Protein AF-A0A3N5NR44-F1 (afdb_monomer_lite)

Foldseek 3Di:
DPQDLVRVVVVVVCVVVVVVVVHDPVNVVVVVVPDPDDPDDDDDPVVVVVVVVVPVPPPDDPVLVVLLVVLLVLVLLCQQPLLRLQLNLQQLLLQLCLLCQLFPVVLVVLLVVLLVLLVCVLVVNDDQDDLSVLLVVLPLLCQFPLCLQNNHDSPCPNVVVVVPPDDDDDPVCPVVVVVVVSSVVSSSVSSSSRNSSLSSQLVQLLVQLVPDPLSQHPFQRLDDRVVLSPDDDSSNSSNVSSSLSSFRLVPQDPVLVVCCRAWFVVSSLQVRVLSRLVSSLVGDDDDQDQQLVQQCVQCPPVCPDSVNSSSRSSSVCSSCVSLVVQVVQCCVPPVVLLLLFFLVQVQARKHWDQADPVGWTWISTNGHSVLVNCLLQLCRRVVSVVVCVVLVNDDPVVSVVSRVQRNVQSSLVRTDCVPNLVVCLVVQWACPPHVVDTDGNQDSVLSVCVSSVNNLVCCVVVVFADLDPVVSVVSSNTDTGDSLVSLLVNLLVSVQVVCVVVVNDDDDDDHDQLVSLLVRLLSNVVSVPVVSVVVSVVSNVVSPHDPVNSVVVNVCQQSCHPDDPVRVVVSCVPDDPSNNVSNVSNRD

Secondary structure (DSSP, 8-state):
----HHHHHHHHHHHHHHHHTT--HHHHHHHHT--PPP------HHHHHHHHHHS------HHHHHHHHHHHHHHHHHHHSTTTHHHHHHHHHHHHHHHHHHH-GGGGGGHHHHHHHHHHHHTTSS---HHHHHHHHTTTTTTSHHHHHH-PPPGGGTTTTTS-------GGGHHHHHHHHHHHHHHHHHHHHHHHHHHHHHHHHHHHHHHSTT---S--TTS-HHHHHH-SSHHHHHHHHHHHHT--GGG--HHHHHHHHHT-TTHHHHHHHHHHHHHHHHH----HHHHHHHHHHHHGGG--SHHHHHHHHHHHHHHHHHHHHHHHHHHHH-HHHHHHS-HHHHTS-EEEEEE-TTSPEEEEES-SSHHHHHGGGT-TTHHHHHHHHHTTSS-HHHHHHHHHHHHHHHHHHHS-HHHHHHHHHHHTEE--S-TTSPEE-S-HHHHHHHHHT-HHHHHHHHT---S-HHHHHHTTTSEEE-HHHHHHHHHHHHHHHHHHHTT---------HHHHHHHHHHHHHHTT-HHHHHHHHHHHHHTT--HHHHHHHHHTTSTTTT--HHHHHHHHHH--HHHHHHHHHHH-

Radius of gyration: 28.37 Å; chains: 1; bounding box: 73×54×94 Å

Structure (mmCIF, N/CA/C/O backbone):
data_AF-A0A3N5NR44-F1
#
_entry.id   AF-A0A3N5NR44-F1
#
loop_
_atom_site.group_PDB
_atom_site.id
_atom_site.type_symbol
_atom_site.label_atom_id
_atom_site.label_alt_id
_atom_site.label_comp_id
_atom_site.label_asym_id
_atom_site.label_entity_id
_atom_site.label_seq_id
_atom_site.pdbx_PDB_ins_code
_atom_site.Cartn_x
_atom_site.Cartn_y
_atom_site.Cartn_z
_atom_site.occupancy
_atom_site.B_iso_or_equiv
_atom_site.auth_seq_id
_atom_site.auth_comp_id
_atom_site.auth_asym_id
_atom_site.auth_atom_id
_atom_site.pdbx_PDB_model_num
ATOM 1 N N . MET A 1 1 ? 1.006 -24.516 -30.683 1.00 27.02 1 MET A N 1
ATOM 2 C CA . MET A 1 1 ? 1.539 -23.292 -31.313 1.00 27.02 1 MET A CA 1
ATOM 3 C C . MET A 1 1 ? 0.964 -22.102 -30.569 1.00 27.02 1 MET A C 1
ATOM 5 O O . MET A 1 1 ? -0.250 -21.982 -30.489 1.00 27.02 1 MET A O 1
ATOM 9 N N . VAL A 1 2 ? 1.810 -21.309 -29.910 1.00 25.80 2 VAL A N 1
ATOM 10 C CA . VAL A 1 2 ? 1.395 -20.017 -29.349 1.00 25.80 2 VAL A CA 1
ATOM 11 C C . VAL A 1 2 ? 1.748 -18.990 -30.407 1.00 25.80 2 VAL A C 1
ATOM 13 O O . VAL A 1 2 ? 2.900 -18.580 -30.508 1.00 25.80 2 VAL A O 1
ATOM 16 N N . ASP A 1 3 ? 0.779 -18.637 -31.243 1.00 30.91 3 ASP A N 1
ATOM 17 C CA . ASP A 1 3 ? 1.017 -17.668 -32.305 1.00 30.91 3 ASP A CA 1
ATOM 18 C C . ASP A 1 3 ? 1.339 -16.313 -31.679 1.00 30.91 3 ASP A C 1
ATOM 20 O O . ASP A 1 3 ? 0.555 -15.754 -30.898 1.00 30.91 3 ASP A O 1
ATOM 24 N N . SER A 1 4 ? 2.536 -15.812 -31.988 1.00 35.84 4 SER A N 1
ATOM 25 C CA . SER A 1 4 ? 2.975 -14.474 -31.613 1.00 35.84 4 SER A CA 1
ATOM 26 C C . SER A 1 4 ? 1.976 -13.436 -32.140 1.00 35.84 4 SER A C 1
ATOM 28 O O . SER A 1 4 ? 1.235 -13.676 -33.091 1.00 35.84 4 SER A O 1
ATOM 30 N N . ILE A 1 5 ? 1.918 -12.254 -31.527 1.00 34.31 5 ILE A N 1
ATOM 31 C CA . ILE A 1 5 ? 1.014 -11.180 -31.976 1.00 34.31 5 ILE A CA 1
ATOM 32 C C . ILE A 1 5 ? 1.217 -10.838 -33.470 1.00 34.31 5 ILE A C 1
ATOM 34 O O . ILE A 1 5 ? 0.209 -10.672 -34.158 1.00 34.31 5 ILE A O 1
ATOM 38 N N . PRO A 1 6 ? 2.456 -10.813 -34.011 1.00 31.95 6 PRO A N 1
ATOM 39 C CA . PRO A 1 6 ? 2.686 -10.742 -35.454 1.00 31.95 6 PRO A CA 1
ATOM 40 C C . PRO A 1 6 ? 2.100 -11.925 -36.230 1.00 31.95 6 PRO A C 1
ATOM 42 O O . PRO A 1 6 ? 1.523 -11.706 -37.286 1.00 31.95 6 PRO A O 1
ATOM 45 N N . ALA A 1 7 ? 2.183 -13.151 -35.706 1.00 35.69 7 ALA A N 1
ATOM 46 C CA . ALA A 1 7 ? 1.619 -14.337 -36.349 1.00 35.69 7 ALA A CA 1
ATOM 47 C C . ALA A 1 7 ? 0.082 -14.308 -36.380 1.00 35.69 7 ALA A C 1
ATOM 49 O O . ALA A 1 7 ? -0.491 -14.534 -37.434 1.00 35.69 7 ALA A O 1
ATOM 50 N N . LYS A 1 8 ? -0.596 -13.905 -35.296 1.00 38.81 8 LYS A N 1
ATOM 51 C CA . LYS A 1 8 ? -2.065 -13.727 -35.286 1.00 38.81 8 LYS A CA 1
ATOM 52 C C . LYS A 1 8 ? -2.536 -12.571 -36.168 1.00 38.81 8 LYS A C 1
ATOM 54 O O . LYS A 1 8 ? -3.659 -12.587 -36.669 1.00 38.81 8 LYS A O 1
ATOM 59 N N . LEU A 1 9 ? -1.707 -11.536 -36.324 1.00 35.47 9 LEU A N 1
ATOM 60 C CA . LEU A 1 9 ? -1.974 -10.402 -37.208 1.00 35.47 9 LEU A CA 1
ATOM 61 C C . LEU A 1 9 ? -1.790 -10.802 -38.674 1.00 35.47 9 LEU A C 1
ATOM 63 O O . LEU A 1 9 ? -2.653 -10.500 -39.492 1.00 35.47 9 LEU A O 1
ATOM 67 N N . ALA A 1 10 ? -0.706 -11.519 -38.975 1.00 42.47 10 ALA A N 1
ATOM 68 C CA . ALA A 1 10 ? -0.467 -12.121 -40.275 1.00 42.47 10 ALA A CA 1
ATOM 69 C C . ALA A 1 10 ? -1.597 -13.088 -40.620 1.00 42.47 10 ALA A C 1
ATOM 71 O O . ALA A 1 10 ? -2.140 -12.979 -41.702 1.00 42.47 10 ALA A O 1
ATOM 72 N N . GLU A 1 11 ? -2.031 -13.931 -39.684 1.00 45.09 11 GLU A N 1
ATOM 73 C CA . GLU A 1 11 ? -3.131 -14.880 -39.853 1.00 45.09 11 GLU A CA 1
ATOM 74 C C . GLU A 1 11 ? -4.480 -14.179 -40.055 1.00 45.09 11 GLU A C 1
ATOM 76 O O . GLU A 1 11 ? -5.239 -14.574 -40.931 1.00 45.09 11 GLU A O 1
ATOM 81 N N . LYS A 1 12 ? -4.772 -13.083 -39.337 1.00 47.25 12 LYS A N 1
ATOM 82 C CA . LYS A 1 12 ? -5.982 -12.279 -39.582 1.00 47.25 12 LYS A CA 1
ATOM 83 C C . LYS A 1 12 ? -5.958 -11.569 -40.934 1.00 47.25 12 LYS A C 1
ATOM 85 O O . LYS A 1 12 ? -6.971 -11.595 -41.628 1.00 47.25 12 LYS A O 1
ATOM 90 N N . LEU A 1 13 ? -4.828 -10.974 -41.318 1.00 44.75 13 LEU A N 1
ATOM 91 C CA . LEU A 1 13 ? -4.649 -10.333 -42.626 1.00 44.75 13 LEU A CA 1
ATOM 92 C C . LEU A 1 13 ? -4.704 -11.361 -43.763 1.00 44.75 13 LEU A C 1
ATOM 94 O O . LEU A 1 13 ? -5.387 -11.126 -44.755 1.00 44.75 13 LEU A O 1
ATOM 98 N N . HIS A 1 14 ? -4.079 -12.528 -43.583 1.00 48.56 14 HIS A N 1
ATOM 99 C CA . HIS A 1 14 ? -4.194 -13.660 -44.500 1.00 48.56 14 HIS A CA 1
ATOM 100 C C . HIS A 1 14 ? -5.636 -14.144 -44.576 1.00 48.56 14 HIS A C 1
ATOM 102 O O . HIS A 1 14 ? -6.159 -14.277 -45.664 1.00 48.56 14 HIS A O 1
ATOM 108 N N . SER A 1 15 ? -6.321 -14.355 -43.452 1.00 53.16 15 SER A N 1
ATOM 109 C CA . SER A 1 15 ? -7.704 -14.847 -43.445 1.00 53.16 15 SER A CA 1
ATOM 110 C C . SER A 1 15 ? -8.693 -13.869 -44.091 1.00 53.16 15 SER A C 1
ATOM 112 O O . SER A 1 15 ? -9.669 -14.306 -44.696 1.00 53.16 15 SER A O 1
ATOM 114 N N . GLY A 1 16 ? -8.433 -12.558 -43.999 1.00 53.94 16 GLY A N 1
ATOM 115 C CA . GLY A 1 16 ? -9.192 -11.520 -44.697 1.00 53.94 16 GLY A CA 1
ATOM 116 C C . GLY A 1 16 ? -8.956 -11.558 -46.207 1.00 53.94 16 GLY A C 1
ATOM 117 O O . GLY A 1 16 ? -9.916 -11.664 -46.962 1.00 53.94 16 GLY A O 1
ATOM 118 N N . ALA A 1 17 ? -7.690 -11.585 -46.633 1.00 51.81 17 ALA A N 1
ATOM 119 C CA . ALA A 1 17 ? -7.312 -11.675 -48.046 1.00 51.81 17 ALA A CA 1
ATOM 120 C C . ALA A 1 17 ? -7.724 -13.013 -48.698 1.00 51.81 17 ALA A C 1
ATOM 122 O O . ALA A 1 17 ? -8.119 -13.063 -49.857 1.00 51.81 17 ALA A O 1
ATOM 123 N N . LEU A 1 18 ? -7.685 -14.116 -47.947 1.00 47.12 18 LEU A N 1
ATOM 124 C CA . LEU A 1 18 ? -8.066 -15.453 -48.412 1.00 47.12 18 LEU A CA 1
ATOM 125 C C . LEU A 1 18 ? -9.587 -15.619 -48.525 1.00 47.12 18 LEU A C 1
ATOM 127 O O . LEU A 1 18 ? -10.050 -16.360 -49.392 1.00 47.12 18 LEU A O 1
ATOM 131 N N . LYS A 1 19 ? -10.369 -14.900 -47.705 1.00 54.03 19 LYS A N 1
ATOM 132 C CA . LYS A 1 19 ? -11.831 -14.821 -47.853 1.00 54.03 19 LYS A CA 1
ATOM 133 C C . LYS A 1 19 ? -12.242 -14.108 -49.138 1.00 54.03 19 LYS A C 1
ATOM 135 O O . LYS A 1 19 ? -13.193 -14.547 -49.774 1.00 54.03 19 LYS A O 1
ATOM 140 N N . GLU A 1 20 ? -11.526 -13.054 -49.528 1.00 53.94 20 GLU A N 1
ATOM 141 C CA . GLU A 1 20 ? -11.742 -12.367 -50.812 1.00 53.94 20 GLU A CA 1
ATOM 142 C C . GLU A 1 20 ? -11.382 -13.257 -52.013 1.00 53.94 20 GLU A C 1
ATOM 144 O O . GLU A 1 20 ? -11.990 -13.141 -53.072 1.00 53.94 20 GLU A O 1
ATOM 149 N N . LEU A 1 21 ? -10.459 -14.206 -51.824 1.00 52.78 21 LEU A N 1
ATOM 150 C CA . LEU A 1 21 ? -10.055 -15.205 -52.820 1.00 52.78 21 LEU A CA 1
ATOM 151 C C . LEU A 1 21 ? -10.891 -16.503 -52.792 1.00 52.78 21 LEU A C 1
ATOM 153 O O . LEU A 1 21 ? -10.586 -17.439 -53.528 1.00 52.78 21 LEU A O 1
ATOM 157 N N . GLY A 1 22 ? -11.936 -16.587 -51.960 1.00 48.06 22 GLY A N 1
ATOM 158 C CA . GLY A 1 22 ? -12.850 -17.737 -51.912 1.00 48.06 22 GLY A CA 1
ATOM 159 C C . GLY A 1 22 ? -12.289 -19.007 -51.256 1.00 48.06 22 GLY A C 1
ATOM 160 O O . GLY A 1 22 ? -12.874 -20.078 -51.407 1.00 48.06 22 GLY A O 1
ATOM 161 N N . ILE A 1 23 ? -11.180 -18.914 -50.517 1.00 53.62 23 ILE A N 1
ATOM 162 C CA . ILE A 1 23 ? -10.528 -20.059 -49.863 1.00 53.62 23 ILE A CA 1
ATOM 163 C C . ILE A 1 23 ? -11.131 -20.264 -48.466 1.00 53.62 23 ILE A C 1
ATOM 165 O O . ILE A 1 23 ? -11.199 -19.333 -47.659 1.00 53.62 23 ILE A O 1
ATOM 169 N N . THR A 1 24 ? -11.578 -21.486 -48.154 1.00 57.25 24 THR A N 1
ATOM 170 C CA . THR A 1 24 ? -12.267 -21.781 -46.886 1.00 57.25 24 THR A CA 1
ATOM 171 C C . THR A 1 24 ? -11.306 -22.219 -45.773 1.00 57.25 24 THR A C 1
ATOM 173 O O . THR A 1 24 ? -10.198 -22.695 -46.016 1.00 57.25 24 THR A O 1
ATOM 176 N N . GLU A 1 25 ? -11.737 -22.121 -44.508 1.00 48.22 25 GLU A N 1
ATOM 177 C CA . GLU A 1 25 ? -10.958 -22.559 -43.328 1.00 48.22 25 GLU A CA 1
ATOM 178 C C . GLU A 1 25 ? -10.540 -24.045 -43.409 1.00 48.22 25 GLU A C 1
ATOM 180 O O . GLU A 1 25 ? -9.509 -24.458 -42.872 1.00 48.22 25 GLU A O 1
ATOM 185 N N . LYS A 1 26 ? -11.325 -24.854 -44.132 1.00 53.34 26 LYS A N 1
ATOM 186 C CA . LYS A 1 26 ? -11.057 -26.274 -44.379 1.00 53.34 26 LYS A CA 1
ATOM 187 C C . LYS A 1 26 ? -9.853 -26.485 -45.304 1.00 53.34 26 LYS A C 1
ATOM 189 O O . LYS A 1 26 ? -9.084 -27.420 -45.083 1.00 53.34 26 LYS A O 1
ATOM 194 N N . ASP A 1 27 ? -9.663 -25.600 -46.279 1.00 52.25 27 ASP A N 1
ATOM 195 C CA . ASP A 1 27 ? -8.564 -25.652 -47.252 1.00 52.25 27 ASP A CA 1
ATOM 196 C C . ASP A 1 27 ? -7.233 -25.237 -46.604 1.00 52.25 27 ASP A C 1
ATOM 198 O O . ASP A 1 27 ? -6.195 -25.867 -46.819 1.00 52.25 27 ASP A O 1
ATOM 202 N N . LEU A 1 28 ? -7.284 -24.258 -45.693 1.00 46.62 28 LEU A N 1
ATOM 203 C CA . LEU A 1 28 ? -6.156 -23.831 -44.858 1.00 46.62 28 LEU A CA 1
ATOM 204 C C . LEU A 1 28 ? -5.625 -24.963 -43.970 1.00 46.62 28 LEU A C 1
ATOM 206 O O . LEU A 1 28 ? -4.421 -25.229 -43.976 1.00 46.62 28 LEU A O 1
ATOM 210 N N . ARG A 1 29 ? -6.512 -25.681 -43.264 1.00 44.75 29 ARG A N 1
ATOM 211 C CA . ARG A 1 29 ? -6.126 -26.838 -42.429 1.00 44.75 29 ARG A CA 1
ATOM 212 C C . ARG A 1 29 ? -5.507 -27.970 -43.247 1.00 44.75 29 ARG A C 1
ATOM 214 O O . ARG A 1 29 ? -4.611 -28.648 -42.754 1.00 44.75 29 ARG A O 1
ATOM 221 N N . LYS A 1 30 ? -5.952 -28.154 -44.494 1.00 47.16 30 LYS A N 1
ATOM 222 C CA . LYS A 1 30 ? -5.394 -29.151 -45.417 1.00 47.16 30 LYS A CA 1
ATOM 223 C C . LYS A 1 30 ? -3.995 -28.765 -45.907 1.00 47.16 30 LYS A C 1
ATOM 225 O O . LYS A 1 30 ? -3.149 -29.643 -46.017 1.00 47.16 30 LYS A O 1
ATOM 230 N N . SER A 1 31 ? -3.733 -27.475 -46.143 1.00 41.16 31 SER A N 1
ATOM 231 C CA . SER A 1 31 ? -2.408 -26.997 -46.578 1.00 41.16 31 SER A CA 1
ATOM 232 C C . SER A 1 31 ? -1.370 -26.951 -45.444 1.00 41.16 31 SER A C 1
ATOM 234 O O . SER A 1 31 ? -0.224 -27.338 -45.651 1.00 41.16 31 SER A O 1
ATOM 236 N N . LEU A 1 32 ? -1.772 -26.580 -44.220 1.00 44.38 32 LEU A N 1
ATOM 237 C CA . LEU A 1 32 ? -0.889 -26.546 -43.042 1.00 44.38 32 LEU A CA 1
ATOM 238 C C . LEU A 1 32 ? -0.467 -27.945 -42.563 1.00 44.38 32 LEU A C 1
ATOM 240 O O . LEU A 1 32 ? 0.566 -28.084 -41.909 1.00 44.38 32 LEU A O 1
ATOM 244 N N . ALA A 1 33 ? -1.246 -28.979 -42.895 1.00 43.66 33 ALA A N 1
ATOM 245 C CA . ALA A 1 33 ? -0.934 -30.373 -42.584 1.00 43.66 33 ALA A CA 1
ATOM 246 C C . ALA A 1 33 ? 0.155 -30.980 -43.494 1.00 43.66 33 ALA A C 1
ATOM 248 O O . ALA A 1 33 ? 0.699 -32.029 -43.163 1.00 43.66 33 ALA A O 1
ATOM 249 N N . ILE A 1 34 ? 0.513 -30.323 -44.606 1.00 44.72 34 ILE A N 1
ATOM 250 C CA . ILE A 1 34 ? 1.559 -30.762 -45.548 1.00 44.72 34 ILE A CA 1
ATOM 251 C C . ILE A 1 34 ? 2.831 -29.929 -45.310 1.00 44.72 34 ILE A C 1
ATOM 253 O O . ILE A 1 34 ? 3.409 -29.325 -46.210 1.00 44.72 34 ILE A O 1
ATOM 257 N N . GLY A 1 35 ? 3.263 -29.842 -44.052 1.00 36.53 35 GLY A N 1
ATOM 258 C CA . GLY A 1 35 ? 4.586 -29.324 -43.719 1.00 36.53 35 GLY A CA 1
ATOM 259 C C . GLY A 1 35 ? 5.618 -30.423 -43.948 1.00 36.53 35 GLY A C 1
ATOM 260 O O . GLY A 1 35 ? 5.645 -31.385 -43.186 1.00 36.53 35 GLY A O 1
ATOM 261 N N . GLY A 1 36 ? 6.450 -30.301 -44.986 1.00 45.84 36 GLY A N 1
ATOM 262 C CA . GLY A 1 36 ? 7.578 -31.213 -45.213 1.00 45.84 36 GLY A CA 1
ATOM 263 C C . GLY A 1 36 ? 8.519 -31.306 -43.996 1.00 45.84 36 GLY A C 1
ATOM 264 O O . GLY A 1 36 ? 8.467 -30.436 -43.117 1.00 45.84 36 GLY A O 1
ATOM 265 N N . PRO A 1 37 ? 9.374 -32.346 -43.924 1.00 45.50 37 PRO A N 1
ATOM 266 C CA . PRO A 1 37 ? 10.243 -32.589 -42.774 1.00 45.50 37 PRO A CA 1
ATOM 267 C C . PRO A 1 37 ? 11.074 -31.340 -42.466 1.00 45.50 37 PRO A C 1
ATOM 269 O O . PRO A 1 37 ? 11.829 -30.841 -43.304 1.00 45.50 37 PRO A O 1
ATOM 272 N N . ARG A 1 38 ? 10.878 -30.783 -41.267 1.00 51.72 38 ARG A N 1
ATOM 273 C CA . ARG A 1 38 ? 11.629 -29.614 -40.802 1.00 51.72 38 ARG A CA 1
ATOM 274 C C . ARG A 1 38 ? 13.057 -30.050 -40.503 1.00 51.72 38 ARG A C 1
ATOM 276 O O . ARG A 1 38 ? 13.281 -31.168 -40.062 1.00 51.72 38 ARG A O 1
ATOM 283 N N . LYS A 1 39 ? 14.019 -29.155 -40.727 1.00 55.47 39 LYS A N 1
ATOM 284 C CA . LYS A 1 39 ? 15.424 -29.397 -40.391 1.00 55.47 39 LYS A CA 1
ATOM 285 C C . LYS A 1 39 ? 15.541 -29.735 -38.902 1.00 55.47 39 LYS A C 1
ATOM 287 O O . LYS A 1 39 ? 15.331 -28.865 -38.059 1.00 55.47 39 LYS A O 1
ATOM 292 N N . GLU A 1 40 ? 15.859 -30.988 -38.603 1.00 63.19 40 GLU A N 1
ATOM 293 C CA . GLU A 1 40 ? 16.081 -31.459 -37.242 1.00 63.19 40 GLU A CA 1
ATOM 294 C C . GLU A 1 40 ? 17.446 -30.956 -36.763 1.00 63.19 40 GLU A C 1
ATOM 296 O O . GLU A 1 40 ? 18.466 -31.114 -37.438 1.00 63.19 40 GLU A O 1
ATOM 301 N N . LEU A 1 41 ? 17.454 -30.276 -35.619 1.00 70.25 41 LEU A N 1
ATOM 302 C CA . LEU A 1 41 ? 18.669 -29.810 -34.964 1.00 70.25 41 LEU A CA 1
ATOM 303 C C . LEU A 1 41 ? 18.874 -30.667 -33.720 1.00 70.25 41 LEU A C 1
ATOM 305 O O . LEU A 1 41 ? 18.007 -30.707 -32.851 1.00 70.25 41 LEU A O 1
ATOM 309 N N . ILE A 1 42 ? 20.022 -31.337 -33.629 1.00 77.50 42 ILE A N 1
ATOM 310 C CA . ILE A 1 42 ? 20.411 -32.062 -32.419 1.00 77.50 42 ILE A CA 1
ATOM 311 C C . ILE A 1 42 ? 20.882 -31.021 -31.406 1.00 77.50 42 ILE A C 1
ATOM 313 O O . ILE A 1 42 ? 21.911 -30.369 -31.596 1.00 77.50 42 ILE A O 1
ATOM 317 N N . LEU A 1 43 ? 20.102 -30.841 -30.347 1.00 72.19 43 LEU A N 1
ATOM 318 C CA . LEU A 1 43 ? 20.405 -29.931 -29.251 1.00 72.19 43 LEU A CA 1
ATOM 319 C C . LEU A 1 43 ? 20.749 -30.739 -28.003 1.00 72.19 43 LEU A C 1
ATOM 321 O O . LEU A 1 43 ? 20.249 -31.845 -27.810 1.00 72.19 43 LEU A O 1
ATOM 325 N N . LYS A 1 44 ? 21.602 -30.175 -27.142 1.00 76.31 44 LYS A N 1
ATOM 326 C CA . LYS A 1 44 ? 21.802 -30.724 -25.798 1.00 76.31 44 LYS A CA 1
ATOM 327 C C . LYS A 1 44 ? 20.474 -30.700 -25.050 1.00 76.31 44 LYS A C 1
ATOM 329 O O . LYS A 1 44 ? 19.728 -29.730 -25.177 1.00 76.31 44 LYS A O 1
ATOM 334 N N . GLU A 1 45 ? 20.226 -31.727 -24.251 1.00 69.44 45 GLU A N 1
ATOM 335 C CA . GLU A 1 45 ? 18.965 -31.917 -23.528 1.00 69.44 45 GLU A CA 1
ATOM 336 C C . GLU A 1 45 ? 18.583 -30.697 -22.675 1.00 69.44 45 GLU A C 1
ATOM 338 O O . GLU A 1 45 ? 17.426 -30.301 -22.664 1.00 69.44 45 GLU A O 1
ATOM 343 N N . GLU A 1 46 ? 19.560 -30.014 -22.072 1.00 64.00 46 GLU A N 1
ATOM 344 C CA . GLU A 1 46 ? 19.355 -28.786 -21.284 1.00 64.00 46 GLU A CA 1
ATOM 345 C C . GLU A 1 46 ? 18.851 -27.604 -22.132 1.00 64.00 46 GLU A C 1
ATOM 347 O O . GLU A 1 46 ? 18.052 -26.782 -21.685 1.00 64.00 46 GLU A O 1
ATOM 352 N N . ILE A 1 47 ? 19.329 -27.494 -23.374 1.00 64.19 47 ILE A N 1
ATOM 353 C CA . ILE A 1 47 ? 18.933 -26.432 -24.306 1.00 64.19 47 ILE A CA 1
ATOM 354 C C . ILE A 1 47 ? 17.575 -26.775 -24.918 1.00 64.19 47 ILE A C 1
ATOM 356 O O . ILE A 1 47 ? 16.738 -25.891 -25.071 1.00 64.19 47 ILE A O 1
ATOM 360 N N . ALA A 1 48 ? 17.350 -28.052 -25.238 1.00 67.69 48 ALA A N 1
ATOM 361 C CA . ALA A 1 48 ? 16.073 -28.549 -25.734 1.00 67.69 48 ALA A CA 1
ATOM 362 C C . ALA A 1 48 ? 14.960 -28.354 -24.694 1.00 67.69 48 ALA A C 1
ATOM 364 O O . ALA A 1 48 ? 13.943 -27.754 -25.022 1.00 67.69 48 ALA A O 1
ATOM 365 N N . SER A 1 49 ? 15.192 -28.727 -23.431 1.00 65.62 49 SER A N 1
ATOM 366 C CA . SER A 1 49 ? 14.237 -28.504 -22.341 1.00 65.62 49 SER A CA 1
ATOM 367 C C . SER A 1 49 ? 13.966 -27.016 -22.113 1.00 65.62 49 SER A C 1
ATOM 369 O O . SER A 1 49 ? 12.813 -26.613 -21.991 1.00 65.62 49 SER A O 1
ATOM 371 N N . THR A 1 50 ? 14.997 -26.167 -22.174 1.00 60.12 50 THR A N 1
ATOM 372 C CA . THR A 1 50 ? 14.829 -24.705 -22.101 1.00 60.12 50 THR A CA 1
ATOM 373 C C . THR A 1 50 ? 14.001 -24.158 -23.276 1.00 60.12 50 THR A C 1
ATOM 375 O O . THR A 1 50 ? 13.194 -23.247 -23.097 1.00 60.12 50 THR A O 1
ATOM 378 N N . LEU A 1 51 ? 14.176 -24.689 -24.491 1.00 59.31 51 LEU A N 1
ATOM 379 C CA . LEU A 1 51 ? 13.407 -24.295 -25.681 1.00 59.31 51 LEU A CA 1
ATOM 380 C C . LEU A 1 51 ? 11.962 -24.807 -25.651 1.00 59.31 51 LEU A C 1
ATOM 382 O O . LEU A 1 51 ? 11.051 -24.082 -26.056 1.00 59.31 51 LEU A O 1
ATOM 386 N N . ASP A 1 52 ? 11.744 -26.005 -25.121 1.00 57.69 52 ASP A N 1
ATOM 387 C CA . ASP A 1 52 ? 10.413 -26.558 -24.881 1.00 57.69 52 ASP A CA 1
ATOM 388 C C . ASP A 1 52 ? 9.672 -25.765 -23.795 1.00 57.69 52 ASP A C 1
ATOM 390 O O . ASP A 1 52 ? 8.470 -25.537 -23.912 1.00 57.69 52 ASP A O 1
ATOM 394 N N . GLU A 1 53 ? 10.386 -25.243 -22.793 1.00 58.22 53 GLU A N 1
ATOM 395 C CA . GLU A 1 53 ? 9.847 -24.307 -21.798 1.00 58.22 53 GLU A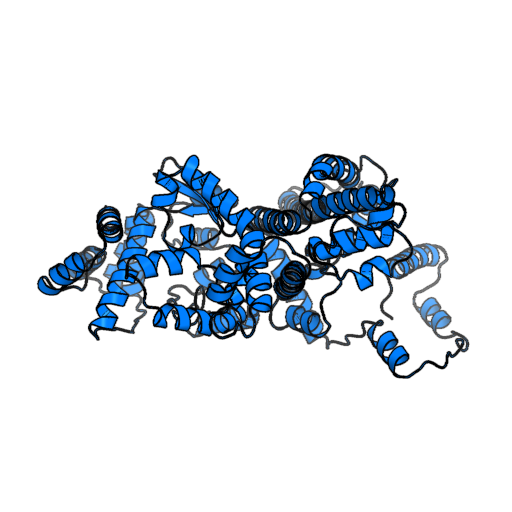 CA 1
ATOM 396 C C . GLU A 1 53 ? 9.646 -22.877 -22.342 1.00 58.22 53 GLU A C 1
ATOM 398 O O . GLU A 1 53 ? 8.771 -22.144 -21.863 1.00 58.22 53 GLU A O 1
ATOM 403 N N . LEU A 1 54 ? 10.409 -22.462 -23.364 1.00 47.91 54 LEU A N 1
ATOM 404 C CA . LEU A 1 54 ? 10.202 -21.190 -24.074 1.00 47.91 54 LEU A CA 1
ATOM 405 C C . LEU A 1 54 ? 8.870 -21.189 -24.836 1.00 47.91 54 LEU A C 1
ATOM 407 O O . LEU A 1 54 ? 8.198 -20.150 -24.927 1.00 47.91 54 LEU A O 1
ATOM 411 N N . VAL A 1 55 ? 8.438 -22.350 -25.336 1.00 41.91 55 VAL A N 1
ATOM 412 C CA . VAL A 1 55 ? 7.066 -22.549 -25.802 1.00 41.91 55 VAL A CA 1
ATOM 413 C C . VAL A 1 55 ? 6.180 -22.689 -24.568 1.00 41.91 55 VAL A C 1
ATOM 415 O O . VAL A 1 55 ? 6.115 -23.729 -23.931 1.00 41.91 55 VAL A O 1
ATOM 418 N N . LYS A 1 56 ? 5.459 -21.617 -24.218 1.00 50.47 56 LYS A N 1
ATOM 419 C CA . LYS A 1 56 ? 4.497 -21.570 -23.099 1.00 50.47 56 LYS A CA 1
ATOM 420 C C . LYS A 1 56 ? 3.300 -22.518 -23.308 1.00 50.47 56 LYS A C 1
ATOM 422 O O . LYS A 1 56 ? 2.154 -22.072 -23.383 1.00 50.47 56 LYS A O 1
ATOM 427 N N . THR A 1 57 ? 3.506 -23.824 -23.401 1.00 41.88 57 THR A N 1
ATOM 428 C CA . THR A 1 57 ? 2.446 -24.833 -23.412 1.00 41.88 57 THR A CA 1
ATOM 429 C C . THR A 1 57 ? 1.968 -25.065 -21.987 1.00 41.88 57 THR A C 1
ATOM 431 O O . THR A 1 57 ? 2.309 -26.040 -21.334 1.00 41.88 57 THR A O 1
ATOM 434 N N . LYS A 1 58 ? 1.132 -24.154 -21.480 1.00 48.31 58 LYS A N 1
ATOM 435 C CA . LYS A 1 58 ? 0.281 -24.458 -20.324 1.00 48.31 58 LYS A CA 1
ATOM 436 C C . LYS A 1 58 ? -1.052 -24.979 -20.844 1.00 48.31 58 LYS A C 1
ATOM 438 O O . LYS A 1 58 ? -1.994 -24.200 -21.002 1.00 48.31 58 LYS A O 1
ATOM 443 N N . SER A 1 59 ? -1.132 -26.282 -21.117 1.00 41.84 59 SER A N 1
ATOM 444 C CA . SER A 1 59 ? -2.411 -26.974 -21.299 1.00 41.84 59 SER A CA 1
ATOM 445 C C . SER A 1 59 ? -3.159 -26.987 -19.962 1.00 41.84 59 SER A C 1
ATOM 447 O O . SER A 1 59 ? -3.136 -27.971 -19.228 1.00 41.84 59 SER A O 1
ATOM 449 N N . ALA A 1 60 ? -3.783 -25.872 -19.586 1.00 49.41 60 ALA A N 1
ATOM 450 C CA . ALA A 1 60 ? -4.759 -25.930 -18.510 1.00 49.41 60 ALA A CA 1
ATOM 451 C C . ALA A 1 60 ? -6.039 -26.555 -19.060 1.00 49.41 60 ALA A C 1
ATOM 453 O O . ALA A 1 60 ? -6.455 -26.262 -20.187 1.00 49.41 60 ALA A O 1
ATOM 454 N N . SER A 1 61 ? -6.666 -27.393 -18.240 1.00 56.31 61 SER A N 1
ATOM 455 C CA . SER A 1 61 ? -8.037 -27.841 -18.453 1.00 56.31 61 SER A CA 1
ATOM 456 C C . SER A 1 61 ? -8.964 -26.636 -18.679 1.00 56.31 61 SER A C 1
ATOM 458 O O . SER A 1 61 ? -8.667 -25.515 -18.261 1.00 56.31 61 SER A O 1
ATOM 460 N N . VAL A 1 62 ? -10.112 -26.846 -19.329 1.00 49.66 62 VAL A N 1
ATOM 461 C CA . VAL A 1 62 ? -11.121 -25.789 -19.557 1.00 49.66 62 VAL A CA 1
ATOM 462 C C . VAL A 1 62 ? -11.474 -25.056 -18.251 1.00 49.66 62 VAL A C 1
ATOM 464 O O . VAL A 1 62 ? -11.590 -23.832 -18.243 1.00 49.66 62 VAL A O 1
ATOM 467 N N . VAL A 1 63 ? -11.523 -25.787 -17.132 1.00 51.69 63 VAL A N 1
ATOM 468 C CA . VAL A 1 63 ? -11.736 -25.245 -15.779 1.00 51.69 63 VAL A CA 1
ATOM 469 C C . VAL A 1 63 ? -10.581 -24.336 -15.336 1.00 51.69 63 VAL A C 1
ATOM 471 O O . VAL A 1 63 ? -10.821 -23.217 -14.888 1.00 51.69 63 VAL A O 1
ATOM 474 N N . GLY A 1 64 ? -9.325 -24.749 -15.541 1.00 60.25 64 GLY A N 1
ATOM 475 C CA . GLY A 1 64 ? -8.152 -23.918 -15.244 1.00 60.25 64 GLY A CA 1
ATOM 476 C C . GLY A 1 64 ? -7.987 -22.704 -16.172 1.00 60.25 64 GLY A C 1
ATOM 477 O O . GLY A 1 64 ? -7.269 -21.763 -15.841 1.00 60.25 64 GLY A O 1
ATOM 478 N N . ASN A 1 65 ? -8.639 -22.682 -17.338 1.00 63.72 65 ASN A N 1
ATOM 479 C CA . ASN A 1 65 ? -8.714 -21.488 -18.188 1.00 63.72 65 ASN A CA 1
ATOM 480 C C . ASN A 1 65 ? -9.761 -20.488 -17.680 1.00 63.72 65 ASN A C 1
ATOM 482 O O . ASN A 1 65 ? -9.484 -19.291 -17.657 1.00 63.72 65 ASN A O 1
ATOM 486 N N . ALA 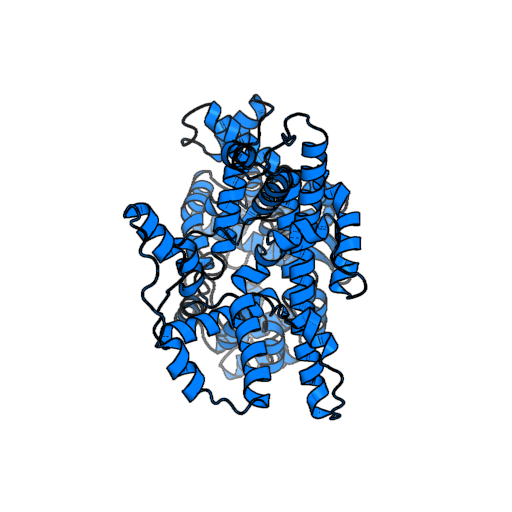A 1 66 ? -10.927 -20.969 -17.240 1.00 66.25 66 ALA A N 1
ATOM 487 C CA . ALA A 1 66 ? -11.991 -20.122 -16.703 1.00 66.25 66 ALA A CA 1
ATOM 488 C C . ALA A 1 66 ? -11.577 -19.421 -15.397 1.00 66.25 66 ALA A C 1
ATOM 490 O O . ALA A 1 66 ? -11.769 -18.213 -15.274 1.00 66.25 66 ALA A O 1
ATOM 491 N N . ASP A 1 67 ? -10.941 -20.142 -14.469 1.00 72.88 67 ASP A N 1
ATOM 492 C CA . ASP A 1 67 ? -10.434 -19.570 -13.211 1.00 72.88 67 ASP A CA 1
ATOM 493 C C . ASP A 1 67 ? -9.414 -18.442 -13.459 1.00 72.88 67 ASP A C 1
ATOM 495 O O . ASP A 1 67 ? -9.511 -17.350 -12.899 1.00 72.88 67 ASP A O 1
ATOM 499 N N . ARG A 1 68 ? -8.495 -18.643 -14.413 1.00 72.88 68 ARG A N 1
ATOM 500 C CA . ARG A 1 68 ? -7.502 -17.625 -14.792 1.00 72.88 68 ARG A CA 1
ATOM 501 C C . ARG A 1 68 ? -8.130 -16.374 -15.402 1.00 72.88 68 ARG A C 1
ATOM 503 O O . ARG A 1 68 ? -7.673 -15.265 -15.125 1.00 72.88 68 ARG A O 1
ATOM 510 N N . GLU A 1 69 ? -9.163 -16.533 -16.223 1.00 72.94 69 GLU A N 1
ATOM 511 C CA . GLU A 1 69 ? -9.898 -15.411 -16.816 1.00 72.94 69 GLU A CA 1
ATOM 512 C C . GLU A 1 69 ? -10.708 -14.633 -15.771 1.00 72.94 69 GLU A C 1
ATOM 514 O O . GLU A 1 69 ? -10.670 -13.399 -15.757 1.00 72.94 69 GLU A O 1
ATOM 519 N N . LEU A 1 70 ? -11.361 -15.337 -14.840 1.00 77.00 70 LEU A N 1
ATOM 520 C CA . LEU A 1 70 ? -12.051 -14.726 -13.703 1.00 77.00 70 LEU A CA 1
ATOM 521 C C . LEU A 1 70 ? -11.078 -13.959 -12.808 1.00 77.00 70 LEU A C 1
ATOM 523 O O . LEU A 1 70 ? -11.326 -12.794 -12.486 1.00 77.00 70 LEU A O 1
ATOM 527 N N . LEU A 1 71 ? -9.938 -14.563 -12.463 1.00 82.25 71 LEU A N 1
ATOM 528 C CA . LEU A 1 71 ? -8.914 -13.904 -11.664 1.00 82.25 71 LEU A CA 1
ATOM 529 C C . LEU A 1 71 ? -8.346 -12.674 -12.378 1.00 82.25 71 LEU A C 1
ATOM 531 O O . LEU A 1 71 ? -8.156 -11.634 -11.749 1.00 82.25 71 LEU A O 1
ATOM 535 N N . ARG A 1 72 ? -8.111 -12.751 -13.693 1.00 80.19 72 ARG A N 1
ATOM 536 C CA . ARG A 1 72 ? -7.665 -11.601 -14.491 1.00 80.19 72 ARG A CA 1
ATOM 537 C C . ARG A 1 72 ? -8.694 -10.472 -14.470 1.00 80.19 72 ARG A C 1
ATOM 539 O O . ARG A 1 72 ? -8.318 -9.323 -14.244 1.00 80.19 72 ARG A O 1
ATOM 546 N N . GLY A 1 73 ? -9.975 -10.785 -14.669 1.00 79.19 73 GLY A N 1
ATOM 547 C CA . GLY A 1 73 ? -11.065 -9.811 -14.568 1.00 79.19 73 GLY A CA 1
ATOM 548 C C . GLY A 1 73 ? -11.137 -9.164 -13.183 1.00 79.19 73 GLY A C 1
ATOM 549 O O . GLY A 1 73 ? -11.245 -7.943 -13.072 1.00 79.19 73 GLY A O 1
ATOM 550 N N . TRP A 1 74 ? -10.978 -9.963 -12.127 1.00 85.25 74 TRP A N 1
ATOM 551 C CA . TRP A 1 74 ? -10.915 -9.467 -10.754 1.00 85.25 74 TRP A CA 1
ATOM 552 C C . TRP A 1 74 ? -9.703 -8.558 -10.509 1.00 85.25 74 TRP A C 1
ATOM 554 O O . TRP A 1 74 ? -9.860 -7.495 -9.910 1.00 85.25 74 TRP A O 1
ATOM 564 N N . LYS A 1 75 ? -8.510 -8.905 -11.014 1.00 86.31 75 LYS A N 1
ATOM 565 C CA . LYS A 1 75 ? -7.323 -8.034 -10.936 1.00 86.31 75 LYS A CA 1
ATOM 566 C C . LYS A 1 75 ? -7.588 -6.697 -11.620 1.00 86.31 75 LYS A C 1
ATOM 568 O O . LYS A 1 75 ? -7.377 -5.657 -11.010 1.00 86.31 75 LYS A O 1
ATOM 573 N N . VAL A 1 76 ? -8.115 -6.711 -12.848 1.00 83.94 76 VAL A N 1
ATOM 574 C CA . VAL A 1 76 ? -8.487 -5.488 -13.585 1.00 83.94 76 VAL A CA 1
ATOM 575 C C . VAL A 1 76 ? -9.413 -4.609 -12.740 1.00 83.94 76 VAL A C 1
ATOM 577 O O . VAL A 1 76 ? -9.176 -3.409 -12.605 1.00 83.94 76 VAL A O 1
ATOM 580 N N . TRP A 1 77 ? -10.430 -5.212 -12.124 1.00 83.94 77 TRP A N 1
ATOM 581 C CA . TRP A 1 77 ? -11.346 -4.512 -11.231 1.00 83.94 77 TRP A CA 1
ATOM 582 C C . TRP A 1 77 ? -10.637 -3.921 -10.005 1.00 83.94 77 TRP A C 1
ATOM 584 O O . TRP A 1 77 ? -10.833 -2.750 -9.683 1.00 83.94 77 TRP A O 1
ATOM 594 N N . GLN A 1 78 ? -9.777 -4.689 -9.337 1.00 87.62 78 GLN A N 1
ATOM 595 C CA . GLN A 1 78 ? -9.041 -4.212 -8.164 1.00 87.62 78 GLN A CA 1
ATOM 596 C C . GLN A 1 78 ? -8.087 -3.061 -8.473 1.00 87.62 78 GLN A C 1
ATOM 598 O O . GLN A 1 78 ? -7.921 -2.171 -7.645 1.00 87.62 78 GLN A O 1
ATOM 603 N N . LEU A 1 79 ? -7.462 -3.060 -9.647 1.00 86.44 79 LEU A N 1
ATOM 604 C CA . LEU A 1 79 ? -6.449 -2.063 -9.976 1.00 86.44 79 LEU A CA 1
ATOM 605 C C . LEU A 1 79 ? -7.054 -0.774 -10.537 1.00 86.44 79 LEU A C 1
ATOM 607 O O . LEU A 1 79 ? -6.645 0.322 -10.159 1.00 86.44 79 LEU A O 1
ATOM 611 N N . ILE A 1 80 ? -8.034 -0.884 -11.438 1.00 85.69 80 ILE A N 1
ATOM 612 C CA . ILE A 1 80 ? -8.499 0.263 -12.231 1.00 85.69 80 ILE A CA 1
ATOM 613 C C . ILE A 1 80 ? -10.020 0.457 -12.227 1.00 85.69 80 ILE A C 1
ATOM 615 O O . ILE A 1 80 ? -10.549 1.072 -13.146 1.00 85.69 80 ILE A O 1
ATOM 619 N N . SER A 1 81 ? -10.737 -0.034 -11.213 1.00 86.50 81 SER A N 1
ATOM 620 C CA . SER A 1 81 ? -12.126 0.397 -10.971 1.00 86.50 81 SER A CA 1
ATOM 621 C C . SER A 1 81 ? -12.188 1.870 -10.534 1.00 86.50 81 SER A C 1
ATOM 623 O O . SER A 1 81 ? -11.215 2.378 -9.967 1.00 86.50 81 SER A O 1
ATOM 625 N N . PRO A 1 82 ? -13.327 2.569 -10.726 1.00 85.00 82 PRO A N 1
ATOM 626 C CA . PRO A 1 82 ? -13.451 4.008 -10.456 1.00 85.00 82 PRO A CA 1
ATOM 627 C C . PRO A 1 82 ? -12.931 4.464 -9.092 1.00 85.00 82 PRO A C 1
ATOM 629 O O . PRO A 1 82 ? -12.165 5.422 -9.027 1.00 85.00 82 PRO A O 1
ATOM 632 N N . ARG A 1 83 ? -13.276 3.743 -8.018 1.00 87.31 83 ARG A N 1
ATOM 633 C CA . ARG A 1 83 ? -12.854 4.071 -6.646 1.00 87.31 83 ARG A CA 1
ATOM 634 C C . ARG A 1 83 ? -11.389 3.758 -6.340 1.00 87.31 83 ARG A C 1
ATOM 636 O O . ARG A 1 83 ? -10.865 4.240 -5.342 1.00 87.31 83 ARG A O 1
ATOM 643 N N . ARG A 1 84 ? -10.728 2.936 -7.160 1.00 88.75 84 ARG A N 1
ATOM 644 C CA . ARG A 1 84 ? -9.362 2.441 -6.910 1.00 88.75 84 ARG A CA 1
ATOM 645 C C . ARG A 1 84 ? -8.329 3.035 -7.855 1.00 88.75 84 ARG A C 1
ATOM 647 O O . ARG A 1 84 ? -7.177 3.185 -7.463 1.00 88.75 84 ARG A O 1
ATOM 654 N N . PHE A 1 85 ? -8.742 3.419 -9.061 1.00 88.69 85 PHE A N 1
ATOM 655 C CA . PHE A 1 85 ? -7.864 3.841 -10.148 1.00 88.69 85 PHE A CA 1
ATOM 656 C C . PHE A 1 85 ? -6.849 4.913 -9.738 1.00 88.69 85 PHE A C 1
ATOM 658 O O . PHE A 1 85 ? -5.658 4.747 -9.999 1.00 88.69 85 PHE A O 1
ATOM 665 N N . PHE A 1 86 ? -7.291 5.998 -9.094 1.00 89.25 86 PHE A N 1
ATOM 666 C CA . PHE A 1 86 ? -6.382 7.083 -8.724 1.00 89.25 86 PHE A CA 1
ATOM 667 C C . PHE A 1 86 ? -5.372 6.631 -7.668 1.00 89.25 86 PHE A C 1
ATOM 669 O O . PHE A 1 86 ? -4.168 6.725 -7.890 1.00 89.25 86 PHE A O 1
ATOM 676 N N . LYS A 1 87 ? -5.860 6.063 -6.560 1.00 89.56 87 LYS A N 1
ATOM 677 C CA . LYS A 1 87 ? -5.023 5.585 -5.452 1.00 89.56 87 LYS A CA 1
ATOM 678 C C . LYS A 1 87 ? -4.029 4.518 -5.907 1.00 89.56 87 LYS A C 1
ATOM 680 O O . LYS A 1 87 ? -2.858 4.572 -5.548 1.00 89.56 87 LYS A O 1
ATOM 685 N N . TYR A 1 88 ? -4.466 3.593 -6.758 1.00 89.44 88 TYR A N 1
ATOM 686 C CA . TYR A 1 88 ? -3.591 2.602 -7.373 1.00 89.44 88 TYR A CA 1
ATOM 687 C C . TYR A 1 88 ? -2.491 3.262 -8.214 1.00 89.44 88 TYR A C 1
ATOM 689 O O . TYR A 1 88 ? -1.313 2.971 -8.012 1.00 89.44 88 TYR A O 1
ATOM 697 N N . ASN A 1 89 ? -2.837 4.173 -9.129 1.00 89.81 89 ASN A N 1
ATOM 698 C CA . ASN A 1 89 ? -1.836 4.814 -9.986 1.00 89.81 89 ASN A CA 1
ATOM 699 C C . ASN A 1 89 ? -0.873 5.703 -9.198 1.00 89.81 89 ASN A C 1
ATOM 701 O O . ASN A 1 89 ? 0.314 5.703 -9.507 1.00 89.81 89 ASN A O 1
ATOM 705 N N . PHE A 1 90 ? -1.351 6.410 -8.174 1.00 89.19 90 PHE A N 1
ATOM 706 C CA . PHE A 1 90 ? -0.506 7.237 -7.317 1.00 89.19 90 PHE A CA 1
ATOM 707 C C . PHE A 1 90 ? 0.454 6.386 -6.470 1.00 89.19 90 PHE A C 1
ATOM 709 O O . PHE A 1 90 ? 1.656 6.650 -6.442 1.00 89.19 90 PHE A O 1
ATOM 716 N N . ARG A 1 91 ? -0.028 5.292 -5.861 1.00 87.56 91 ARG A N 1
ATOM 717 C CA . ARG A 1 91 ? 0.834 4.341 -5.138 1.00 87.56 91 ARG A CA 1
ATOM 718 C C . ARG A 1 91 ? 1.900 3.726 -6.047 1.00 87.56 91 ARG A C 1
ATOM 720 O O . ARG A 1 91 ? 3.061 3.662 -5.668 1.00 87.56 91 ARG A O 1
ATOM 727 N N . ASN A 1 92 ? 1.542 3.298 -7.256 1.00 88.00 92 ASN A N 1
ATOM 728 C CA . ASN A 1 92 ? 2.532 2.708 -8.160 1.00 88.00 92 ASN A CA 1
ATOM 729 C C . ASN A 1 92 ? 3.506 3.750 -8.718 1.00 88.00 92 ASN A C 1
ATOM 731 O O . ASN A 1 92 ? 4.690 3.461 -8.818 1.00 88.00 92 ASN A O 1
ATOM 735 N N . LEU A 1 93 ? 3.045 4.971 -9.015 1.00 89.12 93 LEU A N 1
ATOM 736 C CA . LEU A 1 93 ? 3.928 6.075 -9.396 1.00 89.12 93 LEU A CA 1
ATOM 737 C C . LEU A 1 93 ? 4.978 6.337 -8.315 1.00 89.12 93 LEU A C 1
ATOM 739 O O . LEU A 1 93 ? 6.155 6.485 -8.625 1.00 89.12 93 LEU A O 1
ATOM 743 N N . THR A 1 94 ? 4.555 6.376 -7.053 1.00 87.94 94 THR A N 1
ATOM 744 C CA . THR A 1 94 ? 5.474 6.589 -5.933 1.00 87.94 94 THR A CA 1
ATOM 745 C C . THR A 1 94 ? 6.367 5.376 -5.671 1.00 87.94 94 THR A C 1
ATOM 747 O O . THR A 1 94 ? 7.518 5.562 -5.302 1.00 87.94 94 THR A O 1
ATOM 750 N N . GLY A 1 95 ? 5.906 4.147 -5.929 1.00 85.44 95 GLY A N 1
ATOM 751 C CA . GLY A 1 95 ? 6.736 2.934 -5.900 1.00 85.44 95 GLY A CA 1
ATOM 752 C C . GLY A 1 95 ? 7.797 2.870 -7.004 1.00 85.44 95 GLY A C 1
ATOM 753 O O . GLY A 1 95 ? 8.909 2.391 -6.764 1.00 85.44 95 GLY A O 1
ATOM 754 N N . ASP A 1 96 ? 7.477 3.372 -8.197 1.00 88.19 96 ASP A N 1
ATOM 755 C CA . ASP A 1 96 ? 8.433 3.554 -9.292 1.00 88.19 96 ASP A CA 1
ATOM 756 C C . ASP A 1 96 ? 9.426 4.681 -8.953 1.00 88.19 96 ASP A C 1
ATOM 758 O O . ASP A 1 96 ? 10.631 4.539 -9.165 1.00 88.19 96 ASP A O 1
ATOM 762 N N . ALA A 1 97 ? 8.937 5.785 -8.378 1.00 88.50 97 ALA A N 1
ATOM 763 C CA . ALA A 1 97 ? 9.764 6.912 -7.959 1.00 88.50 97 ALA A CA 1
ATOM 764 C C . ALA A 1 97 ? 10.740 6.532 -6.835 1.00 88.50 97 ALA A C 1
ATOM 766 O O . ALA A 1 97 ? 11.911 6.879 -6.922 1.00 88.50 97 ALA A O 1
ATOM 767 N N . ASP A 1 98 ? 10.291 5.775 -5.835 1.00 84.50 98 ASP A N 1
ATOM 768 C CA . ASP A 1 98 ? 11.123 5.215 -4.763 1.00 84.50 98 ASP A CA 1
ATOM 769 C C . ASP A 1 98 ? 12.292 4.399 -5.350 1.00 84.50 98 ASP A C 1
ATOM 771 O O . ASP A 1 98 ? 13.463 4.713 -5.131 1.00 84.50 98 ASP A O 1
ATOM 775 N N . GLY A 1 99 ? 11.994 3.436 -6.234 1.00 86.12 99 GLY A N 1
ATOM 776 C CA . GLY A 1 99 ? 13.027 2.652 -6.920 1.00 86.12 99 GLY A CA 1
ATOM 777 C C . GLY A 1 99 ? 14.001 3.508 -7.743 1.00 86.12 99 GLY A C 1
ATOM 778 O O . GLY A 1 99 ? 15.216 3.317 -7.656 1.00 86.12 99 GLY A O 1
ATOM 779 N N . ALA A 1 100 ? 13.492 4.476 -8.512 1.00 89.25 100 ALA A N 1
ATOM 780 C CA . ALA A 1 100 ? 14.326 5.394 -9.289 1.00 89.25 100 ALA A CA 1
ATOM 781 C C . ALA A 1 100 ? 15.198 6.292 -8.401 1.00 89.25 100 ALA A C 1
ATOM 783 O O . ALA A 1 100 ? 16.355 6.526 -8.736 1.00 89.25 100 ALA A O 1
ATOM 784 N N . PHE A 1 101 ? 14.679 6.768 -7.270 1.00 86.25 101 PHE A N 1
ATOM 785 C CA . PHE A 1 101 ? 15.409 7.630 -6.345 1.00 86.25 101 PHE A CA 1
ATOM 786 C C . PHE A 1 101 ? 16.596 6.902 -5.716 1.00 86.25 101 PHE A C 1
ATOM 788 O O . PHE A 1 101 ? 17.694 7.452 -5.659 1.00 86.25 101 PHE A O 1
ATOM 795 N N . VAL A 1 102 ? 16.397 5.642 -5.322 1.00 82.44 102 VAL A N 1
ATOM 796 C CA . VAL A 1 102 ? 17.449 4.801 -4.737 1.00 82.44 102 VAL A CA 1
ATOM 797 C C . VAL A 1 102 ? 18.490 4.390 -5.780 1.00 82.44 102 VAL A C 1
ATOM 799 O O . VAL A 1 102 ? 19.689 4.423 -5.508 1.00 82.44 102 VAL A O 1
ATOM 802 N N . GLY A 1 103 ? 18.050 3.970 -6.969 1.00 83.81 103 GLY A N 1
ATOM 803 C CA . GLY A 1 103 ? 18.938 3.354 -7.955 1.00 83.81 103 GLY A CA 1
ATOM 804 C C . GLY A 1 103 ? 19.546 4.304 -8.985 1.00 83.81 103 GLY A C 1
ATOM 805 O O . GLY A 1 103 ? 20.686 4.092 -9.385 1.00 83.81 103 GLY A O 1
ATOM 806 N N . ASN A 1 104 ? 18.812 5.327 -9.435 1.00 90.00 104 ASN A N 1
ATOM 807 C CA . ASN A 1 104 ? 19.275 6.291 -10.437 1.00 90.00 104 ASN A CA 1
ATOM 808 C C . ASN A 1 104 ? 18.502 7.629 -10.381 1.00 90.00 104 ASN A C 1
ATOM 810 O O . ASN A 1 104 ? 17.713 7.939 -11.281 1.00 90.00 104 ASN A O 1
ATOM 814 N N . PRO A 1 105 ? 18.745 8.478 -9.368 1.00 88.50 105 PRO A N 1
ATOM 815 C CA . PRO A 1 105 ? 17.971 9.707 -9.173 1.00 88.50 105 PRO A CA 1
ATOM 816 C C . PRO A 1 105 ? 18.113 10.704 -10.337 1.00 88.50 105 PRO A C 1
ATOM 818 O O . PRO A 1 105 ? 17.217 11.505 -10.593 1.00 88.50 105 PRO A O 1
ATOM 821 N N . ARG A 1 106 ? 19.203 10.637 -11.114 1.00 90.06 106 ARG A N 1
ATOM 822 C CA . ARG A 1 106 ? 19.388 11.469 -12.317 1.00 90.06 106 ARG A CA 1
ATOM 823 C C . ARG A 1 106 ? 18.338 11.206 -13.397 1.00 90.06 106 ARG A C 1
ATOM 825 O O . ARG A 1 106 ? 18.007 12.130 -14.139 1.00 90.06 106 ARG A O 1
ATOM 832 N N . GLY A 1 107 ? 17.754 10.005 -13.432 1.00 91.62 107 GLY A N 1
ATOM 833 C CA . GLY A 1 107 ? 16.670 9.659 -14.349 1.00 91.62 107 GLY A CA 1
ATOM 834 C C . GLY A 1 107 ? 15.472 10.606 -14.247 1.00 91.62 107 GLY A C 1
ATOM 835 O O . GLY A 1 107 ? 14.832 10.890 -15.260 1.00 91.62 107 GLY A O 1
ATOM 836 N N . PHE A 1 108 ? 15.216 11.200 -13.072 1.00 93.50 108 PHE A N 1
ATOM 837 C CA . PHE A 1 108 ? 14.134 12.175 -12.907 1.00 93.50 108 PHE A CA 1
ATOM 838 C C . PHE A 1 108 ? 14.285 13.401 -13.814 1.00 93.50 108 PHE A C 1
ATOM 840 O O . PHE A 1 108 ? 13.273 13.905 -14.307 1.00 93.50 108 PHE A O 1
ATOM 847 N N . LEU A 1 109 ? 15.518 13.821 -14.126 1.00 94.56 109 LEU A N 1
ATOM 848 C CA . LEU A 1 109 ? 15.802 14.951 -15.021 1.00 94.56 109 LEU A CA 1
ATOM 849 C C . LEU A 1 109 ? 15.305 14.708 -16.455 1.00 94.56 109 LEU A C 1
ATOM 851 O O . LEU A 1 109 ? 15.045 15.659 -17.191 1.00 94.56 109 LEU A O 1
ATOM 855 N N . LYS A 1 110 ? 15.134 13.441 -16.855 1.00 96.62 110 LYS A N 1
ATOM 856 C CA . LYS A 1 110 ? 14.596 13.047 -18.165 1.00 96.62 110 LYS A CA 1
ATOM 857 C C . LYS A 1 110 ? 13.079 12.865 -18.172 1.00 96.62 110 LYS A C 1
ATOM 859 O O . LYS A 1 110 ? 12.496 12.732 -19.248 1.00 96.62 110 LYS A O 1
ATOM 864 N N . SER A 1 111 ? 12.411 12.928 -17.018 1.00 93.88 111 SER A N 1
ATOM 865 C CA . SER A 1 111 ? 10.951 12.762 -16.929 1.00 93.88 111 SER A CA 1
ATOM 866 C C . SER A 1 111 ? 10.174 13.767 -17.789 1.00 93.88 111 SER A C 1
ATOM 868 O O . SER A 1 111 ? 9.273 13.331 -18.504 1.00 93.88 111 SER A O 1
ATOM 870 N N . PRO A 1 112 ? 10.512 15.077 -17.830 1.00 94.50 112 PRO A N 1
ATOM 871 C CA . PRO A 1 112 ? 9.797 16.026 -18.688 1.00 94.50 112 PRO A CA 1
ATOM 872 C C . PRO A 1 112 ? 9.897 15.685 -20.182 1.00 94.50 112 PRO A C 1
ATOM 874 O O . PRO A 1 112 ? 8.926 15.848 -20.926 1.00 94.50 112 PRO A O 1
ATOM 877 N N . GLN A 1 113 ? 11.057 15.182 -20.621 1.00 93.88 113 GLN A N 1
ATOM 878 C CA . GLN A 1 113 ? 11.253 14.702 -21.988 1.00 93.88 113 GLN A CA 1
ATOM 879 C C . GLN A 1 113 ? 10.407 13.449 -22.245 1.00 93.88 113 GLN A C 1
ATOM 881 O O . GLN A 1 113 ? 9.638 13.421 -23.207 1.00 93.88 113 GLN A O 1
ATOM 886 N N . ALA A 1 114 ? 10.483 12.456 -21.354 1.00 93.50 114 ALA A N 1
ATOM 887 C CA . ALA A 1 114 ? 9.724 11.216 -21.466 1.00 93.50 114 ALA A CA 1
ATOM 888 C C . ALA A 1 114 ? 8.210 11.469 -21.521 1.00 93.50 114 ALA A C 1
ATOM 890 O O . ALA A 1 114 ? 7.533 10.949 -22.406 1.00 93.50 114 ALA A O 1
ATOM 891 N N . VAL A 1 115 ? 7.681 12.332 -20.645 1.00 92.00 115 VAL A N 1
ATOM 892 C CA . VAL A 1 115 ? 6.266 12.737 -20.643 1.00 92.00 115 VAL A CA 1
ATOM 893 C C . VAL A 1 115 ? 5.876 13.356 -21.982 1.00 92.00 115 VAL A C 1
ATOM 895 O O . VAL A 1 115 ? 4.858 12.974 -22.552 1.00 92.00 115 VAL A O 1
ATOM 898 N N . ARG A 1 116 ? 6.675 14.288 -22.516 1.00 91.12 116 ARG A N 1
ATOM 899 C CA . ARG A 1 116 ? 6.375 14.979 -23.781 1.00 91.12 116 ARG A CA 1
ATOM 900 C C . ARG A 1 116 ? 6.346 14.023 -24.974 1.00 91.12 116 ARG A C 1
ATOM 902 O O . ARG A 1 116 ? 5.468 14.138 -25.831 1.00 91.12 116 ARG A O 1
ATOM 909 N N . GLU A 1 117 ? 7.316 13.118 -25.058 1.00 90.00 117 GLU A N 1
ATOM 910 C CA . GLU A 1 117 ? 7.433 12.160 -26.159 1.00 90.00 117 GLU A CA 1
ATOM 911 C C . GLU A 1 117 ? 6.344 11.082 -26.086 1.00 90.00 117 GLU A C 1
ATOM 913 O O . GLU A 1 117 ? 5.630 10.867 -27.069 1.00 90.00 117 GLU A O 1
ATOM 918 N N . LEU A 1 118 ? 6.130 10.494 -24.903 1.00 87.38 118 LEU A N 1
ATOM 919 C CA . LEU A 1 118 ? 5.077 9.504 -24.677 1.00 87.38 118 LEU A CA 1
ATOM 920 C C . LEU A 1 118 ? 3.689 10.120 -24.870 1.00 87.38 118 LEU A C 1
ATOM 922 O O . LEU A 1 118 ? 2.892 9.566 -25.618 1.00 87.38 118 LEU A O 1
ATOM 926 N N . ALA A 1 119 ? 3.395 11.295 -24.304 1.00 84.62 119 ALA A N 1
ATOM 927 C CA . ALA A 1 119 ? 2.102 11.957 -24.510 1.00 84.62 119 ALA A CA 1
ATOM 928 C C . ALA A 1 119 ? 1.820 12.205 -26.000 1.00 84.62 119 ALA A C 1
ATOM 930 O O . ALA A 1 119 ? 0.691 12.025 -26.453 1.00 84.62 119 ALA A O 1
ATOM 931 N N . GLY A 1 120 ? 2.843 12.566 -26.783 1.00 78.75 120 GLY A N 1
ATOM 932 C CA . GLY A 1 120 ? 2.726 12.718 -28.233 1.00 78.75 120 GLY A CA 1
ATOM 933 C C . GLY A 1 120 ? 2.262 11.437 -28.934 1.00 78.75 120 GLY A C 1
ATOM 934 O O . GLY A 1 120 ? 1.356 11.497 -29.766 1.00 78.75 120 GLY A O 1
ATOM 935 N N . VAL A 1 121 ? 2.831 10.288 -28.564 1.00 79.31 121 VAL A N 1
ATOM 936 C CA . VAL A 1 121 ? 2.468 8.970 -29.114 1.00 79.31 121 VAL A CA 1
ATOM 937 C C . VAL A 1 121 ? 1.101 8.507 -28.606 1.00 79.31 121 VAL A C 1
ATOM 939 O O . VAL A 1 121 ? 0.234 8.140 -29.395 1.00 79.31 121 VAL A O 1
ATOM 942 N N . PHE A 1 122 ? 0.862 8.585 -27.297 1.00 73.56 122 PHE A N 1
ATOM 943 C CA . PHE A 1 122 ? -0.374 8.130 -26.655 1.00 73.56 122 PHE A CA 1
ATOM 944 C C . PHE A 1 122 ? -1.606 8.942 -27.079 1.00 73.56 122 PHE A C 1
ATOM 946 O O . PHE A 1 122 ? -2.701 8.392 -27.212 1.00 73.56 122 PHE A O 1
ATOM 953 N N . LEU A 1 123 ? -1.443 10.241 -27.349 1.00 73.06 123 LEU A N 1
ATOM 954 C CA . LEU A 1 123 ? -2.512 11.082 -27.894 1.00 73.06 123 LEU A CA 1
ATOM 955 C C . LEU A 1 123 ? -2.719 10.881 -29.405 1.00 73.06 123 LEU A C 1
ATOM 957 O O . LEU A 1 123 ? -3.730 11.352 -29.933 1.00 73.06 123 LEU A O 1
ATOM 961 N N . GLY A 1 124 ? -1.825 10.154 -30.086 1.00 68.19 124 GLY A N 1
ATOM 962 C CA . GLY A 1 124 ? -1.853 9.925 -31.534 1.00 68.19 124 GLY A CA 1
ATOM 963 C C . GLY A 1 124 ? -1.394 11.132 -32.354 1.00 68.19 124 GLY A C 1
ATOM 964 O O . GLY A 1 124 ? -1.791 11.274 -33.503 1.00 68.19 124 GLY A O 1
ATOM 965 N N . LYS A 1 125 ? -0.609 12.033 -31.754 1.00 69.06 125 LYS A N 1
ATOM 966 C CA . LYS A 1 125 ? -0.122 13.270 -32.386 1.00 69.06 125 LYS A CA 1
ATOM 967 C C . LYS A 1 125 ? 1.272 13.125 -32.998 1.00 69.06 125 LYS A C 1
ATOM 969 O O . LYS A 1 125 ? 1.700 14.011 -33.730 1.00 69.06 125 LYS A O 1
ATOM 974 N N . LYS A 1 126 ? 2.010 12.066 -32.654 1.00 73.56 126 LYS A N 1
ATOM 975 C CA . LYS A 1 126 ? 3.382 11.824 -33.116 1.00 73.56 126 LYS A CA 1
ATOM 976 C C . LYS A 1 126 ? 3.600 10.352 -33.440 1.00 73.56 126 LYS A C 1
ATOM 978 O O . LYS A 1 126 ? 3.147 9.479 -32.704 1.00 73.56 126 LYS A O 1
ATOM 983 N N . GLU A 1 127 ? 4.338 10.102 -34.515 1.00 75.44 127 GLU A N 1
ATOM 984 C CA . GLU A 1 127 ? 4.873 8.779 -34.832 1.00 75.44 127 GLU A CA 1
ATOM 985 C C . GLU A 1 127 ? 5.988 8.393 -33.853 1.00 75.44 127 GLU A C 1
ATOM 987 O O . GLU A 1 127 ? 6.715 9.250 -33.342 1.00 75.44 127 GLU A O 1
ATOM 992 N N . ILE A 1 128 ? 6.146 7.091 -33.619 1.00 78.81 128 ILE A N 1
ATOM 993 C CA . ILE A 1 128 ? 7.215 6.550 -32.780 1.00 78.81 128 ILE A CA 1
ATOM 994 C C . ILE A 1 128 ? 8.539 6.639 -33.556 1.00 78.81 128 ILE A C 1
ATOM 996 O O . ILE A 1 128 ? 8.712 5.959 -34.567 1.00 78.81 128 ILE A O 1
ATOM 1000 N N . LYS A 1 129 ? 9.473 7.483 -33.099 1.00 81.38 129 LYS A N 1
ATOM 1001 C CA . LYS A 1 129 ? 10.761 7.750 -33.769 1.00 81.38 129 LYS A CA 1
ATOM 1002 C C . LYS A 1 129 ? 11.914 7.856 -32.770 1.00 81.38 129 LYS A C 1
ATOM 1004 O O . LYS A 1 129 ? 11.693 8.080 -31.583 1.00 81.38 129 LYS A O 1
ATOM 1009 N N . GLY A 1 130 ? 13.143 7.732 -33.274 1.00 89.44 130 GLY A N 1
ATOM 1010 C CA . GLY A 1 130 ? 14.371 7.930 -32.498 1.00 89.44 130 GLY A CA 1
ATOM 1011 C C . GLY A 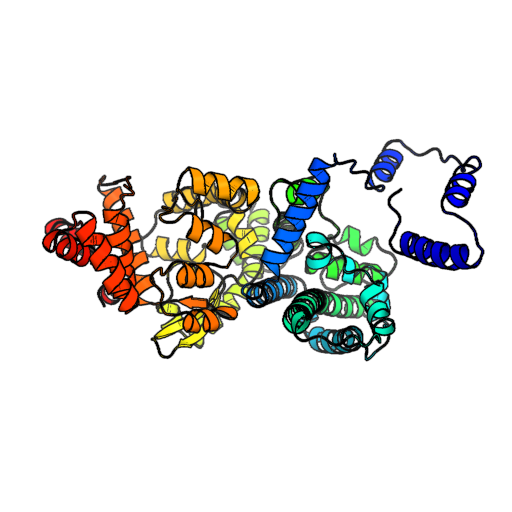1 130 ? 14.519 6.943 -31.340 1.00 89.44 130 GLY A C 1
ATOM 1012 O O . GLY A 1 130 ? 14.132 5.783 -31.447 1.00 89.44 130 GLY A O 1
ATOM 1013 N N . GLU A 1 131 ? 15.052 7.422 -30.218 1.00 91.06 131 GLU A N 1
ATOM 1014 C CA . GLU A 1 131 ? 15.315 6.594 -29.034 1.00 91.06 131 GLU A CA 1
ATOM 1015 C C . GLU A 1 131 ? 14.030 6.023 -28.403 1.00 91.06 131 GLU A C 1
ATOM 1017 O O . GLU A 1 131 ? 14.064 4.949 -27.807 1.00 91.06 131 GLU A O 1
ATOM 1022 N N . LEU A 1 132 ? 12.873 6.663 -28.615 1.00 87.31 132 LEU A N 1
ATOM 1023 C CA . LEU A 1 132 ? 11.583 6.116 -28.192 1.00 87.31 132 LEU A CA 1
ATOM 1024 C C . LEU A 1 132 ? 11.217 4.851 -28.980 1.00 87.31 132 LEU A C 1
ATOM 1026 O O . LEU A 1 132 ? 10.677 3.903 -28.412 1.00 87.31 132 LEU A O 1
ATOM 1030 N N . LYS A 1 133 ? 11.526 4.816 -30.283 1.00 86.00 133 LYS A N 1
ATOM 1031 C CA . LYS A 1 133 ? 11.331 3.621 -31.115 1.00 86.00 133 LYS A CA 1
ATOM 1032 C C . LYS A 1 133 ? 12.229 2.485 -30.643 1.00 86.00 133 LYS A C 1
ATOM 1034 O O . LYS A 1 133 ? 11.737 1.386 -30.423 1.00 86.00 133 LYS A O 1
ATOM 1039 N N . GLU A 1 134 ? 13.506 2.775 -30.417 1.00 89.19 134 GLU A N 1
ATOM 1040 C CA . GLU A 1 134 ? 14.478 1.795 -29.918 1.00 89.19 134 GLU A CA 1
ATOM 1041 C C . GLU A 1 134 ? 14.061 1.192 -28.568 1.00 89.19 134 GLU A C 1
ATOM 1043 O O . GLU A 1 134 ? 14.216 -0.012 -28.349 1.00 89.19 134 GLU A O 1
ATOM 1048 N N . PHE A 1 135 ? 13.483 2.011 -27.686 1.00 87.69 135 PHE A N 1
ATOM 1049 C CA . PHE A 1 135 ? 12.925 1.571 -26.411 1.00 87.69 135 PHE A CA 1
ATOM 1050 C C . PHE A 1 135 ? 11.688 0.668 -26.583 1.00 87.69 135 PHE A C 1
ATOM 1052 O O . PHE A 1 135 ? 11.580 -0.376 -25.934 1.00 87.69 135 PHE A O 1
ATOM 1059 N N . PHE A 1 136 ? 10.754 1.028 -27.471 1.00 83.94 136 PHE A N 1
ATOM 1060 C CA . PHE A 1 136 ? 9.565 0.207 -27.730 1.00 83.94 136 PHE A CA 1
ATOM 1061 C C . PHE A 1 136 ? 9.889 -1.115 -28.429 1.00 83.94 136 PHE A C 1
ATOM 1063 O O . PHE A 1 136 ? 9.311 -2.141 -28.064 1.00 83.94 136 PHE A O 1
ATOM 1070 N N . ASP A 1 137 ? 10.817 -1.111 -29.386 1.00 80.50 137 ASP A N 1
ATOM 1071 C CA . ASP A 1 137 ? 11.238 -2.311 -30.118 1.00 80.50 137 ASP A CA 1
ATOM 1072 C C . ASP A 1 137 ? 11.858 -3.358 -29.178 1.00 80.50 137 ASP A C 1
ATOM 1074 O O . ASP A 1 137 ? 11.691 -4.559 -29.390 1.00 80.50 137 ASP A O 1
ATOM 1078 N N . ARG A 1 138 ? 12.487 -2.910 -28.083 1.00 85.00 138 ARG A N 1
ATOM 1079 C CA . ARG A 1 138 ? 13.060 -3.766 -27.029 1.00 85.00 138 ARG A CA 1
ATOM 1080 C C . ARG A 1 138 ? 12.057 -4.247 -25.983 1.00 85.00 138 ARG A C 1
ATOM 1082 O O . ARG A 1 138 ? 12.413 -5.053 -25.130 1.00 85.00 138 ARG A O 1
ATOM 1089 N N . GLY A 1 139 ? 10.800 -3.816 -26.066 1.00 76.31 139 GLY A N 1
ATOM 1090 C CA . GLY A 1 139 ? 9.733 -4.314 -25.201 1.00 76.31 139 GLY A CA 1
ATOM 1091 C C . GLY A 1 139 ? 9.291 -3.365 -24.089 1.00 76.31 139 GLY A C 1
ATOM 1092 O O . GLY A 1 139 ? 8.600 -3.806 -23.171 1.00 76.31 139 GLY A O 1
ATOM 1093 N N . GLY A 1 140 ? 9.631 -2.073 -24.160 1.00 74.44 140 GLY A N 1
ATOM 1094 C CA . GLY A 1 140 ? 9.343 -1.103 -23.094 1.00 74.44 140 GLY A CA 1
ATOM 1095 C C . GLY A 1 140 ? 7.881 -0.981 -22.660 1.00 74.44 140 GLY A C 1
ATOM 1096 O O . GLY A 1 140 ? 7.618 -0.539 -21.546 1.00 74.44 140 GLY A O 1
ATOM 1097 N N . PHE A 1 141 ? 6.936 -1.426 -23.493 1.00 70.56 141 PHE A N 1
ATOM 1098 C CA . PHE A 1 141 ? 5.518 -1.517 -23.137 1.00 70.56 141 PHE A CA 1
ATOM 1099 C C . PHE A 1 141 ? 5.113 -2.898 -22.598 1.00 70.56 141 PHE A C 1
ATOM 1101 O O . PHE A 1 141 ? 4.201 -3.005 -21.789 1.00 70.56 141 PHE A O 1
ATOM 1108 N N . GLN A 1 142 ? 5.766 -3.970 -23.049 1.00 65.31 142 GLN A N 1
ATOM 1109 C CA . GLN A 1 142 ? 5.467 -5.339 -22.627 1.00 65.31 142 GLN A CA 1
ATOM 1110 C C . GLN A 1 142 ? 6.022 -5.656 -21.232 1.00 65.31 142 GLN A C 1
ATOM 1112 O O . GLN A 1 142 ? 5.521 -6.567 -20.578 1.00 65.31 142 GLN A O 1
ATOM 1117 N N . ALA A 1 143 ? 7.030 -4.920 -20.765 1.00 63.38 143 ALA A N 1
ATOM 1118 C CA . ALA A 1 143 ? 7.648 -5.136 -19.458 1.00 63.38 143 ALA A CA 1
ATOM 1119 C C . ALA A 1 143 ? 6.905 -4.477 -18.273 1.00 63.38 143 ALA A C 1
ATOM 1121 O O . ALA A 1 143 ? 7.330 -4.600 -17.123 1.00 63.38 143 ALA A O 1
ATOM 1122 N N . THR A 1 144 ? 5.799 -3.776 -18.537 1.00 66.75 144 THR A N 1
ATOM 1123 C CA . THR A 1 144 ? 4.997 -3.073 -17.525 1.00 66.75 144 THR A CA 1
ATOM 1124 C C . THR A 1 144 ? 4.198 -4.064 -16.654 1.00 66.75 144 THR A C 1
ATOM 1126 O O . THR A 1 144 ? 3.794 -5.137 -17.115 1.00 66.75 144 THR A O 1
ATOM 1129 N N . LEU A 1 145 ? 3.960 -3.721 -15.380 1.00 61.56 145 LEU A N 1
ATOM 1130 C CA . LEU A 1 145 ? 3.122 -4.495 -14.449 1.00 61.56 145 LEU A CA 1
ATOM 1131 C C . LEU A 1 145 ? 1.727 -4.677 -15.039 1.00 61.56 145 LEU A C 1
ATOM 1133 O O . LEU A 1 145 ? 1.191 -5.784 -15.059 1.00 61.56 145 LEU A O 1
ATOM 1137 N N . GLN A 1 146 ? 1.164 -3.590 -15.561 1.00 68.44 146 GLN A N 1
ATOM 1138 C CA . GLN A 1 146 ? -0.155 -3.570 -16.174 1.00 68.44 146 GLN A CA 1
ATOM 1139 C C . GLN A 1 146 ? -0.262 -4.588 -17.321 1.00 68.44 146 GLN A C 1
ATOM 1141 O O . GLN A 1 146 ? -1.204 -5.386 -17.348 1.00 68.44 146 GLN A O 1
ATOM 1146 N N . ALA A 1 147 ? 0.715 -4.621 -18.238 1.00 57.91 147 ALA A N 1
ATOM 1147 C CA . ALA A 1 147 ? 0.727 -5.572 -19.349 1.00 57.91 147 ALA A CA 1
ATOM 1148 C C . ALA A 1 147 ? 0.870 -7.025 -18.870 1.00 57.91 147 ALA A C 1
ATOM 1150 O O . ALA A 1 147 ? 0.250 -7.935 -19.428 1.00 57.91 147 ALA A O 1
ATOM 1151 N N . GLN A 1 148 ? 1.655 -7.255 -17.818 1.00 67.69 148 GLN A N 1
ATOM 1152 C CA . GLN A 1 148 ? 1.939 -8.597 -17.313 1.00 67.69 148 GLN A CA 1
ATOM 1153 C C . GLN A 1 148 ? 0.837 -9.161 -16.408 1.00 67.69 148 GLN A C 1
ATOM 1155 O O . GLN A 1 148 ? 0.638 -10.376 -16.401 1.00 67.69 148 GLN A O 1
ATOM 1160 N N . GLU A 1 149 ? 0.108 -8.317 -15.674 1.00 57.44 149 GLU A N 1
ATOM 1161 C CA . GLU A 1 149 ? -0.960 -8.736 -14.755 1.00 57.44 149 GLU A CA 1
ATOM 1162 C C . GLU A 1 149 ? -2.357 -8.708 -15.376 1.00 57.44 149 GLU A C 1
ATOM 1164 O O . GLU A 1 149 ? -3.184 -9.571 -15.074 1.00 57.44 149 GLU A O 1
ATOM 1169 N N . MET A 1 150 ? -2.629 -7.749 -16.262 1.00 62.25 150 MET A N 1
ATOM 1170 C CA . MET A 1 150 ? -3.946 -7.571 -16.889 1.00 62.25 150 MET A CA 1
ATOM 1171 C C . MET A 1 150 ? -3.984 -8.065 -18.345 1.00 62.25 150 MET A C 1
ATOM 1173 O O . MET A 1 150 ? -5.026 -8.003 -19.005 1.00 62.25 150 MET A O 1
ATOM 1177 N N . GLY A 1 151 ? -2.860 -8.594 -18.837 1.00 56.81 151 GLY A N 1
ATOM 1178 C CA . GLY A 1 151 ? -2.629 -8.938 -20.237 1.00 56.81 151 GLY A CA 1
ATOM 1179 C C . GLY A 1 151 ? -2.215 -7.721 -21.065 1.00 56.81 151 GLY A C 1
ATOM 1180 O O . GLY A 1 151 ? -2.407 -6.573 -20.662 1.00 56.81 151 GLY A O 1
ATOM 1181 N N . GLU A 1 152 ? -1.676 -7.951 -22.260 1.00 52.38 152 GLU A N 1
ATOM 1182 C CA . GLU A 1 152 ? -1.341 -6.863 -23.181 1.00 52.38 152 GLU A CA 1
ATOM 1183 C C . GLU A 1 152 ? -2.620 -6.204 -23.720 1.00 52.38 152 GLU A C 1
ATOM 1185 O O . GLU A 1 152 ? -3.633 -6.870 -23.978 1.00 52.38 152 GLU A O 1
ATOM 1190 N N . LEU A 1 153 ? -2.613 -4.875 -23.882 1.00 50.69 153 LEU A N 1
ATOM 1191 C CA . LEU A 1 153 ? -3.605 -4.234 -24.743 1.00 50.69 153 LEU A CA 1
ATOM 1192 C C . LEU A 1 153 ? -3.410 -4.816 -26.148 1.00 50.69 153 LEU A C 1
ATOM 1194 O O . LEU A 1 153 ? -2.270 -4.867 -26.613 1.00 50.69 153 LEU A O 1
ATOM 1198 N N . PRO A 1 154 ? -4.472 -5.219 -26.869 1.00 43.19 154 PRO A N 1
ATOM 1199 C CA . PRO A 1 154 ? -4.322 -5.525 -28.281 1.00 43.19 154 PRO A CA 1
ATOM 1200 C C . PRO A 1 154 ? -3.636 -4.326 -28.950 1.00 43.19 154 PRO A C 1
ATOM 1202 O O . PRO A 1 154 ? -4.196 -3.229 -28.930 1.00 43.19 154 PRO A O 1
ATOM 1205 N N . LYS A 1 155 ? -2.440 -4.510 -29.541 1.00 42.16 155 LYS A N 1
ATOM 1206 C CA . LYS A 1 155 ? -1.713 -3.466 -30.310 1.00 42.16 155 LYS A CA 1
ATOM 1207 C C . LYS A 1 155 ? -2.579 -2.825 -31.407 1.00 42.16 155 LYS A C 1
ATOM 1209 O O . LYS A 1 155 ? -2.266 -1.754 -31.913 1.00 42.16 155 LYS A O 1
ATOM 1214 N N . LEU A 1 156 ? -3.723 -3.442 -31.699 1.00 39.28 156 LEU A N 1
ATOM 1215 C CA . LEU A 1 156 ? -4.843 -2.852 -32.408 1.00 39.28 156 LEU A CA 1
ATOM 1216 C C . LEU A 1 156 ? -5.300 -1.502 -31.848 1.00 39.28 156 LEU A C 1
ATOM 1218 O O . LEU A 1 156 ? -5.925 -0.810 -32.607 1.00 39.28 156 LEU A O 1
ATOM 1222 N N . TRP A 1 157 ? -5.031 -1.041 -30.623 1.00 42.47 157 TRP A N 1
ATOM 1223 C CA . TRP A 1 157 ? -5.580 0.253 -30.161 1.00 42.47 157 TRP A CA 1
ATOM 1224 C C . TRP A 1 157 ? -5.123 1.483 -30.977 1.00 42.47 157 TRP A C 1
ATOM 1226 O O . TRP A 1 157 ? -5.891 2.445 -31.074 1.00 42.47 157 TRP A O 1
ATOM 1236 N N . VAL A 1 158 ? -3.926 1.435 -31.579 1.00 41.03 158 VAL A N 1
ATOM 1237 C CA . VAL A 1 158 ? -3.416 2.455 -32.520 1.00 41.03 158 VAL A CA 1
ATOM 1238 C C . VAL A 1 158 ? -4.153 2.368 -33.868 1.00 41.03 158 VAL A C 1
ATOM 1240 O O . VAL A 1 158 ? -4.443 3.392 -34.478 1.00 41.03 158 VAL A O 1
ATOM 1243 N N . PHE A 1 159 ? -4.560 1.162 -34.279 1.00 35.53 159 PHE A N 1
ATOM 1244 C CA . PHE A 1 159 ? -5.269 0.880 -35.539 1.00 35.53 159 PHE A CA 1
ATOM 1245 C C . PHE A 1 159 ? -6.814 0.868 -35.417 1.00 35.53 159 PHE A C 1
ATOM 1247 O O . PHE A 1 159 ? -7.521 1.161 -36.369 1.00 35.53 159 PHE A O 1
ATOM 1254 N N . ASP A 1 160 ? -7.368 0.623 -34.229 1.00 41.94 160 ASP A N 1
ATOM 1255 C CA . ASP A 1 160 ? -8.798 0.589 -33.866 1.00 41.94 160 ASP A CA 1
ATOM 1256 C C . ASP A 1 160 ? -9.357 2.017 -33.809 1.00 41.94 160 ASP A C 1
ATOM 1258 O O . ASP A 1 160 ? -10.565 2.229 -33.807 1.00 41.94 160 ASP A O 1
ATOM 1262 N N . ARG A 1 161 ? -8.465 3.018 -33.768 1.00 43.69 161 ARG A N 1
ATOM 1263 C CA . ARG A 1 161 ? -8.797 4.435 -33.933 1.00 43.69 161 ARG A CA 1
ATOM 1264 C C . ARG A 1 161 ? -8.957 4.823 -35.407 1.00 43.69 161 ARG A C 1
ATOM 1266 O O . ARG A 1 161 ? -9.769 5.693 -35.680 1.00 43.69 161 ARG A O 1
ATOM 1273 N N . LEU A 1 162 ? -8.256 4.144 -36.323 1.00 36.75 162 LEU A N 1
ATOM 1274 C CA . LEU A 1 162 ? -8.435 4.288 -37.776 1.00 36.75 162 LEU A CA 1
ATOM 1275 C C . LEU A 1 162 ? -9.680 3.540 -38.287 1.00 36.75 162 LEU A C 1
ATOM 1277 O O . LEU A 1 162 ? -10.182 3.861 -39.353 1.00 36.75 162 LEU A O 1
ATOM 1281 N N . TYR A 1 163 ? -10.203 2.577 -37.517 1.00 38.41 163 TYR A N 1
ATOM 1282 C CA . TYR A 1 163 ? -11.360 1.750 -37.896 1.00 38.41 163 TYR A CA 1
ATOM 1283 C C . TYR A 1 163 ? -12.686 2.127 -37.208 1.00 38.41 163 TYR A C 1
ATOM 1285 O O . TYR A 1 163 ? -13.703 1.472 -37.430 1.00 38.41 163 TYR A O 1
ATOM 1293 N N . ARG A 1 164 ? -12.710 3.163 -36.355 1.00 42.50 164 ARG A N 1
ATOM 1294 C CA . ARG A 1 164 ? -13.930 3.622 -35.659 1.00 42.50 164 ARG A CA 1
ATOM 1295 C C . ARG A 1 164 ? -14.415 4.978 -36.152 1.00 42.50 164 ARG A C 1
ATOM 1297 O O . ARG A 1 164 ? -14.577 5.908 -35.370 1.00 42.50 164 ARG A O 1
ATOM 1304 N N . GLU A 1 165 ? -14.750 5.022 -37.431 1.00 40.59 165 GLU A N 1
ATOM 1305 C CA . GLU A 1 165 ? -15.817 5.876 -37.949 1.00 40.59 165 GLU A CA 1
ATOM 1306 C C . GLU A 1 165 ? -16.981 4.974 -38.369 1.00 40.59 165 GLU A C 1
ATOM 1308 O O . GLU A 1 165 ? -17.191 4.685 -39.540 1.00 40.59 165 GLU A O 1
ATOM 1313 N N . GLN A 1 166 ? -17.736 4.465 -37.395 1.00 39.19 166 GLN A N 1
ATOM 1314 C CA . GLN A 1 166 ? -19.078 3.959 -37.672 1.00 39.19 166 GLN A CA 1
ATOM 1315 C C . GLN A 1 166 ? -20.055 4.645 -36.723 1.00 39.19 166 GLN A C 1
ATOM 1317 O O . GLN A 1 166 ? -20.060 4.419 -35.511 1.00 39.19 166 GLN A O 1
ATOM 1322 N N . ASN A 1 167 ? -20.832 5.552 -37.314 1.00 44.59 167 ASN A N 1
ATOM 1323 C CA . ASN A 1 167 ? -21.960 6.244 -36.712 1.00 44.59 167 ASN A CA 1
ATOM 1324 C C . ASN A 1 167 ? -23.052 5.234 -36.350 1.00 44.59 167 ASN A C 1
ATOM 1326 O O . ASN A 1 167 ? -23.686 4.679 -37.241 1.00 44.59 167 ASN A O 1
ATOM 1330 N N . ILE A 1 168 ? -23.306 5.031 -35.055 1.00 45.06 168 ILE A N 1
ATOM 1331 C CA . ILE A 1 168 ? -24.508 4.333 -34.576 1.00 45.06 168 ILE A CA 1
ATOM 1332 C C . ILE A 1 168 ? -25.075 5.112 -33.366 1.00 45.06 168 ILE A C 1
ATOM 1334 O O . ILE A 1 168 ? -24.378 5.252 -32.348 1.00 45.06 168 ILE A O 1
ATOM 1338 N N . PRO A 1 169 ? -26.293 5.691 -33.464 1.00 43.72 169 PRO A N 1
ATOM 1339 C CA . PRO A 1 169 ? -26.890 6.510 -32.411 1.00 43.72 169 PRO A CA 1
ATOM 1340 C C . PRO A 1 169 ? -27.909 5.729 -31.557 1.00 43.72 169 PRO A C 1
ATOM 1342 O O . PRO A 1 169 ? -28.808 5.080 -32.081 1.00 43.72 169 PRO A O 1
ATOM 1345 N N . GLY A 1 170 ? -27.811 5.852 -30.226 1.00 42.75 170 GLY A N 1
ATOM 1346 C CA . GLY A 1 170 ? -28.821 5.359 -29.280 1.00 42.75 170 GLY A CA 1
ATOM 1347 C C . GLY A 1 170 ? -28.546 5.765 -27.823 1.00 42.75 170 GLY A C 1
ATOM 1348 O O . GLY A 1 170 ? -27.459 5.534 -27.297 1.00 42.75 170 GLY A O 1
ATOM 1349 N N . ILE A 1 171 ? -29.543 6.354 -27.147 1.00 45.53 171 ILE A N 1
ATOM 1350 C CA . ILE A 1 171 ? -29.459 6.898 -25.770 1.00 45.53 171 ILE A CA 1
ATOM 1351 C C . ILE A 1 171 ? -29.227 5.803 -24.704 1.00 45.53 171 ILE A C 1
ATOM 1353 O O . ILE A 1 171 ? -28.581 6.060 -23.690 1.00 45.53 171 ILE A O 1
ATOM 1357 N N . LYS A 1 172 ? -29.645 4.551 -24.953 1.00 49.66 172 LYS A N 1
ATOM 1358 C CA . LYS A 1 172 ? -29.384 3.403 -24.055 1.00 49.66 172 LYS A CA 1
ATOM 1359 C C . LYS A 1 172 ? -27.922 2.921 -24.067 1.00 49.66 172 LYS A C 1
ATOM 1361 O O . LYS A 1 172 ? -27.511 2.222 -23.147 1.00 49.66 172 LYS A O 1
ATOM 1366 N N . GLU A 1 173 ? -27.113 3.327 -25.049 1.00 53.84 173 GLU A N 1
ATOM 1367 C CA . GLU A 1 173 ? -25.688 2.970 -25.126 1.00 53.84 173 GLU A CA 1
ATOM 1368 C C . GLU A 1 173 ? -24.749 4.020 -24.517 1.00 53.84 173 GLU A C 1
ATOM 1370 O O . GLU A 1 173 ? -23.542 3.790 -24.442 1.00 53.84 173 GLU A O 1
ATOM 1375 N N . VAL A 1 174 ? -25.259 5.169 -24.058 1.00 54.25 174 VAL A N 1
ATOM 1376 C CA . VAL A 1 174 ? -24.429 6.226 -23.452 1.00 54.25 174 VAL A CA 1
ATOM 1377 C C . VAL A 1 174 ? -23.710 5.725 -22.187 1.00 54.25 174 VAL A C 1
ATOM 1379 O O . VAL A 1 174 ? -22.485 5.881 -22.129 1.00 54.25 174 VAL A O 1
ATOM 1382 N N . PRO A 1 175 ? -24.373 5.027 -21.237 1.00 67.69 175 PRO A N 1
ATOM 1383 C CA . PRO A 1 175 ? -23.686 4.437 -20.087 1.00 67.69 175 PRO A CA 1
ATOM 1384 C C . PRO A 1 175 ? -22.646 3.391 -20.504 1.00 67.69 175 PRO A C 1
ATOM 1386 O O . PRO A 1 175 ? -21.521 3.409 -20.011 1.00 67.69 175 PRO A O 1
ATOM 1389 N N . TYR A 1 176 ? -22.969 2.534 -21.479 1.00 69.62 176 TYR A N 1
ATOM 1390 C CA . TYR A 1 176 ? -22.049 1.510 -21.982 1.00 69.62 176 TYR A CA 1
ATOM 1391 C C . TYR A 1 176 ? -20.820 2.112 -22.683 1.00 69.62 176 TYR A C 1
ATOM 1393 O O . TYR A 1 176 ? -19.693 1.659 -22.478 1.00 69.62 176 TYR A O 1
ATOM 1401 N N . ARG A 1 177 ? -20.999 3.173 -23.477 1.00 70.62 177 ARG A N 1
ATOM 1402 C CA . ARG A 1 177 ? -19.917 3.885 -24.169 1.00 70.62 177 ARG A CA 1
ATOM 1403 C C . ARG A 1 177 ? -19.008 4.611 -23.185 1.00 70.62 177 ARG A C 1
ATOM 1405 O O . ARG A 1 177 ? -17.790 4.532 -23.340 1.00 70.62 177 ARG A O 1
ATOM 1412 N N . ILE A 1 178 ? -19.576 5.287 -22.185 1.00 71.19 178 ILE A N 1
ATOM 1413 C CA . ILE A 1 178 ? -18.820 5.947 -21.110 1.00 71.19 178 ILE A CA 1
ATOM 1414 C C . ILE A 1 178 ? -18.041 4.904 -20.311 1.00 71.19 178 ILE A C 1
ATOM 1416 O O . ILE A 1 178 ? -16.841 5.070 -20.112 1.00 71.19 178 ILE A O 1
ATOM 1420 N N . TRP A 1 179 ? -18.683 3.794 -19.950 1.00 72.19 179 TRP A N 1
ATOM 1421 C CA . TRP A 1 179 ? -18.055 2.678 -19.251 1.00 72.19 179 TRP A CA 1
ATOM 1422 C C . TRP A 1 179 ? -16.891 2.086 -20.050 1.00 72.19 179 TRP A C 1
ATOM 1424 O O . TRP A 1 179 ? -15.761 2.025 -19.571 1.00 72.19 179 TRP A O 1
ATOM 1434 N N . LYS A 1 180 ? -17.109 1.736 -21.321 1.00 75.50 180 LYS A N 1
ATOM 1435 C CA . LYS A 1 180 ? -16.057 1.214 -22.206 1.00 75.50 180 LYS A CA 1
ATOM 1436 C C . LYS A 1 180 ? -14.919 2.220 -22.404 1.00 75.50 180 LYS A C 1
ATOM 1438 O O . LYS A 1 180 ? -13.752 1.827 -22.444 1.00 75.50 180 LYS A O 1
ATOM 1443 N N . LYS A 1 181 ? -15.243 3.511 -22.537 1.00 78.38 181 LYS A N 1
ATOM 1444 C CA . LYS A 1 181 ? -14.259 4.596 -22.651 1.00 78.38 181 LYS A CA 1
ATOM 1445 C C . LYS A 1 181 ? -13.436 4.720 -21.373 1.00 78.38 181 LYS A C 1
ATOM 1447 O O . LYS A 1 181 ? -12.221 4.811 -21.490 1.00 78.38 181 LYS A O 1
ATOM 1452 N N . TYR A 1 182 ? -14.065 4.649 -20.200 1.00 82.06 182 TYR A N 1
ATOM 1453 C CA . TYR A 1 182 ? -13.388 4.645 -18.906 1.00 82.06 182 TYR A CA 1
ATOM 1454 C C . TYR A 1 182 ? -12.334 3.537 -18.846 1.00 82.06 182 TYR A C 1
ATOM 1456 O O . TYR A 1 182 ? -11.153 3.848 -18.765 1.00 82.06 182 TYR A O 1
ATOM 1464 N N . TRP A 1 183 ? -12.712 2.265 -19.028 1.00 79.56 183 TRP A N 1
ATOM 1465 C CA . TRP A 1 183 ? -11.750 1.153 -18.944 1.00 79.56 183 TRP A CA 1
ATOM 1466 C C . TRP A 1 183 ? -10.618 1.261 -19.968 1.00 79.56 183 TRP A C 1
ATOM 1468 O O . TRP A 1 183 ? -9.468 0.949 -19.654 1.00 79.56 183 TRP A O 1
ATOM 1478 N N . LYS A 1 184 ? -10.916 1.736 -21.188 1.00 79.38 184 LYS A N 1
ATOM 1479 C CA . LYS A 1 184 ? -9.890 1.986 -22.210 1.00 79.38 184 LYS A CA 1
ATOM 1480 C C . LYS A 1 184 ? -8.922 3.087 -21.769 1.00 79.38 184 LYS A C 1
ATOM 1482 O O . LYS A 1 184 ? -7.713 2.894 -21.861 1.00 79.38 184 LYS A O 1
ATOM 1487 N N . THR A 1 185 ? -9.442 4.224 -21.312 1.00 80.31 185 THR A N 1
ATOM 1488 C CA . THR A 1 185 ? -8.638 5.374 -20.888 1.00 80.31 185 THR A CA 1
ATOM 1489 C C . THR A 1 185 ? -7.833 5.056 -19.636 1.00 80.31 185 THR A C 1
ATOM 1491 O O . THR A 1 185 ? -6.634 5.299 -19.646 1.00 80.31 185 THR A O 1
ATOM 1494 N N . SER A 1 186 ? -8.445 4.455 -18.616 1.00 82.50 186 SER A N 1
ATOM 1495 C CA . SER A 1 186 ? -7.780 4.063 -17.373 1.00 82.50 186 SER A CA 1
ATOM 1496 C C . SER A 1 186 ? -6.611 3.123 -17.638 1.00 82.50 186 SER A C 1
ATOM 1498 O O . SER A 1 186 ? -5.501 3.372 -17.171 1.00 82.50 186 SER A O 1
ATOM 1500 N N . ARG A 1 187 ? -6.810 2.091 -18.469 1.00 79.44 187 ARG A N 1
ATOM 1501 C CA . ARG A 1 187 ? -5.727 1.172 -18.836 1.00 79.44 187 ARG A CA 1
ATOM 1502 C C . ARG A 1 187 ? -4.590 1.890 -19.561 1.00 79.44 187 ARG A C 1
ATOM 1504 O O . ARG A 1 187 ? -3.444 1.756 -19.154 1.00 79.44 187 ARG A O 1
ATOM 1511 N N . LEU A 1 188 ? -4.927 2.717 -20.552 1.00 76.88 188 LEU A N 1
ATOM 1512 C CA . LEU A 1 188 ? -3.954 3.486 -21.325 1.00 76.88 188 LEU A CA 1
ATOM 1513 C C . LEU A 1 188 ? -3.146 4.461 -20.450 1.00 76.88 188 LEU A C 1
ATOM 1515 O O . LEU A 1 188 ? -1.932 4.562 -20.596 1.00 76.88 188 LEU A O 1
ATOM 1519 N N . SER A 1 189 ? -3.805 5.174 -19.535 1.00 82.94 189 SER A N 1
ATOM 1520 C CA . SER A 1 189 ? -3.130 6.095 -18.617 1.00 82.94 189 SER A CA 1
ATOM 1521 C C . SER A 1 189 ? -2.209 5.373 -17.639 1.00 82.94 189 SER A C 1
ATOM 1523 O O . SER A 1 189 ? -1.142 5.891 -17.322 1.00 82.94 189 SER A O 1
ATOM 1525 N N . THR A 1 190 ? -2.584 4.171 -17.194 1.00 84.31 190 THR A N 1
ATOM 1526 C CA . THR A 1 190 ? -1.736 3.354 -16.324 1.00 84.31 190 THR A CA 1
ATOM 1527 C C . THR A 1 190 ? -0.492 2.868 -17.058 1.00 84.31 190 THR A C 1
ATOM 1529 O O . THR A 1 190 ? 0.608 3.028 -16.535 1.00 84.31 190 THR A O 1
ATOM 1532 N N . ASP A 1 191 ? -0.641 2.381 -18.293 1.00 81.06 191 ASP A N 1
ATOM 1533 C CA . ASP A 1 191 ? 0.498 1.985 -19.127 1.00 81.06 191 ASP A CA 1
ATOM 1534 C C . ASP A 1 191 ? 1.444 3.169 -19.394 1.00 81.06 191 ASP A C 1
ATOM 1536 O O . ASP A 1 191 ? 2.666 3.045 -19.289 1.00 81.06 191 ASP A O 1
ATOM 1540 N N . MET A 1 192 ? 0.887 4.348 -19.697 1.00 84.31 192 MET A N 1
ATOM 1541 C CA . MET A 1 192 ? 1.672 5.569 -19.890 1.00 84.31 192 MET A CA 1
ATOM 1542 C C . MET A 1 192 ? 2.455 5.931 -18.623 1.00 84.31 192 MET A C 1
ATOM 1544 O O . MET A 1 192 ? 3.651 6.207 -18.708 1.00 84.31 192 MET A O 1
ATOM 1548 N N . ARG A 1 193 ? 1.805 5.891 -17.453 1.00 88.69 193 ARG A N 1
ATOM 1549 C CA . ARG A 1 193 ? 2.432 6.172 -16.155 1.00 88.69 193 ARG A CA 1
ATOM 1550 C C . ARG A 1 193 ? 3.600 5.226 -15.874 1.00 88.69 193 ARG A C 1
ATOM 1552 O O . ARG A 1 193 ? 4.670 5.713 -15.525 1.00 88.69 193 ARG A O 1
ATOM 1559 N N . GLU A 1 194 ? 3.427 3.920 -16.086 1.00 85.31 194 GLU A N 1
ATOM 1560 C CA . GLU A 1 194 ? 4.497 2.912 -15.920 1.00 85.31 194 GLU A CA 1
ATOM 1561 C C . GLU A 1 194 ? 5.669 3.138 -16.873 1.00 85.31 194 GLU A C 1
ATOM 1563 O O . GLU A 1 194 ? 6.822 2.865 -16.538 1.00 85.31 194 GLU A O 1
ATOM 1568 N N . THR A 1 195 ? 5.384 3.662 -18.063 1.00 88.81 195 THR A N 1
ATOM 1569 C CA . THR A 1 195 ? 6.394 3.869 -19.099 1.00 88.81 195 THR A CA 1
ATOM 1570 C C . THR A 1 195 ? 7.212 5.142 -18.871 1.00 88.81 195 THR A C 1
ATOM 1572 O O . THR A 1 195 ? 8.382 5.172 -19.245 1.00 88.81 195 THR A O 1
ATOM 1575 N N . ILE A 1 196 ? 6.649 6.185 -18.243 1.00 92.19 196 ILE A N 1
ATOM 1576 C CA . ILE A 1 196 ? 7.319 7.490 -18.079 1.00 92.19 196 ILE A CA 1
ATOM 1577 C C . ILE A 1 196 ? 8.674 7.348 -17.389 1.00 92.19 196 ILE A C 1
ATOM 1579 O O . ILE A 1 196 ? 9.690 7.744 -17.962 1.00 92.19 196 ILE A O 1
ATOM 1583 N N . LEU A 1 197 ? 8.710 6.771 -16.185 1.00 93.38 197 LEU A N 1
ATOM 1584 C CA . LEU A 1 197 ? 9.964 6.655 -15.441 1.00 93.38 197 LEU A CA 1
ATOM 1585 C C . LEU A 1 197 ? 10.904 5.616 -16.073 1.00 93.38 197 LEU A C 1
ATOM 1587 O O . LEU A 1 197 ? 12.121 5.796 -16.007 1.00 93.38 197 LEU A O 1
ATOM 1591 N N . ARG A 1 198 ? 10.375 4.573 -16.737 1.00 93.38 198 ARG A N 1
ATOM 1592 C CA . ARG A 1 198 ? 11.190 3.574 -17.462 1.00 93.38 198 ARG A CA 1
ATOM 1593 C C . ARG A 1 198 ? 11.930 4.223 -18.610 1.00 93.38 198 ARG A C 1
ATOM 1595 O O . ARG A 1 198 ? 13.149 4.122 -18.697 1.00 93.38 198 ARG A O 1
ATOM 1602 N N . TYR A 1 199 ? 11.206 4.963 -19.436 1.00 95.19 199 TYR A N 1
ATOM 1603 C CA . TYR A 1 199 ? 11.789 5.648 -20.574 1.00 95.19 199 TYR A CA 1
ATOM 1604 C C . TYR A 1 199 ? 12.732 6.780 -20.142 1.00 95.19 199 TYR A C 1
ATOM 1606 O O . TYR A 1 199 ? 13.808 6.932 -20.714 1.00 95.19 199 TYR A O 1
ATOM 1614 N N . ALA A 1 200 ? 12.397 7.522 -19.083 1.00 97.00 200 ALA A N 1
ATOM 1615 C CA . ALA A 1 200 ? 13.286 8.540 -18.524 1.00 97.00 200 ALA A CA 1
ATOM 1616 C C . ALA A 1 200 ? 14.635 7.946 -18.071 1.00 97.00 200 ALA A C 1
ATOM 1618 O O . ALA A 1 200 ? 15.693 8.475 -18.413 1.00 97.00 200 ALA A O 1
ATOM 1619 N N . ASN A 1 201 ? 14.611 6.810 -17.369 1.00 96.62 201 ASN A N 1
ATOM 1620 C CA . ASN A 1 201 ? 15.830 6.117 -16.952 1.00 96.62 201 ASN A CA 1
ATOM 1621 C C . ASN A 1 201 ? 16.580 5.471 -18.122 1.00 96.62 201 ASN A C 1
ATOM 1623 O O . ASN A 1 201 ? 17.805 5.501 -18.130 1.00 96.62 201 ASN A O 1
ATOM 1627 N N . TYR A 1 202 ? 15.877 4.945 -19.129 1.00 96.81 202 TYR A N 1
ATOM 1628 C CA . TYR A 1 202 ? 16.501 4.478 -20.371 1.00 96.81 202 TYR A CA 1
ATOM 1629 C C . TYR A 1 202 ? 17.316 5.595 -21.035 1.00 96.81 202 TYR A C 1
ATOM 1631 O O . TYR A 1 202 ? 18.484 5.394 -21.364 1.00 96.81 202 TYR A O 1
ATOM 1639 N N . LEU A 1 203 ? 16.724 6.785 -21.183 1.00 97.31 203 LEU A N 1
ATOM 1640 C CA . LEU A 1 203 ? 17.394 7.942 -21.777 1.00 97.31 203 LEU A CA 1
ATOM 1641 C C . LEU A 1 203 ? 18.630 8.366 -20.978 1.00 97.31 203 LEU A C 1
ATOM 1643 O O . LEU A 1 203 ? 19.676 8.625 -21.570 1.00 97.31 203 LEU A O 1
ATOM 1647 N N . ASP A 1 204 ? 18.521 8.425 -19.650 1.00 97.38 204 ASP A N 1
ATOM 1648 C CA . ASP A 1 204 ? 19.637 8.815 -18.785 1.00 97.38 204 ASP A CA 1
ATOM 1649 C C . ASP A 1 204 ? 20.771 7.778 -18.809 1.00 97.38 204 ASP A C 1
ATOM 1651 O O . ASP A 1 204 ? 21.920 8.144 -19.039 1.00 97.38 204 ASP A O 1
ATOM 1655 N N . TYR A 1 205 ? 20.479 6.480 -18.675 1.00 97.00 205 TYR A N 1
ATOM 1656 C CA . TYR A 1 205 ? 21.509 5.440 -18.776 1.00 97.00 205 TYR A CA 1
ATOM 1657 C C . TYR A 1 205 ? 22.180 5.411 -20.148 1.00 97.00 205 TYR A C 1
ATOM 1659 O O . TYR A 1 205 ? 23.396 5.230 -20.239 1.00 97.00 205 TYR A O 1
ATOM 1667 N N . LEU A 1 206 ? 21.410 5.619 -21.217 1.00 96.75 206 LEU A N 1
ATOM 1668 C CA . LEU A 1 206 ? 21.960 5.707 -22.560 1.00 96.75 206 LEU A CA 1
ATOM 1669 C C . LEU A 1 206 ? 22.903 6.907 -22.701 1.00 96.75 206 LEU A C 1
ATOM 1671 O O . LEU A 1 206 ? 23.963 6.772 -23.304 1.00 96.75 206 LEU A O 1
ATOM 1675 N N . GLU A 1 207 ? 22.553 8.064 -22.138 1.00 96.94 207 GLU A N 1
ATOM 1676 C CA . GLU A 1 207 ? 23.434 9.237 -22.106 1.00 96.94 207 GLU A CA 1
ATOM 1677 C C . GLU A 1 207 ? 24.715 8.964 -21.310 1.00 96.94 207 GLU A C 1
ATOM 1679 O O . GLU A 1 207 ? 25.805 9.256 -21.798 1.00 96.94 207 GLU A O 1
ATOM 1684 N N . GLN A 1 208 ? 24.601 8.345 -20.129 1.00 94.69 208 GLN A N 1
ATOM 1685 C CA . GLN A 1 208 ? 25.756 7.967 -19.311 1.00 94.69 208 GLN A CA 1
ATOM 1686 C C . GLN A 1 208 ? 26.723 7.061 -20.083 1.00 94.69 208 GLN A C 1
ATOM 1688 O O . GLN A 1 208 ? 27.924 7.313 -20.085 1.00 94.69 208 GLN A O 1
ATOM 1693 N N . MET A 1 209 ? 26.204 6.037 -20.766 1.00 95.69 209 MET A N 1
ATOM 1694 C CA . MET A 1 209 ? 27.029 5.088 -21.516 1.00 95.69 209 MET A CA 1
ATOM 1695 C C . MET A 1 209 ? 27.546 5.653 -22.840 1.00 95.69 209 MET A C 1
ATOM 1697 O O . MET A 1 209 ? 28.618 5.256 -23.273 1.00 95.69 209 MET A O 1
ATOM 1701 N N . LYS A 1 210 ? 26.839 6.589 -23.485 1.00 95.50 210 LYS A N 1
ATOM 1702 C CA . LYS A 1 210 ? 27.374 7.311 -24.655 1.00 95.50 210 LYS A CA 1
ATOM 1703 C C . LYS A 1 210 ? 28.551 8.217 -24.277 1.00 95.50 210 LYS A C 1
ATOM 1705 O O . LYS A 1 210 ? 29.417 8.451 -25.112 1.00 95.50 210 LYS A O 1
ATOM 1710 N N . ALA A 1 211 ? 28.563 8.737 -23.049 1.00 93.56 211 ALA A N 1
ATOM 1711 C CA . ALA A 1 211 ? 29.626 9.602 -22.541 1.00 93.56 211 ALA A CA 1
ATOM 1712 C C . ALA A 1 211 ? 30.859 8.833 -22.026 1.00 93.56 211 ALA A C 1
ATOM 1714 O O . ALA A 1 211 ? 31.919 9.433 -21.862 1.00 93.56 211 ALA A O 1
ATOM 1715 N N . ASP A 1 212 ? 30.733 7.531 -21.764 1.00 92.06 212 ASP A N 1
ATOM 1716 C CA . ASP A 1 212 ? 31.825 6.680 -21.293 1.00 92.06 212 ASP A CA 1
ATOM 1717 C C . ASP A 1 212 ? 32.474 5.922 -22.472 1.00 92.06 212 ASP A C 1
ATOM 1719 O O . ASP A 1 212 ? 31.767 5.215 -23.194 1.00 92.06 212 ASP A O 1
ATOM 1723 N N . PRO A 1 213 ? 33.805 5.995 -22.673 1.00 88.25 213 PRO A N 1
ATOM 1724 C CA . PRO A 1 213 ? 34.482 5.313 -23.783 1.00 88.25 213 PRO A CA 1
ATOM 1725 C C . PRO A 1 213 ? 34.287 3.789 -23.818 1.00 88.25 213 PRO A C 1
ATOM 1727 O O . PRO A 1 213 ? 34.377 3.183 -24.882 1.00 88.25 213 PRO A O 1
ATOM 1730 N N . ASN A 1 214 ? 34.004 3.166 -22.669 1.00 87.31 214 ASN A N 1
ATOM 1731 C CA . ASN A 1 214 ? 33.776 1.726 -22.538 1.00 87.31 214 ASN A CA 1
ATOM 1732 C C . ASN A 1 214 ? 32.277 1.370 -22.490 1.00 87.31 214 ASN A C 1
ATOM 1734 O O . ASN A 1 214 ? 31.908 0.204 -22.295 1.00 87.31 214 ASN A O 1
ATOM 1738 N N . GLY A 1 215 ? 31.391 2.359 -22.645 1.00 89.88 215 GLY A N 1
ATOM 1739 C CA . GLY A 1 215 ? 29.949 2.177 -22.559 1.00 89.88 215 GLY A CA 1
ATOM 1740 C C . GLY A 1 215 ? 29.480 1.722 -21.178 1.00 89.88 215 GLY A C 1
ATOM 1741 O O . GLY A 1 215 ? 28.528 0.940 -21.097 1.00 89.88 215 GLY A O 1
ATOM 1742 N N . ARG A 1 216 ? 30.170 2.126 -20.102 1.00 92.31 216 ARG A N 1
ATOM 1743 C CA . ARG A 1 216 ? 29.836 1.748 -18.722 1.00 92.31 216 ARG A CA 1
ATOM 1744 C C . ARG A 1 216 ? 28.914 2.794 -18.069 1.00 92.31 216 ARG A C 1
ATOM 1746 O O . ARG A 1 216 ? 29.216 3.983 -18.126 1.00 92.31 216 ARG A O 1
ATOM 1753 N N . PRO A 1 217 ? 27.799 2.393 -17.429 1.00 91.50 217 PRO A N 1
ATOM 1754 C CA . PRO A 1 217 ? 26.936 3.328 -16.708 1.00 91.50 217 PRO A CA 1
ATOM 1755 C C . PRO A 1 217 ? 27.580 3.756 -15.377 1.00 91.50 217 PRO A C 1
ATOM 1757 O O . PRO A 1 217 ? 28.424 3.047 -14.825 1.00 91.50 217 PRO A O 1
ATOM 1760 N N . LYS A 1 218 ? 27.147 4.890 -14.811 1.00 88.62 218 LYS A N 1
ATOM 1761 C CA . LYS A 1 218 ? 27.671 5.393 -13.524 1.00 88.62 218 LYS A CA 1
ATOM 1762 C C . LYS A 1 218 ? 27.245 4.534 -12.334 1.00 88.62 218 LYS A C 1
ATOM 1764 O O . LYS A 1 218 ? 27.932 4.491 -11.322 1.00 88.62 218 LYS A O 1
ATOM 1769 N N . ASN A 1 219 ? 26.103 3.866 -12.453 1.00 87.69 219 ASN A N 1
ATOM 1770 C CA . ASN A 1 219 ? 25.587 2.902 -11.492 1.00 87.69 219 ASN A CA 1
ATOM 1771 C C . ASN A 1 219 ? 24.871 1.771 -12.247 1.00 87.69 219 ASN A C 1
ATOM 1773 O O . ASN A 1 219 ? 24.486 1.936 -13.402 1.00 87.69 219 ASN A O 1
ATOM 1777 N N . PHE A 1 220 ? 24.670 0.635 -11.584 1.00 89.94 220 PHE A N 1
ATOM 1778 C CA . PHE A 1 220 ? 23.931 -0.501 -12.150 1.00 89.94 220 PHE A CA 1
ATOM 1779 C C . PHE A 1 220 ? 22.489 -0.593 -11.639 1.00 89.94 220 PHE A C 1
ATOM 1781 O O . PHE A 1 220 ? 21.815 -1.581 -11.917 1.00 89.94 220 PHE A O 1
ATOM 1788 N N . GLY A 1 221 ? 22.016 0.399 -10.874 1.00 88.19 221 GLY A N 1
ATOM 1789 C CA . GLY A 1 221 ? 20.682 0.397 -10.276 1.00 88.19 221 GLY A CA 1
ATOM 1790 C C . GLY A 1 221 ? 20.357 -0.937 -9.597 1.00 88.19 221 GLY A C 1
ATOM 1791 O O . GLY A 1 221 ? 21.091 -1.392 -8.718 1.00 88.19 221 GLY A O 1
ATOM 1792 N N . ALA A 1 222 ? 19.278 -1.580 -10.046 1.00 89.81 222 ALA A N 1
ATOM 1793 C CA . ALA A 1 222 ? 18.835 -2.893 -9.576 1.00 89.81 222 ALA A CA 1
ATOM 1794 C C . ALA A 1 222 ? 19.212 -4.061 -10.511 1.00 89.81 222 ALA A C 1
ATOM 1796 O O . ALA A 1 222 ? 18.615 -5.132 -10.417 1.00 89.81 222 ALA A O 1
ATOM 1797 N N . SER A 1 223 ? 20.191 -3.881 -11.400 1.00 90.75 223 SER A N 1
ATOM 1798 C CA . SER A 1 223 ? 20.690 -4.924 -12.307 1.00 90.75 223 SER A CA 1
ATOM 1799 C C . SER A 1 223 ? 21.974 -5.574 -11.799 1.00 90.75 223 SER A C 1
ATOM 1801 O O . SER A 1 223 ? 22.720 -4.997 -11.004 1.00 90.75 223 SER A O 1
ATOM 1803 N N . LYS A 1 224 ? 22.284 -6.775 -12.295 1.00 90.19 224 LYS A N 1
ATOM 1804 C CA . LYS A 1 224 ? 23.606 -7.385 -12.101 1.00 90.19 224 LYS A CA 1
ATOM 1805 C C . LYS A 1 224 ? 24.600 -6.787 -13.084 1.00 90.19 224 LYS A C 1
ATOM 1807 O O . LYS A 1 224 ? 24.324 -6.721 -14.281 1.00 90.19 224 LYS A O 1
ATOM 1812 N N . SER A 1 225 ? 25.761 -6.366 -12.595 1.00 88.75 225 SER A N 1
ATOM 1813 C CA . SER A 1 225 ? 26.720 -5.646 -13.437 1.00 88.75 225 SER A CA 1
ATOM 1814 C C . SER A 1 225 ? 27.286 -6.513 -14.564 1.00 88.75 225 SER A C 1
ATOM 1816 O O . SER A 1 225 ? 27.511 -6.027 -15.669 1.00 88.75 225 SER A O 1
ATOM 1818 N N . GLU A 1 226 ? 27.435 -7.809 -14.308 1.00 88.38 226 GLU A N 1
ATOM 1819 C CA . GLU A 1 226 ? 27.960 -8.809 -15.230 1.00 88.38 226 GLU A CA 1
ATOM 1820 C C . GLU A 1 226 ? 26.998 -9.047 -16.400 1.00 88.38 226 GLU A C 1
ATOM 1822 O O . GLU A 1 226 ? 27.426 -9.093 -17.551 1.00 88.38 226 GLU A O 1
ATOM 1827 N N . GLU A 1 227 ? 25.692 -9.132 -16.119 1.00 90.38 227 GLU A N 1
ATOM 1828 C CA . GLU A 1 227 ? 24.657 -9.305 -17.147 1.00 90.38 227 GLU A CA 1
ATOM 1829 C C . GLU A 1 227 ? 24.587 -8.078 -18.063 1.00 90.38 227 GLU A C 1
ATOM 1831 O O . GLU A 1 227 ? 24.550 -8.217 -19.283 1.00 90.38 227 GLU A O 1
ATOM 1836 N N . ILE A 1 228 ? 24.648 -6.873 -17.486 1.00 93.00 228 ILE A N 1
ATOM 1837 C CA . ILE A 1 228 ? 24.611 -5.622 -18.250 1.00 93.00 228 ILE A CA 1
ATOM 1838 C C . ILE A 1 228 ? 25.857 -5.469 -19.121 1.00 93.00 228 ILE A C 1
ATOM 1840 O O . ILE A 1 228 ? 25.746 -5.232 -20.322 1.00 93.00 228 ILE A O 1
ATOM 1844 N N . MET A 1 229 ? 27.052 -5.620 -18.550 1.00 92.81 229 MET A N 1
ATOM 1845 C CA . MET A 1 229 ? 28.290 -5.425 -19.311 1.00 92.81 229 MET A CA 1
ATOM 1846 C C . MET A 1 229 ? 28.518 -6.517 -20.367 1.00 92.81 229 MET A C 1
ATOM 1848 O O . MET A 1 229 ? 29.249 -6.277 -21.327 1.00 92.81 229 MET A O 1
ATOM 1852 N N . GLY A 1 230 ? 27.864 -7.678 -20.235 1.00 90.81 230 GLY A N 1
ATOM 1853 C CA . GLY A 1 230 ? 27.874 -8.742 -21.240 1.00 90.81 230 GLY A CA 1
ATOM 1854 C C . GLY A 1 230 ? 27.087 -8.422 -22.519 1.00 90.81 230 GLY A C 1
ATOM 1855 O O . GLY A 1 230 ? 27.339 -9.033 -23.559 1.00 90.81 230 GLY A O 1
ATOM 1856 N N . LEU A 1 231 ? 26.161 -7.457 -22.486 1.00 91.62 231 LEU A N 1
ATOM 1857 C CA . LEU A 1 231 ? 25.410 -7.031 -23.672 1.00 91.62 231 LEU A CA 1
ATOM 1858 C C . LEU A 1 231 ? 26.293 -6.184 -24.592 1.00 91.62 231 LEU A C 1
ATOM 1860 O O . LEU A 1 231 ? 27.051 -5.332 -24.126 1.00 91.62 231 LEU A O 1
ATOM 1864 N N . LYS A 1 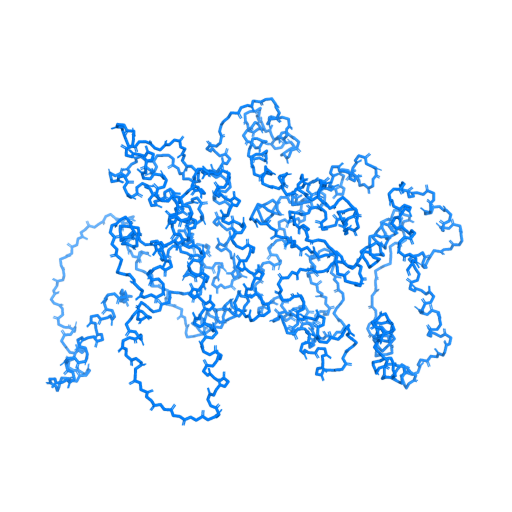232 ? 26.182 -6.387 -25.909 1.00 90.38 232 LYS A N 1
ATOM 1865 C CA . LYS A 1 232 ? 27.019 -5.687 -26.899 1.00 90.38 232 LYS A CA 1
ATOM 1866 C C . LYS A 1 232 ? 26.535 -4.266 -27.195 1.00 90.38 232 LYS A C 1
ATOM 1868 O O . LYS A 1 232 ? 27.356 -3.359 -27.274 1.00 90.38 232 LYS A O 1
ATOM 1873 N N . ASP A 1 233 ? 25.227 -4.073 -27.361 1.00 93.50 233 ASP A N 1
ATOM 1874 C CA . ASP A 1 233 ? 24.638 -2.768 -27.674 1.00 93.50 233 ASP A CA 1
ATOM 1875 C C . ASP A 1 233 ? 24.340 -1.979 -26.389 1.00 93.50 233 ASP A C 1
ATOM 1877 O O . ASP A 1 233 ? 23.675 -2.465 -25.472 1.00 93.50 233 ASP A O 1
ATOM 1881 N N . ILE A 1 234 ? 24.794 -0.725 -26.335 1.00 94.88 234 ILE A N 1
ATOM 1882 C CA . ILE A 1 234 ? 24.518 0.195 -25.225 1.00 94.88 234 ILE A CA 1
ATOM 1883 C C . ILE A 1 234 ? 23.020 0.481 -25.052 1.00 94.88 234 ILE A C 1
ATOM 1885 O O . ILE A 1 234 ? 22.583 0.787 -23.944 1.00 94.88 234 ILE A O 1
ATOM 1889 N N . ARG A 1 235 ? 22.213 0.357 -26.114 1.00 94.12 235 ARG A N 1
ATOM 1890 C CA . ARG A 1 235 ? 20.752 0.498 -26.020 1.00 94.12 235 ARG A CA 1
ATOM 1891 C C . ARG A 1 235 ? 20.113 -0.697 -25.328 1.00 94.12 235 ARG A C 1
ATOM 1893 O O . ARG A 1 235 ? 19.218 -0.499 -24.510 1.00 94.12 235 ARG A O 1
ATOM 1900 N N . ASP A 1 236 ? 20.610 -1.909 -25.577 1.00 93.56 236 ASP A N 1
ATOM 1901 C CA . ASP A 1 236 ? 20.176 -3.107 -24.848 1.00 93.56 236 ASP A CA 1
ATOM 1902 C C . ASP A 1 236 ? 20.526 -2.985 -23.362 1.00 93.56 236 ASP A C 1
ATOM 1904 O O . ASP A 1 236 ? 19.683 -3.254 -22.505 1.00 93.56 236 ASP A O 1
ATOM 1908 N N . ARG A 1 237 ? 21.737 -2.492 -23.054 1.00 94.81 237 ARG A N 1
ATOM 1909 C CA . ARG A 1 237 ? 22.164 -2.188 -21.678 1.00 94.81 237 ARG A CA 1
ATOM 1910 C C . ARG A 1 237 ? 21.229 -1.188 -21.008 1.00 94.81 237 ARG A C 1
ATOM 1912 O O . ARG A 1 237 ? 20.755 -1.442 -19.904 1.00 94.81 237 ARG A O 1
ATOM 1919 N N . ALA A 1 238 ? 20.949 -0.066 -21.674 1.00 95.50 238 ALA A N 1
ATOM 1920 C CA . ALA A 1 238 ? 20.133 1.011 -21.115 1.00 95.50 238 ALA A CA 1
ATOM 1921 C C . ALA A 1 238 ? 18.699 0.539 -20.871 1.00 95.50 238 ALA A C 1
ATOM 1923 O O . ALA A 1 238 ? 18.106 0.837 -19.833 1.00 95.50 238 ALA A O 1
ATOM 1924 N N . TYR A 1 239 ? 18.159 -0.239 -21.812 1.00 94.38 239 TYR A N 1
ATOM 1925 C CA . TYR A 1 239 ? 16.836 -0.830 -21.692 1.00 94.38 239 TYR A CA 1
ATOM 1926 C C . TYR A 1 239 ? 16.769 -1.773 -20.491 1.00 94.38 239 TYR A C 1
ATOM 1928 O O . TYR A 1 239 ? 15.912 -1.600 -19.625 1.00 94.38 239 TYR A O 1
ATOM 1936 N N . TRP A 1 240 ? 17.713 -2.710 -20.391 1.00 93.25 240 TRP A N 1
ATOM 1937 C CA . TRP A 1 240 ? 17.764 -3.685 -19.306 1.00 93.25 240 TRP A CA 1
ATOM 1938 C C . TRP A 1 240 ? 17.912 -3.009 -17.936 1.00 93.25 240 TRP A C 1
ATOM 1940 O O . TRP A 1 240 ? 17.138 -3.316 -17.030 1.00 93.25 240 TRP A O 1
ATOM 1950 N N . LEU A 1 241 ? 18.827 -2.041 -17.809 1.00 93.75 241 LEU A N 1
ATOM 1951 C CA . LEU A 1 241 ? 19.015 -1.247 -16.588 1.00 93.75 241 LEU A CA 1
ATOM 1952 C C . LEU A 1 241 ? 17.723 -0.542 -16.166 1.00 93.75 241 LEU A C 1
ATOM 1954 O O . LEU A 1 241 ? 17.309 -0.632 -15.012 1.00 93.75 241 LEU A O 1
ATOM 1958 N N . SER A 1 242 ? 17.057 0.133 -17.108 1.00 94.31 242 SER A N 1
ATOM 1959 C CA . SER A 1 242 ? 15.800 0.834 -16.828 1.00 94.31 242 SER A CA 1
ATOM 1960 C C . SER A 1 242 ? 14.671 -0.118 -16.420 1.00 94.31 242 SER A C 1
ATOM 1962 O O . SER A 1 242 ? 13.843 0.228 -15.572 1.00 94.31 242 SER A O 1
ATOM 1964 N N . ASN A 1 243 ? 14.652 -1.325 -16.995 1.00 91.56 243 ASN A N 1
ATOM 1965 C CA . ASN A 1 243 ? 13.622 -2.318 -16.741 1.00 91.56 243 ASN A CA 1
ATOM 1966 C C . ASN A 1 243 ? 13.772 -2.951 -15.354 1.00 91.56 243 ASN A C 1
ATOM 1968 O O . ASN A 1 243 ? 12.797 -3.026 -14.610 1.00 91.56 243 ASN A O 1
ATOM 1972 N N . ASP A 1 244 ? 14.987 -3.357 -14.977 1.00 91.38 244 ASP A N 1
ATOM 1973 C CA . ASP A 1 244 ? 15.250 -3.916 -13.647 1.00 91.38 244 ASP A CA 1
ATOM 1974 C C . ASP A 1 244 ? 15.055 -2.854 -12.552 1.00 91.38 244 ASP A C 1
ATOM 1976 O O . ASP A 1 244 ? 14.485 -3.153 -11.501 1.00 91.38 244 ASP A O 1
ATOM 1980 N N . LEU A 1 245 ? 15.454 -1.599 -12.812 1.00 90.69 245 LEU A N 1
ATOM 1981 C CA . LEU A 1 245 ? 15.305 -0.479 -11.876 1.00 90.69 245 LEU A CA 1
ATOM 1982 C C . LEU A 1 245 ? 13.845 -0.240 -11.468 1.00 90.69 245 LEU A C 1
ATOM 1984 O O . LEU A 1 245 ? 13.557 -0.025 -10.293 1.00 90.69 245 LEU A O 1
ATOM 1988 N N . LEU A 1 246 ? 12.915 -0.296 -12.420 1.00 90.00 246 LEU A N 1
ATOM 1989 C CA . LEU A 1 246 ? 11.483 -0.081 -12.163 1.00 90.00 246 LEU A CA 1
ATOM 1990 C C . LEU A 1 246 ? 10.688 -1.381 -12.072 1.00 90.00 246 LEU A C 1
ATOM 1992 O O . LEU A 1 246 ? 9.463 -1.376 -11.986 1.00 90.00 246 LEU A O 1
ATOM 1996 N N . GLY A 1 247 ? 11.403 -2.499 -12.027 1.00 84.88 247 GLY A N 1
ATOM 1997 C CA . GLY A 1 247 ? 10.853 -3.825 -11.867 1.00 84.88 247 GLY A CA 1
ATOM 1998 C C . GLY A 1 247 ? 10.528 -4.504 -13.194 1.00 84.88 247 GLY A C 1
ATOM 1999 O O . GLY A 1 247 ? 9.608 -4.101 -13.905 1.00 84.88 247 GLY A O 1
ATOM 2000 N N . ALA A 1 248 ? 11.258 -5.569 -13.514 1.00 82.62 248 ALA A N 1
ATOM 2001 C CA . ALA A 1 248 ? 11.082 -6.345 -14.737 1.00 82.62 248 ALA A CA 1
ATOM 2002 C C . ALA A 1 248 ? 9.962 -7.391 -14.578 1.00 82.62 248 ALA A C 1
ATOM 2004 O O . ALA A 1 248 ? 10.210 -8.555 -14.245 1.00 82.62 248 ALA A O 1
ATOM 2005 N N . TYR A 1 249 ? 8.708 -6.984 -14.795 1.00 76.19 249 TYR A N 1
ATOM 2006 C CA . TYR A 1 249 ? 7.538 -7.869 -14.665 1.00 76.19 249 TYR A CA 1
ATOM 2007 C C . TYR A 1 249 ? 7.467 -8.950 -15.747 1.00 76.19 249 TYR A C 1
ATOM 2009 O O . TYR A 1 249 ? 6.786 -9.962 -15.583 1.00 76.19 249 TYR A O 1
ATOM 2017 N N . ASP A 1 250 ? 8.186 -8.768 -16.849 1.00 74.75 250 ASP A N 1
ATOM 2018 C CA . ASP A 1 250 ? 8.390 -9.768 -17.893 1.00 74.75 250 ASP A CA 1
ATOM 2019 C C . ASP A 1 250 ? 9.322 -10.914 -17.451 1.00 74.75 250 ASP A C 1
ATOM 2021 O O . ASP A 1 250 ? 9.353 -11.963 -18.094 1.00 74.75 250 ASP A O 1
ATOM 2025 N N . ARG A 1 251 ? 10.034 -10.754 -16.323 1.00 79.50 251 ARG A N 1
ATOM 2026 C CA . ARG A 1 251 ? 11.058 -11.685 -15.809 1.00 79.50 251 ARG A CA 1
ATOM 2027 C C . ARG A 1 251 ? 10.689 -12.317 -14.466 1.00 79.50 251 ARG A C 1
ATOM 2029 O O . ARG A 1 251 ? 11.541 -12.565 -13.603 1.00 79.50 251 ARG A O 1
ATOM 2036 N N . VAL A 1 252 ? 9.401 -12.589 -14.272 1.00 82.25 252 VAL A N 1
ATOM 2037 C CA . VAL A 1 252 ? 8.910 -13.378 -13.132 1.00 82.25 252 VAL A CA 1
ATOM 2038 C C . VAL A 1 252 ? 9.226 -14.860 -13.344 1.00 82.25 252 VAL A C 1
ATOM 2040 O O . VAL A 1 252 ? 9.029 -15.400 -14.436 1.00 82.25 252 VAL A O 1
ATOM 2043 N N . SER A 1 253 ? 9.696 -15.514 -12.281 1.00 82.88 253 SER A N 1
ATOM 2044 C CA . SER A 1 253 ? 10.043 -16.937 -12.257 1.00 82.88 253 SER A CA 1
ATOM 2045 C C . SER A 1 253 ? 8.866 -17.835 -12.658 1.00 82.88 253 SER A C 1
ATOM 2047 O O . SER A 1 253 ? 7.704 -17.449 -12.537 1.00 82.88 253 SER A O 1
ATOM 2049 N N . VAL A 1 254 ? 9.138 -19.067 -13.100 1.00 77.12 254 VAL A N 1
ATOM 2050 C CA . VAL A 1 254 ? 8.082 -20.041 -13.447 1.00 77.12 254 VAL A CA 1
ATOM 2051 C C . VAL A 1 254 ? 7.154 -20.297 -12.254 1.00 77.12 254 VAL A C 1
ATOM 2053 O O . VAL A 1 254 ? 5.929 -20.276 -12.402 1.00 77.12 254 VAL A O 1
ATOM 2056 N N . MET A 1 255 ? 7.735 -20.446 -11.059 1.00 79.31 255 MET A N 1
ATOM 2057 C CA . MET A 1 255 ? 6.987 -20.567 -9.807 1.00 79.31 255 MET A CA 1
ATOM 2058 C C . MET A 1 255 ? 6.158 -19.311 -9.534 1.00 79.31 255 MET A C 1
ATOM 2060 O O . MET A 1 255 ? 4.962 -19.407 -9.276 1.00 79.31 255 MET A O 1
ATOM 2064 N N . GLY A 1 256 ? 6.744 -18.122 -9.676 1.00 84.62 256 GLY A N 1
ATOM 2065 C CA . GLY A 1 256 ? 6.025 -16.864 -9.501 1.00 84.62 256 GLY A CA 1
ATOM 2066 C C . GLY A 1 256 ? 4.873 -16.685 -10.488 1.00 84.62 256 GLY A C 1
ATOM 2067 O O . GLY A 1 256 ? 3.814 -16.165 -10.132 1.00 84.62 256 GLY A O 1
ATOM 2068 N N . GLN A 1 257 ? 5.022 -17.190 -11.715 1.00 81.31 257 GLN A N 1
ATOM 2069 C CA . GLN A 1 257 ? 3.939 -17.239 -12.692 1.00 81.31 257 GLN A CA 1
ATOM 2070 C C . GLN A 1 257 ? 2.820 -18.196 -12.276 1.00 81.31 257 GLN A C 1
ATOM 2072 O O . GLN A 1 257 ? 1.663 -17.913 -12.578 1.00 81.31 257 GLN A O 1
ATOM 2077 N N . ALA A 1 258 ? 3.133 -19.318 -11.626 1.00 80.88 258 ALA A N 1
ATOM 2078 C CA . ALA A 1 258 ? 2.121 -20.213 -11.070 1.00 80.88 258 ALA A CA 1
ATOM 2079 C C . ALA A 1 258 ? 1.415 -19.563 -9.868 1.00 80.88 258 ALA A C 1
ATOM 2081 O O . ALA A 1 258 ? 0.187 -19.498 -9.843 1.00 80.88 258 ALA A O 1
ATOM 2082 N N . LEU A 1 259 ? 2.175 -18.982 -8.935 1.00 85.25 259 LEU A N 1
ATOM 2083 C CA . LEU A 1 259 ? 1.639 -18.294 -7.760 1.00 85.25 259 LEU A CA 1
ATOM 2084 C C . LEU A 1 259 ? 0.675 -17.171 -8.156 1.00 85.25 259 LEU A C 1
ATOM 2086 O O . LEU A 1 259 ? -0.464 -17.170 -7.693 1.00 85.25 259 LEU A O 1
ATOM 2090 N N . ARG A 1 260 ? 1.059 -16.287 -9.088 1.00 85.25 260 ARG A N 1
ATOM 2091 C CA . ARG A 1 260 ? 0.187 -15.186 -9.548 1.00 85.25 260 ARG A CA 1
ATOM 2092 C C . ARG A 1 260 ? -1.062 -15.620 -10.307 1.00 85.25 260 ARG A C 1
ATOM 2094 O O . ARG A 1 260 ? -1.970 -14.804 -10.481 1.00 85.25 260 ARG A O 1
ATOM 2101 N N . GLN A 1 261 ? -1.076 -16.848 -10.825 1.00 81.81 261 GLN A N 1
ATOM 2102 C CA . GLN A 1 261 ? -2.191 -17.392 -11.600 1.00 81.81 261 GLN A CA 1
ATOM 2103 C C . GLN A 1 261 ? -3.222 -18.105 -10.727 1.00 81.81 261 GLN A C 1
ATOM 2105 O O . GLN A 1 261 ? -4.373 -18.145 -11.140 1.00 81.81 261 GLN A O 1
ATOM 2110 N N . TYR A 1 262 ? -2.831 -18.629 -9.560 1.00 80.06 262 TYR A N 1
ATOM 2111 C CA . TYR A 1 262 ? -3.702 -19.524 -8.785 1.00 80.06 262 TYR A CA 1
ATOM 2112 C C . TYR A 1 262 ? -3.790 -19.204 -7.287 1.00 80.06 262 TYR A C 1
ATOM 2114 O O . TYR A 1 262 ? -4.833 -19.424 -6.683 1.00 80.06 262 TYR A O 1
ATOM 2122 N N . VAL A 1 263 ? -2.722 -18.692 -6.666 1.00 82.69 263 VAL A N 1
ATOM 2123 C CA . VAL A 1 263 ? -2.617 -18.645 -5.193 1.00 82.69 263 VAL A CA 1
ATOM 2124 C C . VAL A 1 263 ? -2.521 -17.223 -4.663 1.00 82.69 263 VAL A C 1
ATOM 2126 O O . VAL A 1 263 ? -3.270 -16.852 -3.766 1.00 82.69 263 VAL A O 1
ATOM 2129 N N . PHE A 1 264 ? -1.620 -16.419 -5.222 1.00 89.12 264 PHE A N 1
ATOM 2130 C CA . PHE A 1 264 ? -1.297 -15.078 -4.749 1.00 89.12 264 PHE A CA 1
ATOM 2131 C C . PHE A 1 264 ? -1.344 -14.121 -5.944 1.00 89.12 264 PHE A C 1
ATOM 2133 O O . PHE A 1 264 ? -0.322 -13.911 -6.598 1.00 89.12 264 PHE A O 1
ATOM 2140 N N . PRO A 1 265 ? -2.506 -13.512 -6.248 1.00 88.19 265 PRO A N 1
ATOM 2141 C CA . PRO A 1 265 ? -2.742 -12.772 -7.487 1.00 88.19 265 PRO A CA 1
ATOM 2142 C C . PRO A 1 265 ? -1.668 -11.729 -7.826 1.00 88.19 265 PRO A C 1
ATOM 2144 O O . PRO A 1 265 ? -1.250 -11.648 -8.975 1.00 88.19 265 PRO A O 1
ATOM 2147 N N . PHE A 1 266 ? -1.175 -10.976 -6.843 1.00 89.88 266 PHE A N 1
ATOM 2148 C CA . PHE A 1 266 ? -0.156 -9.938 -7.036 1.00 89.88 266 PHE A CA 1
ATOM 2149 C C . PHE A 1 266 ? 1.261 -10.390 -6.637 1.00 89.88 266 PHE A C 1
ATOM 2151 O O . PHE A 1 266 ? 2.085 -9.572 -6.240 1.00 89.88 266 PHE A O 1
ATOM 2158 N N . TRP A 1 267 ? 1.574 -11.688 -6.742 1.00 89.69 267 TRP A N 1
ATOM 2159 C CA . TRP A 1 267 ? 2.901 -12.218 -6.397 1.00 89.69 267 TRP A CA 1
ATOM 2160 C C . TRP A 1 267 ? 4.038 -11.570 -7.194 1.00 89.69 267 TRP A C 1
ATOM 2162 O O . TRP A 1 267 ? 5.117 -11.341 -6.657 1.00 89.69 267 TRP A O 1
ATOM 2172 N N . SER A 1 268 ? 3.798 -11.238 -8.463 1.00 88.56 268 SER A N 1
ATOM 2173 C CA . SER A 1 268 ? 4.790 -10.585 -9.323 1.00 88.56 268 SER A CA 1
ATOM 2174 C C . SER A 1 268 ? 5.299 -9.270 -8.733 1.00 88.56 268 SER A C 1
ATOM 2176 O O . SER A 1 268 ? 6.501 -9.037 -8.769 1.00 88.56 268 SER A O 1
ATOM 2178 N N . TRP A 1 269 ? 4.425 -8.463 -8.121 1.00 87.88 269 TRP A N 1
ATOM 2179 C CA . TRP A 1 269 ? 4.796 -7.249 -7.387 1.00 87.88 269 TRP A CA 1
ATOM 2180 C C . TRP A 1 269 ? 5.794 -7.556 -6.269 1.00 87.88 269 TRP A C 1
ATOM 2182 O O . TRP A 1 269 ? 6.857 -6.940 -6.199 1.00 87.88 269 TRP A O 1
ATOM 2192 N N . LYS A 1 270 ? 5.493 -8.553 -5.427 1.00 89.44 270 LYS A N 1
ATOM 2193 C CA . LYS A 1 270 ? 6.374 -8.942 -4.317 1.00 89.44 270 LYS A CA 1
ATOM 2194 C C . LYS A 1 270 ? 7.697 -9.527 -4.832 1.00 89.44 270 LYS A C 1
ATOM 2196 O O . LYS A 1 270 ? 8.750 -9.101 -4.373 1.00 89.44 270 LYS A O 1
ATOM 2201 N N . GLU A 1 271 ? 7.675 -10.430 -5.817 1.00 89.31 271 GLU A N 1
ATOM 2202 C CA . GLU A 1 271 ? 8.892 -11.037 -6.383 1.00 89.31 271 GLU A CA 1
ATOM 2203 C C . GLU A 1 271 ? 9.808 -9.996 -7.039 1.00 89.31 271 GLU A C 1
ATOM 2205 O O . GLU A 1 271 ? 11.019 -9.997 -6.812 1.00 89.31 271 GLU A O 1
ATOM 2210 N N . VAL A 1 272 ? 9.240 -9.103 -7.851 1.00 88.75 272 VAL A N 1
ATOM 2211 C CA . VAL A 1 272 ? 9.994 -8.065 -8.559 1.00 88.75 272 VAL A CA 1
ATOM 2212 C C . VAL A 1 272 ? 10.607 -7.076 -7.573 1.00 88.75 272 VAL A C 1
ATOM 2214 O O . VAL A 1 272 ? 11.799 -6.788 -7.675 1.00 88.75 272 VAL A O 1
ATOM 2217 N N . ASN A 1 273 ? 9.844 -6.621 -6.575 1.00 88.25 273 ASN A N 1
ATOM 2218 C CA . ASN A 1 273 ? 10.373 -5.749 -5.530 1.00 88.25 273 ASN A CA 1
ATOM 2219 C C . ASN A 1 273 ? 11.459 -6.449 -4.709 1.00 88.25 273 ASN A C 1
ATOM 2221 O O . ASN A 1 273 ? 12.496 -5.846 -4.443 1.00 88.25 273 ASN A O 1
ATOM 2225 N N . PHE A 1 274 ? 11.285 -7.730 -4.378 1.00 86.94 274 PHE A N 1
ATOM 2226 C CA . PHE A 1 274 ? 12.300 -8.498 -3.660 1.00 86.94 274 PHE A CA 1
ATOM 2227 C C . PHE A 1 274 ? 13.611 -8.580 -4.447 1.00 86.94 274 PHE A C 1
ATOM 2229 O O . PHE A 1 274 ? 14.673 -8.277 -3.906 1.00 86.94 274 PHE A O 1
ATOM 2236 N N . LYS A 1 275 ? 13.549 -8.915 -5.745 1.00 87.94 275 LYS A N 1
ATOM 2237 C CA . LYS A 1 275 ? 14.726 -8.912 -6.632 1.00 87.94 275 LYS A CA 1
ATOM 2238 C C . LYS A 1 275 ? 15.374 -7.529 -6.688 1.00 87.94 275 LYS A C 1
ATOM 2240 O O . LYS A 1 275 ? 16.589 -7.425 -6.534 1.00 87.94 275 LYS A O 1
ATOM 2245 N N . ARG A 1 276 ? 14.560 -6.485 -6.865 1.00 87.62 276 ARG A N 1
ATOM 2246 C CA . ARG A 1 276 ? 15.007 -5.096 -6.986 1.00 87.62 276 ARG A CA 1
ATOM 2247 C C . ARG A 1 276 ? 15.755 -4.622 -5.741 1.00 87.62 276 ARG A C 1
ATOM 2249 O O . ARG A 1 276 ? 16.915 -4.231 -5.837 1.00 87.62 276 ARG A O 1
ATOM 2256 N N . TYR A 1 277 ? 15.122 -4.697 -4.571 1.00 83.56 277 TYR A N 1
ATOM 2257 C CA . TYR A 1 277 ? 15.712 -4.228 -3.315 1.00 83.56 277 TYR A CA 1
ATOM 2258 C C . TYR A 1 277 ? 16.899 -5.095 -2.875 1.00 83.56 277 TYR A C 1
ATOM 2260 O O . TYR A 1 277 ? 17.909 -4.559 -2.417 1.00 83.56 277 TYR A O 1
ATOM 2268 N N . ALA A 1 278 ? 16.859 -6.412 -3.112 1.00 82.06 278 ALA A N 1
ATOM 2269 C CA . ALA A 1 278 ? 18.020 -7.271 -2.879 1.00 82.06 278 ALA A CA 1
ATOM 2270 C C . ALA A 1 278 ? 19.213 -6.889 -3.770 1.00 82.06 278 ALA A C 1
ATOM 2272 O O . ALA A 1 278 ? 20.361 -6.979 -3.330 1.00 82.06 278 ALA A O 1
ATOM 2273 N N . GLN A 1 279 ? 18.971 -6.461 -5.013 1.00 84.81 279 GLN A N 1
ATOM 2274 C CA . GLN A 1 279 ? 20.040 -6.020 -5.902 1.00 84.81 279 GLN A CA 1
ATOM 2275 C C . GLN A 1 279 ? 20.544 -4.615 -5.549 1.00 84.81 279 GLN A C 1
ATOM 2277 O O . GLN A 1 279 ? 21.755 -4.404 -5.571 1.00 84.81 279 GLN A O 1
ATOM 2282 N N . PHE A 1 280 ? 19.676 -3.696 -5.111 1.00 81.69 280 PHE A N 1
ATOM 2283 C CA . PHE A 1 280 ? 20.121 -2.431 -4.514 1.00 81.69 280 PHE A CA 1
ATOM 2284 C C . PHE A 1 280 ? 21.055 -2.670 -3.330 1.00 81.69 280 PHE A C 1
ATOM 2286 O O . PHE A 1 280 ? 22.138 -2.097 -3.290 1.00 81.69 280 PHE A O 1
ATOM 2293 N N . ALA A 1 281 ? 20.711 -3.587 -2.421 1.00 74.81 281 ALA A N 1
ATOM 2294 C CA . ALA A 1 281 ? 21.574 -3.930 -1.291 1.00 74.81 281 ALA A CA 1
ATOM 2295 C C . ALA A 1 281 ? 22.951 -4.481 -1.707 1.00 74.81 281 ALA A C 1
ATOM 2297 O O . ALA A 1 281 ? 23.925 -4.360 -0.964 1.00 74.81 281 ALA A O 1
ATOM 2298 N N . LYS A 1 282 ? 23.056 -5.089 -2.895 1.00 76.00 282 LYS A N 1
ATOM 2299 C CA . LYS A 1 282 ? 24.333 -5.558 -3.451 1.00 76.00 282 LYS A CA 1
ATOM 2300 C C . LYS A 1 282 ? 25.122 -4.443 -4.134 1.00 76.00 282 LYS A C 1
ATOM 2302 O O . LYS A 1 282 ? 26.346 -4.447 -4.023 1.00 76.00 282 LYS A O 1
ATOM 2307 N N . ASN A 1 283 ? 24.435 -3.541 -4.836 1.00 77.25 283 ASN A N 1
ATOM 2308 C CA . ASN A 1 283 ? 25.039 -2.536 -5.714 1.00 77.25 283 ASN A CA 1
ATOM 2309 C C . ASN A 1 283 ? 25.353 -1.207 -5.019 1.00 77.25 283 ASN A C 1
ATOM 2311 O O . ASN A 1 283 ? 26.213 -0.463 -5.484 1.00 77.25 283 ASN A O 1
ATOM 2315 N N . LEU A 1 284 ? 24.664 -0.888 -3.927 1.00 69.38 284 LEU A N 1
ATOM 2316 C CA . LEU A 1 284 ? 24.911 0.317 -3.155 1.00 69.38 284 LEU A CA 1
ATOM 2317 C C . LEU A 1 284 ? 26.218 0.138 -2.348 1.00 69.38 284 LEU A C 1
ATOM 2319 O O . LEU A 1 284 ? 26.303 -0.717 -1.471 1.00 69.38 284 LEU A O 1
ATOM 2323 N N . GLY A 1 285 ? 27.228 0.984 -2.601 1.00 56.78 285 GLY A N 1
ATOM 2324 C CA . GLY A 1 285 ? 28.433 1.157 -1.768 1.00 56.78 285 GLY A CA 1
ATOM 2325 C C . GLY A 1 285 ? 28.713 2.633 -1.447 1.00 56.78 285 GLY A C 1
ATOM 2326 O O . GLY A 1 285 ? 28.381 3.475 -2.269 1.00 56.78 285 GLY A O 1
ATOM 2327 N N . GLU A 1 286 ? 29.162 2.928 -0.209 1.00 51.00 286 GLU A N 1
ATOM 2328 C CA . GLU A 1 286 ? 29.717 4.188 0.365 1.00 51.00 286 GLU A CA 1
ATOM 2329 C C . GLU A 1 286 ? 29.113 4.617 1.727 1.00 51.00 286 GLU A C 1
ATOM 2331 O O . GLU A 1 286 ? 27.900 4.761 1.871 1.00 51.00 286 GLU A O 1
ATOM 2336 N N . ASP A 1 287 ? 30.039 4.812 2.670 1.00 51.31 287 ASP A N 1
ATOM 2337 C CA . ASP A 1 287 ? 30.004 5.195 4.094 1.00 51.31 287 ASP A CA 1
ATOM 2338 C C . ASP A 1 287 ? 29.709 4.128 5.180 1.00 51.31 287 ASP A C 1
ATOM 2340 O O . ASP A 1 287 ? 28.593 3.641 5.357 1.00 51.31 287 ASP A O 1
ATOM 2344 N N . GLY A 1 288 ? 30.763 3.755 5.920 1.00 59.72 288 GLY A N 1
ATOM 2345 C CA . GLY A 1 288 ? 30.943 2.452 6.578 1.00 59.72 288 GLY A CA 1
ATOM 2346 C C . GLY A 1 288 ? 30.333 2.279 7.969 1.00 59.72 288 GLY A C 1
ATOM 2347 O O . GLY A 1 288 ? 29.827 1.203 8.285 1.00 59.72 288 GLY A O 1
ATOM 2348 N N . GLN A 1 289 ? 30.380 3.306 8.820 1.00 69.75 289 GLN A N 1
ATOM 2349 C CA . GLN A 1 289 ? 30.128 3.127 10.259 1.00 69.75 289 GLN A CA 1
ATOM 2350 C C . GLN A 1 289 ? 28.643 3.218 10.624 1.00 69.75 289 GLN A C 1
ATOM 2352 O O . GLN A 1 289 ? 28.117 2.327 11.295 1.00 69.75 289 GLN A O 1
ATOM 2357 N N . LEU A 1 290 ? 27.939 4.243 10.130 1.00 64.44 290 LEU A N 1
ATOM 2358 C CA . LEU A 1 290 ? 26.499 4.404 10.356 1.00 64.44 290 LEU A CA 1
ATOM 2359 C C . LEU A 1 290 ? 25.710 3.248 9.727 1.00 64.44 290 LEU A C 1
ATOM 2361 O O . LEU A 1 290 ? 24.861 2.639 10.374 1.00 64.44 290 LEU A O 1
ATOM 2365 N N . ALA A 1 291 ? 26.056 2.878 8.494 1.00 69.50 291 ALA A N 1
ATOM 2366 C CA . ALA A 1 291 ? 25.471 1.737 7.803 1.00 69.50 291 ALA A CA 1
ATOM 2367 C C . ALA A 1 291 ? 25.720 0.415 8.548 1.00 69.50 291 ALA A C 1
ATOM 2369 O O . ALA A 1 291 ? 24.827 -0.417 8.663 1.00 69.50 291 ALA A O 1
ATOM 2370 N N . GLN A 1 292 ? 26.899 0.211 9.135 1.00 70.56 292 GLN A N 1
ATOM 2371 C CA . GLN A 1 292 ? 27.142 -0.983 9.939 1.00 70.56 292 GLN A CA 1
ATOM 2372 C C . GLN A 1 292 ? 26.294 -1.007 11.218 1.00 70.56 292 GLN A C 1
ATOM 2374 O O . GLN A 1 292 ? 25.777 -2.066 11.576 1.00 70.56 292 GLN A O 1
ATOM 2379 N N . ALA A 1 293 ? 26.119 0.132 11.892 1.00 66.75 293 ALA A N 1
ATOM 2380 C CA . ALA A 1 293 ? 25.285 0.233 13.088 1.00 66.75 293 ALA A CA 1
ATOM 2381 C C . ALA A 1 293 ? 23.799 -0.018 12.777 1.00 66.75 293 ALA A C 1
ATOM 2383 O O . ALA A 1 293 ? 23.178 -0.879 13.403 1.00 66.75 293 ALA A O 1
ATOM 2384 N N . VAL A 1 294 ? 23.255 0.663 11.761 1.00 65.56 294 VAL A N 1
ATOM 2385 C CA . VAL A 1 294 ? 21.867 0.482 11.298 1.00 65.56 294 VAL A CA 1
ATOM 2386 C C . VAL A 1 294 ? 21.629 -0.962 10.865 1.00 65.56 294 VAL A C 1
ATOM 2388 O O . VAL A 1 294 ? 20.638 -1.573 11.257 1.00 65.56 294 VAL A O 1
ATOM 2391 N N . GLY A 1 295 ? 22.562 -1.555 10.121 1.00 66.50 295 GLY A N 1
ATOM 2392 C CA . GLY A 1 295 ? 22.417 -2.930 9.668 1.00 66.50 295 GLY A CA 1
ATOM 2393 C C . GLY A 1 295 ? 22.500 -3.941 10.800 1.00 66.50 295 GLY A C 1
ATOM 2394 O O . GLY A 1 295 ? 21.663 -4.832 10.861 1.00 66.50 295 GLY A O 1
ATOM 2395 N N . ARG A 1 296 ? 23.436 -3.790 11.749 1.00 69.62 296 ARG A N 1
ATOM 2396 C CA . ARG A 1 296 ? 23.478 -4.646 12.951 1.00 69.62 296 ARG A CA 1
ATOM 2397 C C . ARG A 1 296 ? 22.172 -4.576 13.734 1.00 69.62 296 ARG A C 1
ATOM 2399 O O . ARG A 1 296 ? 21.706 -5.609 14.201 1.00 69.62 296 ARG A O 1
ATOM 2406 N N . LYS A 1 297 ? 21.577 -3.386 13.846 1.00 66.12 297 LYS A N 1
ATOM 2407 C CA . LYS A 1 297 ? 20.287 -3.201 14.517 1.00 66.12 297 LYS A CA 1
ATOM 2408 C C . LYS A 1 297 ? 19.143 -3.883 13.759 1.00 66.12 297 LYS A C 1
ATOM 2410 O O . LYS A 1 297 ? 18.300 -4.502 14.391 1.00 66.12 297 LYS A O 1
ATOM 2415 N N . ALA A 1 298 ? 19.141 -3.823 12.428 1.00 63.19 298 ALA A N 1
ATOM 2416 C CA . ALA A 1 298 ? 18.058 -4.363 11.608 1.00 63.19 298 ALA A CA 1
ATOM 2417 C C . ALA A 1 298 ? 18.067 -5.892 11.446 1.00 63.19 298 ALA A C 1
ATOM 2419 O O . ALA A 1 298 ? 17.009 -6.508 11.440 1.00 63.19 298 ALA A O 1
ATOM 2420 N N . ILE A 1 299 ? 19.242 -6.515 11.298 1.00 63.56 299 ILE A N 1
ATOM 2421 C CA . ILE A 1 299 ? 19.357 -7.980 11.131 1.00 63.56 299 ILE A CA 1
ATOM 2422 C C . ILE A 1 299 ? 19.795 -8.708 12.409 1.00 63.56 299 ILE A C 1
ATOM 2424 O O . ILE A 1 299 ? 19.874 -9.935 12.418 1.00 63.56 299 ILE A O 1
ATOM 2428 N N . GLY A 1 300 ? 20.061 -7.982 13.498 1.00 66.19 300 GLY A N 1
ATOM 2429 C CA . GLY A 1 300 ? 20.343 -8.550 14.817 1.00 66.19 300 GLY A CA 1
ATOM 2430 C C . GLY A 1 300 ? 21.440 -9.619 14.793 1.00 66.19 300 GLY A C 1
ATOM 2431 O O . GLY A 1 300 ? 22.520 -9.423 14.234 1.00 66.19 300 GLY A O 1
ATOM 2432 N N . THR A 1 301 ? 21.149 -10.787 15.371 1.00 54.75 301 THR A N 1
ATOM 2433 C CA . THR A 1 301 ? 22.068 -11.941 15.434 1.00 54.75 301 THR A CA 1
ATOM 2434 C C . THR A 1 301 ? 22.348 -12.588 14.072 1.00 54.75 301 THR A C 1
ATOM 2436 O O . THR A 1 301 ? 23.303 -13.356 13.946 1.00 54.75 301 THR A O 1
ATOM 2439 N N . LEU A 1 302 ? 21.578 -12.257 13.026 1.00 57.56 302 LEU A N 1
ATOM 2440 C CA . LEU A 1 302 ? 21.837 -12.704 11.653 1.00 57.56 302 LEU A CA 1
ATOM 2441 C C . LEU A 1 302 ? 22.970 -11.911 10.985 1.00 57.56 302 LEU A C 1
ATOM 2443 O O . LEU A 1 302 ? 23.463 -12.330 9.937 1.00 57.56 302 LEU A O 1
ATOM 2447 N N . ALA A 1 303 ? 23.441 -10.818 11.601 1.00 64.56 303 ALA A N 1
ATOM 2448 C CA . ALA A 1 303 ? 24.631 -10.075 11.193 1.00 64.56 303 ALA A CA 1
ATOM 2449 C C . ALA A 1 303 ? 25.922 -10.862 11.464 1.00 64.56 303 ALA A C 1
ATOM 2451 O O . ALA A 1 303 ? 26.768 -10.453 12.259 1.00 64.56 303 ALA A O 1
ATOM 2452 N N . LYS A 1 304 ? 26.105 -11.987 10.764 1.00 69.62 304 LYS A N 1
ATOM 2453 C CA . LYS A 1 304 ? 27.260 -12.881 10.936 1.00 69.62 304 LYS A CA 1
ATOM 2454 C C . LYS A 1 304 ? 28.599 -12.193 10.660 1.00 69.62 304 LYS A C 1
ATOM 2456 O O . LYS A 1 304 ? 29.629 -12.670 11.122 1.00 69.62 304 LYS A O 1
ATOM 2461 N N . THR A 1 305 ? 28.606 -11.083 9.913 1.00 75.69 305 THR A N 1
ATOM 2462 C CA . THR A 1 305 ? 29.819 -10.306 9.635 1.00 75.69 305 THR A CA 1
ATOM 2463 C C . THR A 1 305 ? 29.570 -8.788 9.673 1.00 75.69 305 THR A C 1
ATOM 2465 O O . THR A 1 305 ? 28.493 -8.325 9.282 1.00 75.69 305 THR A O 1
ATOM 2468 N N . PRO A 1 306 ? 30.578 -7.981 10.071 1.00 76.56 306 PRO A N 1
ATOM 2469 C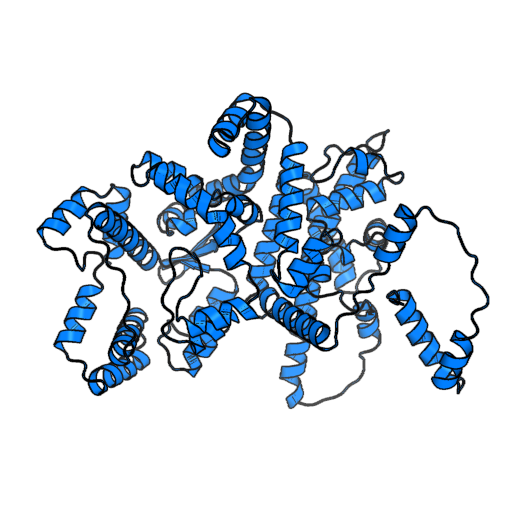 CA . PRO A 1 306 ? 30.594 -6.521 9.906 1.00 76.56 306 PRO A CA 1
ATOM 2470 C C . PRO A 1 306 ? 30.191 -6.052 8.506 1.00 76.56 306 PRO A C 1
ATOM 2472 O O . PRO A 1 306 ? 29.442 -5.093 8.356 1.00 76.56 306 PRO A O 1
ATOM 2475 N N . PHE A 1 307 ? 30.651 -6.774 7.485 1.00 76.38 307 PHE A N 1
ATOM 2476 C CA . PHE A 1 307 ? 30.379 -6.478 6.085 1.00 76.38 307 PHE A CA 1
ATOM 2477 C C . PHE A 1 307 ? 28.910 -6.697 5.703 1.00 76.38 307 PHE A C 1
ATOM 2479 O O . PHE A 1 307 ? 28.333 -5.891 4.976 1.00 76.38 307 PHE A O 1
ATOM 2486 N N . MET A 1 308 ? 28.286 -7.764 6.214 1.00 68.75 308 MET A N 1
ATOM 2487 C CA . MET A 1 308 ? 26.861 -8.025 6.005 1.00 68.75 308 MET A CA 1
ATOM 2488 C C . MET A 1 308 ? 26.005 -6.943 6.662 1.00 68.75 308 MET A C 1
ATOM 2490 O O . MET A 1 308 ? 25.095 -6.419 6.026 1.00 68.75 308 MET A O 1
ATOM 2494 N N . ALA A 1 309 ? 26.344 -6.557 7.893 1.00 72.19 309 ALA A N 1
ATOM 2495 C CA . ALA A 1 309 ? 25.685 -5.446 8.564 1.00 72.19 309 ALA A CA 1
ATOM 2496 C C . ALA A 1 309 ? 25.844 -4.135 7.785 1.00 72.19 309 ALA A C 1
ATOM 2498 O O . ALA A 1 309 ? 24.854 -3.476 7.503 1.00 72.19 309 ALA A O 1
ATOM 2499 N N . TYR A 1 310 ? 27.060 -3.791 7.366 1.00 75.81 310 TYR A N 1
ATOM 2500 C CA . TYR A 1 310 ? 27.307 -2.606 6.547 1.00 75.81 310 TYR A CA 1
ATOM 2501 C C . TYR A 1 310 ? 26.423 -2.572 5.288 1.00 75.81 310 TYR A C 1
ATOM 2503 O O . TYR A 1 310 ? 25.738 -1.581 5.048 1.00 75.81 310 TYR A O 1
ATOM 2511 N N . LYS A 1 311 ? 26.357 -3.671 4.525 1.00 71.12 311 LYS A N 1
ATOM 2512 C CA . LYS A 1 311 ? 25.509 -3.748 3.323 1.00 71.12 311 LYS A CA 1
ATOM 2513 C C . LYS A 1 311 ? 24.026 -3.563 3.626 1.00 71.12 311 LYS A C 1
ATOM 2515 O O . LYS A 1 311 ? 23.349 -2.815 2.925 1.00 71.12 311 LYS A O 1
ATOM 2520 N N . VAL A 1 312 ? 23.526 -4.224 4.670 1.00 70.06 312 VAL A N 1
ATOM 2521 C CA . VAL A 1 312 ? 22.114 -4.129 5.057 1.00 70.06 312 VAL A CA 1
ATOM 2522 C C . VAL A 1 312 ? 21.762 -2.732 5.549 1.00 70.06 312 VAL A C 1
ATOM 2524 O O . VAL A 1 312 ? 20.755 -2.180 5.123 1.00 70.06 312 VAL A O 1
ATOM 2527 N N . GLY A 1 313 ? 22.574 -2.121 6.409 1.00 69.69 313 GLY A N 1
ATOM 2528 C CA . GLY A 1 313 ? 22.237 -0.788 6.892 1.00 69.69 313 GLY A CA 1
ATOM 2529 C C . GLY A 1 313 ? 22.438 0.288 5.842 1.00 69.69 313 GLY A C 1
ATOM 2530 O O . GLY A 1 313 ? 21.658 1.230 5.816 1.00 69.69 313 GLY A O 1
ATOM 2531 N N . LYS A 1 314 ? 23.385 0.126 4.910 1.00 71.81 314 LYS A N 1
ATOM 2532 C CA . LYS A 1 314 ? 23.475 1.028 3.760 1.00 71.81 314 LYS A CA 1
ATOM 2533 C C . LYS A 1 314 ? 22.205 0.950 2.917 1.00 71.81 314 LYS A C 1
ATOM 2535 O O . LYS A 1 314 ? 21.634 1.982 2.580 1.00 71.81 314 LYS A O 1
ATOM 2540 N N . PHE A 1 315 ? 21.756 -0.267 2.611 1.00 72.69 315 PHE A N 1
ATOM 2541 C CA . PHE A 1 315 ? 20.489 -0.478 1.925 1.00 72.69 315 PHE A CA 1
ATOM 2542 C C . PHE A 1 315 ? 19.344 0.229 2.648 1.00 72.69 315 PHE A C 1
ATOM 2544 O O . PHE A 1 315 ? 18.621 0.983 2.011 1.00 72.69 315 PHE A O 1
ATOM 2551 N N . LEU A 1 316 ? 19.213 0.024 3.960 1.00 71.25 316 LEU A N 1
ATOM 2552 C CA . LEU A 1 316 ? 18.141 0.633 4.739 1.00 71.25 316 LEU A CA 1
ATOM 2553 C C . LEU A 1 316 ? 18.220 2.154 4.705 1.00 71.25 316 LEU A C 1
ATOM 2555 O O . LEU A 1 316 ? 17.218 2.765 4.384 1.00 71.25 316 LEU A O 1
ATOM 2559 N N . ILE A 1 317 ? 19.393 2.755 4.915 1.00 69.94 317 ILE A N 1
ATOM 2560 C CA . ILE A 1 317 ? 19.572 4.213 4.841 1.00 69.94 317 ILE A CA 1
ATOM 2561 C C . ILE A 1 317 ? 19.154 4.750 3.467 1.00 69.94 317 ILE A C 1
ATOM 2563 O O . ILE A 1 317 ? 18.414 5.726 3.383 1.00 69.94 317 ILE A O 1
ATOM 2567 N N . SER A 1 318 ? 19.611 4.121 2.381 1.00 66.44 318 SER A N 1
ATOM 2568 C CA . SER A 1 318 ? 19.269 4.565 1.026 1.00 66.44 318 SER A CA 1
ATOM 2569 C C . SER A 1 318 ? 17.791 4.356 0.707 1.00 66.44 318 SER A C 1
ATOM 2571 O O . SER A 1 318 ? 17.170 5.230 0.116 1.00 66.44 318 SER A O 1
ATOM 2573 N N . ALA A 1 319 ? 17.220 3.225 1.113 1.00 66.31 319 ALA A N 1
ATOM 2574 C CA . ALA A 1 319 ? 15.829 2.896 0.855 1.00 66.31 319 ALA A CA 1
ATOM 2575 C C . ALA A 1 319 ? 14.885 3.781 1.686 1.00 66.31 319 ALA A C 1
ATOM 2577 O O . ALA A 1 319 ? 13.897 4.298 1.171 1.00 66.31 319 ALA A O 1
ATOM 2578 N N . THR A 1 320 ? 15.213 4.044 2.951 1.00 70.88 320 THR A N 1
ATOM 2579 C CA . THR A 1 320 ? 14.426 4.948 3.791 1.00 70.88 320 THR A CA 1
ATOM 2580 C C . THR A 1 320 ? 14.670 6.411 3.464 1.00 70.88 320 THR A C 1
ATOM 2582 O O . THR A 1 320 ? 13.912 7.226 3.954 1.00 70.88 320 THR A O 1
ATOM 2585 N N . ALA A 1 321 ? 15.652 6.786 2.636 1.00 71.44 321 ALA A N 1
ATOM 2586 C CA . ALA A 1 321 ? 15.906 8.192 2.307 1.00 71.44 321 ALA A CA 1
ATOM 2587 C C . ALA A 1 321 ? 14.674 8.881 1.700 1.00 71.44 321 ALA A C 1
ATOM 2589 O O . ALA A 1 321 ? 14.364 10.018 2.053 1.00 71.44 321 ALA A O 1
ATOM 2590 N N . PHE A 1 322 ? 13.935 8.178 0.834 1.00 73.62 322 PHE A N 1
ATOM 2591 C CA . PHE A 1 322 ? 12.680 8.694 0.290 1.00 73.62 322 PHE A CA 1
ATOM 2592 C C . PHE A 1 322 ? 11.620 8.867 1.386 1.00 73.62 322 PHE A C 1
ATOM 2594 O O . PHE A 1 322 ? 10.970 9.905 1.457 1.00 73.62 322 PHE A O 1
ATOM 2601 N N . TRP A 1 323 ? 11.501 7.898 2.295 1.00 78.25 323 TRP A N 1
ATOM 2602 C CA . TRP A 1 323 ? 10.616 8.012 3.454 1.00 78.25 323 TRP A CA 1
ATOM 2603 C C . TRP A 1 323 ? 11.027 9.152 4.396 1.00 78.25 323 TRP A C 1
ATOM 2605 O O . TRP A 1 323 ? 10.181 9.938 4.804 1.00 78.25 323 TRP A O 1
ATOM 2615 N N . SER A 1 324 ? 12.316 9.310 4.688 1.00 76.31 324 SER A N 1
ATOM 2616 C CA . SER A 1 324 ? 12.843 10.405 5.499 1.00 76.31 324 SER A CA 1
ATOM 2617 C C . SER A 1 324 ? 12.550 11.760 4.865 1.00 76.31 324 SER A C 1
ATOM 2619 O O . SER A 1 324 ? 12.205 12.687 5.583 1.00 76.31 324 SER A O 1
ATOM 2621 N N . ALA A 1 325 ? 12.621 11.884 3.536 1.00 80.50 325 ALA A N 1
ATOM 2622 C CA . ALA A 1 325 ? 12.238 13.114 2.848 1.00 80.50 325 ALA A CA 1
ATOM 2623 C C . ALA A 1 325 ? 10.743 13.436 3.022 1.00 80.50 325 ALA A C 1
ATOM 2625 O O . ALA A 1 325 ? 10.397 14.592 3.257 1.00 80.50 325 ALA A O 1
ATOM 2626 N N . LEU A 1 326 ? 9.869 12.424 2.958 1.00 85.00 326 LEU A N 1
ATOM 2627 C CA . LEU A 1 326 ? 8.439 12.586 3.250 1.00 85.00 326 LEU A CA 1
ATOM 2628 C C . LEU A 1 326 ? 8.207 12.989 4.708 1.00 85.00 326 LEU A C 1
ATOM 2630 O O . LEU A 1 326 ? 7.425 13.893 4.970 1.00 85.00 326 LEU A O 1
ATOM 2634 N N . GLN A 1 327 ? 8.929 12.367 5.639 1.00 84.00 327 GLN A N 1
ATOM 2635 C CA . GLN A 1 327 ? 8.825 12.685 7.059 1.00 84.00 327 GLN A CA 1
ATOM 2636 C C . GLN A 1 327 ? 9.309 14.102 7.371 1.00 84.00 327 GLN A C 1
ATOM 2638 O O . GLN A 1 327 ? 8.640 14.828 8.098 1.00 84.00 327 GLN A O 1
ATOM 2643 N N . VAL A 1 328 ? 10.421 14.541 6.771 1.00 84.69 328 VAL A N 1
ATOM 2644 C CA . VAL A 1 328 ? 10.875 15.936 6.867 1.00 84.69 328 VAL A CA 1
ATOM 2645 C C . VAL A 1 328 ? 9.798 16.870 6.329 1.00 84.69 328 VAL A C 1
ATOM 2647 O O . VAL A 1 328 ? 9.444 17.817 7.015 1.00 84.69 328 VAL A O 1
ATOM 2650 N N . TRP A 1 329 ? 9.232 16.585 5.153 1.00 87.75 329 TRP A N 1
ATOM 2651 C CA . TRP A 1 329 ? 8.157 17.398 4.587 1.00 87.75 329 TRP A CA 1
ATOM 2652 C C . TRP A 1 329 ? 6.945 17.502 5.522 1.00 87.75 329 TRP A C 1
ATOM 2654 O O . TRP A 1 329 ? 6.496 18.614 5.798 1.00 87.75 329 TRP A O 1
ATOM 2664 N N . ASN A 1 330 ? 6.442 16.374 6.030 1.00 91.50 330 ASN A N 1
ATOM 2665 C CA . ASN A 1 330 ? 5.282 16.364 6.918 1.00 91.50 330 ASN A CA 1
ATOM 2666 C C . ASN A 1 330 ? 5.574 17.131 8.211 1.00 91.50 330 ASN A C 1
ATOM 2668 O O . ASN A 1 330 ? 4.834 18.044 8.546 1.00 91.50 330 ASN A O 1
ATOM 2672 N N . ASN A 1 331 ? 6.698 16.861 8.877 1.00 88.12 331 ASN A N 1
ATOM 2673 C CA . ASN A 1 331 ? 7.035 17.519 10.142 1.00 88.12 331 ASN A CA 1
ATOM 2674 C C . ASN A 1 331 ? 7.357 19.015 9.985 1.00 88.12 331 ASN A C 1
ATOM 2676 O O . ASN A 1 331 ? 7.196 19.774 10.936 1.00 88.12 331 ASN A O 1
ATOM 2680 N N . THR A 1 332 ? 7.814 19.476 8.814 1.00 89.19 332 THR A N 1
ATOM 2681 C CA . THR A 1 332 ? 8.071 20.910 8.597 1.00 89.19 332 THR A CA 1
ATOM 2682 C C . THR A 1 332 ? 6.841 21.674 8.124 1.00 89.19 332 THR A C 1
ATOM 2684 O O . THR A 1 332 ? 6.700 22.847 8.456 1.00 89.19 332 THR A O 1
ATOM 2687 N N . MET A 1 333 ? 5.990 21.050 7.305 1.00 94.38 333 MET A N 1
ATOM 2688 C CA . MET A 1 333 ? 4.849 21.727 6.675 1.00 94.38 333 MET A CA 1
ATOM 2689 C C . MET A 1 333 ? 3.531 21.501 7.421 1.00 94.38 333 MET A C 1
ATOM 2691 O O . MET A 1 333 ? 2.649 22.349 7.336 1.00 94.38 333 MET A O 1
ATOM 2695 N N . PHE A 1 334 ? 3.405 20.372 8.119 1.00 95.00 334 PHE A N 1
ATOM 2696 C CA . PHE A 1 334 ? 2.178 19.873 8.745 1.00 95.00 334 PHE A CA 1
ATOM 2697 C C . PHE A 1 334 ? 2.447 19.193 10.110 1.00 95.00 334 PHE A C 1
ATOM 2699 O O . PHE A 1 334 ? 2.050 18.042 10.308 1.00 95.00 334 PHE A O 1
ATOM 2706 N N . PRO A 1 335 ? 3.164 19.845 11.051 1.00 91.75 335 PRO A N 1
ATOM 2707 C CA . PRO A 1 335 ? 3.537 19.222 12.325 1.00 91.75 335 PRO A CA 1
ATOM 2708 C C . PRO A 1 335 ? 2.322 18.835 13.180 1.00 91.75 335 PRO A C 1
ATOM 2710 O O . PRO A 1 335 ? 2.296 17.753 13.757 1.00 91.75 335 PRO A O 1
ATOM 2713 N N . GLU A 1 336 ? 1.298 19.690 13.233 1.00 91.94 336 GLU A N 1
ATOM 2714 C CA . GLU A 1 336 ? 0.089 19.436 14.026 1.00 91.94 336 GLU A CA 1
ATOM 2715 C C . GLU A 1 336 ? -0.757 18.306 13.429 1.00 91.94 336 GLU A C 1
ATOM 2717 O O . GLU A 1 336 ? -1.344 17.509 14.158 1.00 91.94 336 GLU A O 1
ATOM 2722 N N . GLU A 1 337 ? -0.842 18.225 12.099 1.00 94.06 337 GLU A N 1
ATOM 2723 C CA . GLU A 1 337 ? -1.513 17.120 11.422 1.00 94.06 337 GLU A CA 1
ATOM 2724 C C . GLU A 1 337 ? -0.763 15.797 11.587 1.00 94.06 337 GLU A C 1
ATOM 2726 O O . GLU A 1 337 ? -1.421 14.778 11.774 1.00 94.06 337 GLU A O 1
ATOM 2731 N N . GLU A 1 338 ? 0.575 15.793 11.520 1.00 91.12 338 GLU A N 1
ATOM 2732 C CA . GLU A 1 338 ? 1.387 14.587 11.743 1.00 91.12 338 GLU A CA 1
ATOM 2733 C C . GLU A 1 338 ? 1.119 14.026 13.143 1.00 91.12 338 GLU A C 1
ATOM 2735 O O . GLU A 1 338 ? 0.817 12.840 13.265 1.00 91.12 338 GLU A O 1
ATOM 2740 N N . ASP A 1 339 ? 1.126 14.874 14.178 1.00 88.38 339 ASP A N 1
ATOM 2741 C CA . ASP A 1 339 ? 0.847 14.487 15.569 1.00 88.38 339 ASP A CA 1
ATOM 2742 C C . ASP A 1 339 ? -0.567 13.906 15.773 1.00 88.38 339 ASP A C 1
ATOM 2744 O O . ASP A 1 339 ? -0.779 13.066 16.656 1.00 88.38 339 ASP A O 1
ATOM 2748 N N . ASP A 1 340 ? -1.528 14.324 14.947 1.00 90.25 340 ASP A N 1
ATOM 2749 C CA . ASP A 1 340 ? -2.931 13.897 14.987 1.00 90.25 340 ASP A CA 1
ATOM 2750 C C . ASP A 1 340 ? -3.211 12.562 14.294 1.00 90.25 340 ASP A C 1
ATOM 2752 O O . ASP A 1 340 ? -4.270 11.961 14.508 1.00 90.25 340 ASP A O 1
ATOM 2756 N N . LEU A 1 341 ? -2.284 12.076 13.472 1.00 90.19 341 LEU A N 1
ATOM 2757 C CA . LEU A 1 341 ? -2.424 10.776 12.828 1.00 90.19 341 LEU A CA 1
ATOM 2758 C C . LEU A 1 341 ? -2.387 9.638 13.853 1.00 90.19 341 LEU A C 1
ATOM 2760 O O . LEU A 1 341 ? -1.807 9.746 14.937 1.00 90.19 341 LEU A O 1
ATOM 2764 N N . SER A 1 342 ? -3.005 8.504 13.520 1.00 84.81 342 SER A N 1
ATOM 2765 C CA . SER A 1 342 ? -2.847 7.294 14.336 1.00 84.81 342 SER A CA 1
ATOM 2766 C C . SER A 1 342 ? -1.398 6.805 14.304 1.00 84.81 342 SER A C 1
ATOM 2768 O O . SER A 1 342 ? -0.680 7.017 13.322 1.00 84.81 342 SER A O 1
ATOM 2770 N N . GLU A 1 343 ? -0.965 6.082 15.340 1.00 76.94 343 GLU A N 1
ATOM 2771 C CA . GLU A 1 343 ? 0.410 5.553 15.389 1.00 76.94 343 GLU A CA 1
ATOM 2772 C C . GLU A 1 343 ? 0.760 4.698 14.158 1.00 7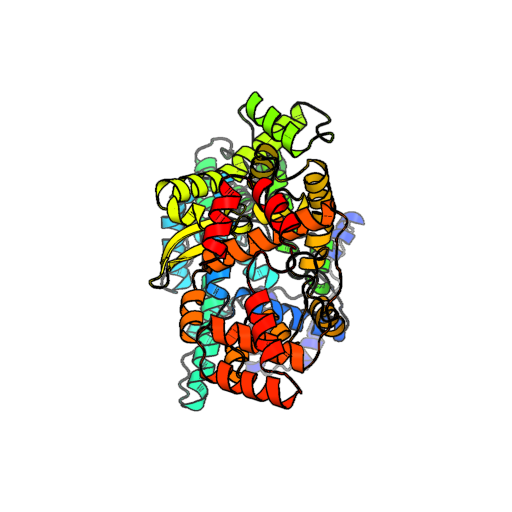6.94 343 GLU A C 1
ATOM 2774 O O . GLU A 1 343 ? 1.901 4.677 13.703 1.00 76.94 343 GLU A O 1
ATOM 2779 N N . ASN A 1 344 ? -0.227 3.985 13.611 1.00 76.50 344 ASN A N 1
ATOM 2780 C CA . ASN A 1 344 ? -0.052 3.140 12.429 1.00 76.50 344 ASN A CA 1
ATOM 2781 C C . ASN A 1 344 ? 0.064 3.940 11.122 1.00 76.50 344 ASN A C 1
ATOM 2783 O O . ASN A 1 344 ? 0.588 3.431 10.134 1.00 76.50 344 ASN A O 1
ATOM 2787 N N . GLU A 1 345 ? -0.466 5.160 11.071 1.00 84.19 345 GLU A N 1
ATOM 2788 C CA . GLU A 1 345 ? -0.327 6.037 9.905 1.00 84.19 345 GLU A CA 1
ATOM 2789 C C . GLU A 1 345 ? 1.033 6.734 9.915 1.00 84.19 345 GLU A C 1
ATOM 2791 O O . GLU A 1 345 ? 1.718 6.726 8.890 1.00 84.19 345 GLU A O 1
ATOM 2796 N N . GLN A 1 346 ? 1.468 7.219 11.084 1.00 82.06 346 GLN A N 1
ATOM 2797 C CA . GLN A 1 346 ? 2.799 7.805 11.293 1.00 82.06 346 GLN A CA 1
ATOM 2798 C C . GLN A 1 346 ? 3.926 6.802 10.991 1.00 82.06 346 GLN A C 1
ATOM 2800 O O . GLN A 1 346 ? 4.975 7.150 10.440 1.00 82.06 346 GLN A O 1
ATOM 2805 N N . SER A 1 347 ? 3.703 5.521 11.310 1.00 76.12 347 SER A N 1
ATOM 2806 C CA . SER A 1 347 ? 4.688 4.453 11.117 1.00 76.12 347 SER A CA 1
ATOM 2807 C C . SER A 1 347 ? 4.890 4.030 9.665 1.00 76.12 347 SER A C 1
ATOM 2809 O O . SER A 1 347 ? 5.801 3.248 9.401 1.00 76.12 347 SER A O 1
ATOM 2811 N N . GLN A 1 348 ? 4.083 4.530 8.726 1.00 80.19 348 GLN A N 1
ATOM 2812 C CA . GLN A 1 348 ? 4.162 4.182 7.309 1.00 80.19 348 GLN A CA 1
ATOM 2813 C C . GLN A 1 348 ? 4.564 5.395 6.463 1.00 80.19 348 GLN A C 1
ATOM 2815 O O . GLN A 1 348 ? 4.243 6.530 6.813 1.00 80.19 348 GLN A O 1
ATOM 2820 N N . PRO A 1 349 ? 5.217 5.204 5.301 1.00 83.62 349 PRO A N 1
ATOM 2821 C CA . PRO A 1 349 ? 5.447 6.299 4.367 1.00 83.62 349 PRO A CA 1
ATOM 2822 C C . PRO A 1 349 ? 4.124 6.915 3.895 1.00 83.62 349 PRO A C 1
ATOM 2824 O O . PRO A 1 349 ? 3.287 6.247 3.267 1.00 83.62 349 PRO A O 1
ATOM 2827 N N . HIS A 1 350 ? 3.951 8.201 4.179 1.00 89.19 350 HIS A N 1
ATOM 2828 C CA . HIS A 1 350 ? 2.758 8.961 3.840 1.00 89.19 350 HIS A CA 1
ATOM 2829 C C . HIS A 1 350 ? 3.103 10.431 3.573 1.00 89.19 350 HIS A C 1
ATOM 2831 O O . HIS A 1 350 ? 4.198 10.891 3.889 1.00 89.19 350 HIS A O 1
ATOM 2837 N N . ILE A 1 351 ? 2.174 11.152 2.949 1.00 91.25 351 ILE A N 1
ATOM 2838 C CA . ILE A 1 351 ? 2.285 12.593 2.715 1.00 91.25 351 ILE A CA 1
ATOM 2839 C C . ILE A 1 351 ? 0.989 13.280 3.131 1.00 91.25 351 ILE A C 1
ATOM 2841 O O . ILE A 1 351 ? -0.100 12.803 2.791 1.00 91.25 351 ILE A O 1
ATOM 2845 N N . ILE A 1 352 ? 1.118 14.382 3.861 1.00 94.25 352 ILE A N 1
ATOM 2846 C CA . ILE A 1 352 ? -0.008 15.176 4.356 1.00 94.25 352 ILE A CA 1
ATOM 2847 C C . ILE A 1 352 ? -0.323 16.312 3.373 1.00 94.25 352 ILE A C 1
ATOM 2849 O O . ILE A 1 352 ? 0.573 16.882 2.745 1.00 94.25 352 ILE A O 1
ATOM 2853 N N . PHE A 1 353 ? -1.615 16.614 3.219 1.00 92.62 353 PHE A N 1
ATOM 2854 C CA . PHE A 1 353 ? -2.132 17.696 2.374 1.00 92.62 353 PHE A CA 1
ATOM 2855 C C . PHE A 1 353 ? -2.905 18.772 3.158 1.00 92.62 353 PHE A C 1
ATOM 2857 O O . PHE A 1 353 ? -3.409 19.711 2.543 1.00 92.62 353 PHE A O 1
ATOM 2864 N N . GLY A 1 354 ? -2.999 18.648 4.484 1.00 93.25 354 GLY A N 1
ATOM 2865 C CA . GLY A 1 354 ? -3.719 19.560 5.378 1.00 93.25 354 GLY A CA 1
ATOM 2866 C C . GLY A 1 354 ? -4.980 18.922 5.962 1.00 93.25 354 GLY A C 1
ATOM 2867 O O . GLY A 1 354 ? -5.052 17.699 6.086 1.00 93.25 354 GLY A O 1
ATOM 2868 N N . ARG A 1 355 ? -5.981 19.743 6.298 1.00 93.75 355 ARG A N 1
ATOM 2869 C CA . ARG A 1 355 ? -7.255 19.305 6.892 1.00 93.75 355 ARG A CA 1
ATOM 2870 C C . ARG A 1 355 ? -8.462 19.637 6.027 1.00 93.75 355 ARG A C 1
ATOM 2872 O O . ARG A 1 355 ? -8.433 20.584 5.239 1.00 93.75 355 ARG A O 1
ATOM 2879 N N . ASP A 1 356 ? -9.527 18.861 6.188 1.00 90.25 356 ASP A N 1
ATOM 2880 C CA . ASP A 1 356 ? -10.849 19.215 5.671 1.00 90.25 356 ASP A CA 1
ATOM 2881 C C . ASP A 1 356 ? -11.609 20.152 6.642 1.00 90.25 356 ASP A C 1
ATOM 2883 O O . ASP A 1 356 ? -11.161 20.369 7.772 1.00 90.25 356 ASP A O 1
ATOM 2887 N N . PRO A 1 357 ? -12.740 20.758 6.220 1.00 87.00 357 PRO A N 1
ATOM 2888 C CA . PRO A 1 357 ? -13.551 21.618 7.089 1.00 87.00 357 PRO A CA 1
ATOM 2889 C C . PRO A 1 357 ? -14.087 20.915 8.341 1.00 87.00 357 PRO A C 1
ATOM 2891 O O . PRO A 1 357 ? -14.464 21.579 9.302 1.00 87.00 357 PRO A O 1
ATOM 2894 N N . GLU A 1 358 ? -14.141 19.585 8.318 1.00 84.25 358 GLU A N 1
ATOM 2895 C CA . GLU A 1 358 ? -14.582 18.742 9.421 1.00 84.25 358 GLU A CA 1
ATOM 2896 C C . GLU A 1 358 ? -13.441 18.413 10.409 1.00 84.25 358 GLU A C 1
ATOM 2898 O O . GLU A 1 358 ? -13.678 17.746 11.414 1.00 84.25 358 GLU A O 1
ATOM 2903 N N . GLY A 1 359 ? -12.221 18.905 10.156 1.00 88.25 359 GLY A N 1
ATOM 2904 C CA . GLY A 1 359 ? -11.047 18.741 11.015 1.00 88.25 359 GLY A CA 1
ATOM 2905 C C . GLY A 1 359 ? -10.247 17.459 10.770 1.00 88.25 359 GLY A C 1
ATOM 2906 O O . GLY A 1 359 ? -9.224 17.255 11.431 1.00 88.25 359 GLY A O 1
ATOM 2907 N N . ASN A 1 360 ? -10.658 16.615 9.817 1.00 91.06 360 ASN A N 1
ATOM 2908 C CA . ASN A 1 360 ? -9.934 15.390 9.492 1.00 91.06 360 ASN A CA 1
ATOM 2909 C C . ASN A 1 360 ? -8.647 15.712 8.730 1.00 91.06 360 ASN A C 1
ATOM 2911 O O . ASN A 1 360 ? -8.621 16.581 7.855 1.00 91.06 360 ASN A O 1
ATOM 2915 N N . VAL A 1 361 ? -7.589 14.954 9.007 1.00 93.62 361 VAL A N 1
ATOM 2916 C CA . VAL A 1 361 ? -6.315 15.065 8.298 1.00 93.62 361 VAL A CA 1
ATOM 2917 C C . VAL A 1 361 ? -6.442 14.398 6.932 1.00 93.62 361 VAL A C 1
ATOM 2919 O O . VAL A 1 361 ? -6.768 13.215 6.819 1.00 93.62 361 VAL A O 1
ATOM 2922 N N . ILE A 1 362 ? -6.169 15.153 5.872 1.00 93.38 362 ILE A N 1
ATOM 2923 C CA . ILE A 1 362 ? -6.145 14.664 4.498 1.00 93.38 362 ILE A CA 1
ATOM 2924 C C . ILE A 1 362 ? -4.726 14.205 4.179 1.00 93.38 362 ILE A C 1
ATOM 2926 O O . ILE A 1 362 ? -3.785 15.000 4.145 1.00 93.38 362 ILE A O 1
ATOM 2930 N N . LEU A 1 363 ? -4.573 12.921 3.870 1.00 92.75 363 LEU A N 1
ATOM 2931 C CA . LEU A 1 363 ? -3.273 12.332 3.582 1.00 92.75 363 LEU A CA 1
ATOM 2932 C C . LEU A 1 363 ? -3.324 11.318 2.443 1.00 92.75 363 LEU A C 1
ATOM 2934 O O . LEU A 1 363 ? -4.372 10.788 2.063 1.00 92.75 363 LEU A O 1
ATOM 2938 N N . PHE A 1 364 ? -2.149 10.993 1.918 1.00 89.44 364 PHE A N 1
ATOM 2939 C CA . PHE A 1 364 ? -1.952 9.774 1.152 1.00 89.44 364 PHE A CA 1
ATOM 2940 C C . PHE A 1 364 ? -1.027 8.832 1.914 1.00 89.44 364 PHE A C 1
ATOM 2942 O O . PHE A 1 364 ? 0.176 9.065 1.974 1.00 89.44 364 PHE A O 1
ATOM 2949 N N . ASN A 1 365 ? -1.585 7.757 2.475 1.00 82.19 365 ASN A N 1
ATOM 2950 C CA . ASN A 1 365 ? -0.812 6.687 3.101 1.00 82.19 365 ASN A CA 1
ATOM 2951 C C . ASN A 1 365 ? -0.456 5.586 2.084 1.00 82.19 365 ASN A C 1
ATOM 2953 O O . ASN A 1 365 ? -1.080 5.470 1.023 1.00 82.19 365 ASN A O 1
ATOM 2957 N N . ARG A 1 366 ? 0.550 4.760 2.410 1.00 75.88 366 ARG A N 1
ATOM 2958 C CA . ARG A 1 366 ? 1.051 3.645 1.572 1.00 75.88 366 ARG A CA 1
ATOM 2959 C C . ARG A 1 366 ? 1.805 4.111 0.327 1.00 75.88 366 ARG A C 1
ATOM 2961 O O . ARG A 1 366 ? 1.566 3.622 -0.781 1.00 75.88 366 ARG A O 1
ATOM 2968 N N . ILE A 1 367 ? 2.694 5.075 0.526 1.00 81.88 367 ILE A N 1
ATOM 2969 C CA . ILE A 1 367 ? 3.584 5.592 -0.508 1.00 81.88 367 ILE A CA 1
ATOM 2970 C C . ILE A 1 367 ? 4.761 4.632 -0.711 1.00 81.88 367 ILE A C 1
ATOM 2972 O O . ILE A 1 367 ? 5.322 4.098 0.245 1.00 81.88 367 ILE A O 1
ATOM 2976 N N . GLY A 1 368 ? 5.163 4.441 -1.967 1.00 78.62 368 GLY A N 1
ATOM 2977 C CA . GLY A 1 368 ? 6.350 3.656 -2.295 1.00 78.62 368 GLY A CA 1
ATOM 2978 C C . GLY A 1 368 ? 6.116 2.143 -2.326 1.00 78.62 368 GLY A C 1
ATOM 2979 O O . GLY A 1 368 ? 4.998 1.642 -2.191 1.00 78.62 368 GLY A O 1
ATOM 2980 N N . ALA A 1 369 ? 7.204 1.409 -2.549 1.00 81.06 369 ALA A N 1
ATOM 2981 C CA . ALA A 1 369 ? 7.213 -0.054 -2.622 1.00 81.06 369 ALA A CA 1
ATOM 2982 C C . ALA A 1 369 ? 8.148 -0.686 -1.576 1.00 81.06 369 ALA A C 1
ATOM 2984 O O . ALA A 1 369 ? 8.131 -1.903 -1.390 1.00 81.06 369 ALA A O 1
ATOM 2985 N N . LEU A 1 370 ? 8.935 0.131 -0.868 1.00 78.94 370 LEU A N 1
ATOM 2986 C CA . LEU A 1 370 ? 9.819 -0.329 0.192 1.00 78.94 370 LEU A CA 1
ATOM 2987 C C . LEU A 1 370 ? 9.052 -0.923 1.373 1.00 78.94 370 LEU A C 1
ATOM 2989 O O . LEU A 1 370 ? 9.446 -1.974 1.871 1.00 78.94 370 LEU A O 1
ATOM 2993 N N . GLY A 1 371 ? 7.944 -0.299 1.788 1.00 78.94 371 GLY A N 1
ATOM 2994 C CA . GLY A 1 371 ? 7.110 -0.816 2.877 1.00 78.94 371 GLY A CA 1
ATOM 2995 C C . GLY A 1 371 ? 6.667 -2.258 2.615 1.00 78.94 371 GLY A C 1
ATOM 2996 O O . GLY A 1 371 ? 6.839 -3.114 3.468 1.00 78.94 371 GLY A O 1
ATOM 2997 N N . ASP A 1 372 ? 6.247 -2.569 1.382 1.00 81.69 372 ASP A N 1
ATOM 2998 C CA . ASP A 1 372 ? 5.858 -3.927 0.971 1.00 81.69 372 ASP A CA 1
ATOM 2999 C C . ASP A 1 372 ? 6.993 -4.960 1.053 1.00 81.69 372 ASP A C 1
ATOM 3001 O O . ASP A 1 372 ? 6.716 -6.159 1.151 1.00 81.69 372 ASP A O 1
ATOM 3005 N N . PHE A 1 373 ? 8.245 -4.516 0.910 1.00 83.44 373 PHE A N 1
ATOM 3006 C CA . PHE A 1 373 ? 9.436 -5.351 1.049 1.00 83.44 373 PHE A CA 1
ATOM 3007 C C . PHE A 1 373 ? 9.807 -5.530 2.524 1.00 83.44 373 PHE A C 1
ATOM 3009 O O . PHE A 1 373 ? 10.072 -6.653 2.945 1.00 83.44 373 PHE A O 1
ATOM 3016 N N . LEU A 1 374 ? 9.788 -4.447 3.305 1.00 81.81 374 LEU A N 1
ATOM 3017 C CA . LEU A 1 374 ? 10.094 -4.466 4.736 1.00 81.81 374 LEU A CA 1
ATOM 3018 C C . LEU A 1 374 ? 9.044 -5.232 5.553 1.00 81.81 374 LEU A C 1
ATOM 3020 O O . LEU A 1 374 ? 9.407 -5.880 6.531 1.00 81.81 374 LEU A O 1
ATOM 3024 N N . GLU A 1 375 ? 7.787 -5.239 5.110 1.00 84.38 375 GLU A N 1
ATOM 3025 C CA . GLU A 1 375 ? 6.675 -5.997 5.702 1.00 84.38 375 GLU A CA 1
ATOM 3026 C C . GLU A 1 375 ? 7.000 -7.494 5.819 1.00 84.38 375 GLU A C 1
ATOM 3028 O O . GLU A 1 375 ? 6.644 -8.129 6.800 1.00 84.38 375 GLU A O 1
ATOM 3033 N N . TRP A 1 376 ? 7.761 -8.078 4.883 1.00 81.81 376 TRP A N 1
ATOM 3034 C CA . TRP A 1 376 ? 8.178 -9.487 4.977 1.00 81.81 376 TRP A CA 1
ATOM 3035 C C . TRP A 1 376 ? 9.063 -9.793 6.186 1.00 81.81 376 TRP A C 1
ATOM 3037 O O . TRP A 1 376 ? 9.193 -10.954 6.562 1.00 81.81 376 TRP A O 1
ATOM 3047 N N . PHE A 1 377 ? 9.684 -8.774 6.770 1.00 80.00 377 PHE A N 1
ATOM 3048 C CA . PHE A 1 377 ? 10.578 -8.887 7.917 1.00 80.00 377 PHE A CA 1
ATOM 3049 C C . PHE A 1 377 ? 9.987 -8.234 9.173 1.00 80.00 377 PHE A C 1
ATOM 3051 O O . PHE A 1 377 ? 10.683 -8.153 10.182 1.00 80.00 377 PHE A O 1
ATOM 3058 N N . GLY A 1 378 ? 8.748 -7.730 9.099 1.00 74.50 378 GLY A N 1
ATOM 3059 C CA . GLY A 1 378 ? 8.151 -6.889 10.136 1.00 74.50 378 GLY A CA 1
ATOM 3060 C C . GLY A 1 378 ? 8.942 -5.607 10.366 1.00 74.50 378 GLY A C 1
ATOM 3061 O O . GLY A 1 378 ? 9.125 -5.191 11.495 1.00 74.50 378 GLY A O 1
ATOM 3062 N N . LEU A 1 379 ? 9.511 -5.011 9.317 1.00 75.31 379 LEU A N 1
ATOM 3063 C CA . LEU A 1 379 ? 10.278 -3.763 9.413 1.00 75.31 379 LEU A CA 1
ATOM 3064 C C . LEU A 1 379 ? 9.531 -2.568 8.807 1.00 75.31 379 LEU A C 1
ATOM 3066 O O . LEU A 1 379 ? 10.056 -1.454 8.791 1.00 75.31 379 LEU A O 1
ATOM 3070 N N . ASP A 1 380 ? 8.312 -2.771 8.314 1.00 75.56 380 ASP A N 1
ATOM 3071 C CA . ASP A 1 380 ? 7.454 -1.726 7.753 1.00 75.56 380 ASP A CA 1
ATOM 3072 C C . ASP A 1 380 ? 7.026 -0.683 8.798 1.00 75.56 380 ASP A C 1
ATOM 3074 O O . ASP A 1 380 ? 6.782 0.456 8.422 1.00 75.56 380 ASP A O 1
ATOM 3078 N N . ASN A 1 381 ? 7.048 -1.035 10.091 1.00 71.62 381 ASN A N 1
ATOM 3079 C CA . ASN A 1 381 ? 6.742 -0.141 11.219 1.00 71.62 381 ASN A CA 1
ATOM 3080 C C . ASN A 1 381 ? 7.977 0.205 12.077 1.00 71.62 381 ASN A C 1
ATOM 3082 O O . ASN A 1 381 ? 7.846 0.589 13.239 1.00 71.62 381 ASN A O 1
ATOM 3086 N N . THR A 1 382 ? 9.196 0.077 11.534 1.00 67.81 382 THR A N 1
ATOM 3087 C CA . THR A 1 382 ? 10.445 0.217 12.317 1.00 67.81 382 THR A CA 1
ATOM 3088 C C . THR A 1 382 ? 10.549 1.518 13.132 1.00 67.81 382 THR A C 1
ATOM 3090 O O . THR A 1 382 ? 10.942 1.432 14.297 1.00 67.81 382 THR A O 1
ATOM 3093 N N . PRO A 1 383 ? 10.219 2.718 12.607 1.00 67.75 383 PRO A N 1
ATOM 3094 C CA . PRO A 1 383 ? 10.281 3.947 13.400 1.00 67.75 383 PRO A CA 1
ATOM 3095 C C . PRO A 1 383 ? 9.385 3.897 14.636 1.00 67.75 383 PRO A C 1
ATOM 3097 O O . PRO A 1 383 ? 9.841 4.273 15.712 1.00 67.75 383 PRO A O 1
ATOM 3100 N N . LYS A 1 384 ? 8.177 3.329 14.509 1.00 70.50 384 LYS A N 1
ATOM 3101 C CA . LYS A 1 384 ? 7.272 3.097 15.640 1.00 70.50 384 LYS A CA 1
ATOM 3102 C C . LYS A 1 384 ? 7.898 2.156 16.660 1.00 70.50 384 LYS A C 1
ATOM 3104 O O . LYS A 1 384 ? 7.928 2.480 17.835 1.00 70.50 384 LYS A O 1
ATOM 3109 N N . TYR A 1 385 ? 8.465 1.028 16.232 1.00 70.44 385 TYR A N 1
ATOM 3110 C CA . TYR A 1 385 ? 9.113 0.101 17.167 1.00 70.44 385 TYR A CA 1
ATOM 3111 C C . TYR A 1 385 ? 10.253 0.741 17.951 1.00 70.44 385 TYR A C 1
ATOM 3113 O O . TYR A 1 385 ? 10.417 0.456 19.134 1.00 70.44 385 TYR A O 1
ATOM 3121 N N . VAL A 1 386 ? 11.037 1.614 17.314 1.00 64.31 386 VAL A N 1
ATOM 3122 C CA . VAL A 1 386 ? 12.111 2.338 17.999 1.00 64.31 386 VAL A CA 1
ATOM 3123 C C . VAL A 1 386 ? 11.541 3.358 18.983 1.00 64.31 386 VAL A C 1
ATOM 3125 O O . VAL A 1 386 ? 11.988 3.381 20.126 1.00 64.31 386 VAL A O 1
ATOM 3128 N N . ASP A 1 387 ? 10.567 4.164 18.565 1.00 66.75 387 ASP A N 1
ATOM 3129 C CA . ASP A 1 387 ? 9.932 5.179 19.410 1.00 66.75 387 ASP A CA 1
ATOM 3130 C C . ASP A 1 387 ? 9.195 4.561 20.609 1.00 66.75 387 ASP A C 1
ATOM 3132 O O . ASP A 1 387 ? 9.511 4.875 21.757 1.00 66.75 387 ASP A O 1
ATOM 3136 N N . SER A 1 388 ? 8.315 3.587 20.369 1.00 68.81 388 SER A N 1
ATOM 3137 C CA . SER A 1 388 ? 7.576 2.877 21.416 1.00 68.81 388 SER A CA 1
ATOM 3138 C C . SER A 1 388 ? 8.499 2.106 22.363 1.00 68.81 388 SER A C 1
ATOM 3140 O O . SER A 1 388 ? 8.230 2.048 23.560 1.00 68.81 388 SER A O 1
ATOM 3142 N N . TRP A 1 389 ? 9.617 1.545 21.886 1.00 69.12 389 TRP A N 1
ATOM 3143 C CA . TRP A 1 389 ? 10.611 0.929 22.773 1.00 69.12 389 TRP A CA 1
ATOM 3144 C C . TRP A 1 389 ? 11.319 1.964 23.658 1.00 69.12 389 TRP A C 1
ATOM 3146 O O . TRP A 1 389 ? 11.474 1.735 24.857 1.00 69.12 389 TRP A O 1
ATOM 3156 N N . MET A 1 390 ? 11.713 3.118 23.102 1.00 67.94 390 MET A N 1
ATOM 3157 C CA . MET A 1 390 ? 12.344 4.203 23.872 1.00 67.94 390 MET A CA 1
ATOM 3158 C C . MET A 1 390 ? 11.394 4.809 24.911 1.00 67.94 390 MET A C 1
ATOM 3160 O O . MET A 1 390 ? 11.839 5.171 25.998 1.00 67.94 390 MET A O 1
ATOM 3164 N N . LYS A 1 391 ? 10.097 4.882 24.598 1.00 71.81 391 LYS A N 1
ATOM 3165 C CA . LYS A 1 391 ? 9.038 5.338 25.511 1.00 71.81 391 LYS A CA 1
ATOM 3166 C C . LYS A 1 391 ? 8.596 4.271 26.522 1.00 71.81 391 LYS A C 1
ATOM 3168 O O . LYS A 1 391 ? 7.785 4.568 27.393 1.00 71.81 391 LYS A O 1
ATOM 3173 N N . GLY A 1 392 ? 9.123 3.045 26.434 1.00 70.94 392 GLY A N 1
ATOM 3174 C CA . GLY A 1 392 ? 8.746 1.925 27.305 1.00 70.94 392 GLY A CA 1
ATOM 3175 C C . GLY A 1 392 ? 7.353 1.348 27.024 1.00 70.94 392 GLY A C 1
ATOM 3176 O O . GLY A 1 392 ? 6.838 0.576 27.824 1.00 70.94 392 GLY A O 1
ATOM 3177 N N . GLU A 1 393 ? 6.747 1.709 25.895 1.00 74.62 393 GLU A N 1
ATOM 3178 C CA . GLU A 1 393 ? 5.401 1.302 25.484 1.00 74.62 393 GLU A CA 1
ATOM 3179 C C . GLU A 1 393 ? 5.384 -0.089 24.827 1.00 74.62 393 GLU A C 1
ATOM 3181 O O . GLU A 1 393 ? 4.331 -0.724 24.765 1.00 74.62 393 GLU A O 1
ATOM 3186 N N . MET A 1 394 ? 6.534 -0.564 24.331 1.00 75.12 394 MET A N 1
ATOM 3187 C CA . MET A 1 394 ? 6.719 -1.909 23.775 1.00 75.12 394 MET A CA 1
ATOM 3188 C C . MET A 1 394 ? 8.004 -2.564 24.285 1.00 75.12 394 MET A C 1
ATOM 3190 O O . MET A 1 394 ? 9.060 -1.935 24.401 1.00 75.12 394 MET A O 1
ATOM 3194 N N . THR A 1 395 ? 7.939 -3.872 24.516 1.00 77.94 395 THR A N 1
ATOM 3195 C CA . THR A 1 395 ? 9.091 -4.707 24.865 1.00 77.94 395 THR A CA 1
ATOM 3196 C C . THR A 1 395 ? 9.797 -5.250 23.617 1.00 77.94 395 THR A C 1
ATOM 3198 O O . THR A 1 395 ? 9.196 -5.452 22.562 1.00 77.94 395 THR A O 1
ATOM 3201 N N . LEU A 1 396 ? 11.090 -5.584 23.736 1.00 70.88 396 LEU A N 1
ATOM 3202 C CA . LEU A 1 396 ? 11.837 -6.245 22.650 1.00 70.88 396 LEU A CA 1
ATOM 3203 C C . LEU A 1 396 ? 11.240 -7.607 22.258 1.00 70.88 396 LEU A C 1
ATOM 3205 O O . LEU A 1 396 ? 11.410 -8.048 21.123 1.00 70.88 396 LEU A O 1
ATOM 3209 N N . LYS A 1 397 ? 10.554 -8.274 23.194 1.00 76.62 397 LYS A N 1
ATOM 3210 C CA . LYS A 1 397 ? 9.883 -9.550 22.945 1.00 76.62 397 LYS A CA 1
ATOM 3211 C C . LYS A 1 397 ? 8.680 -9.367 22.018 1.00 76.62 397 LYS A C 1
ATOM 3213 O O . LYS A 1 397 ? 8.568 -10.115 21.057 1.00 76.62 397 LYS A O 1
ATOM 3218 N N . GLU A 1 398 ? 7.835 -8.369 22.268 1.00 78.06 398 GLU A N 1
ATOM 3219 C CA . GLU A 1 398 ? 6.671 -8.068 21.418 1.00 78.06 398 GLU A CA 1
ATOM 3220 C C . GLU A 1 398 ? 7.097 -7.678 20.000 1.00 78.06 398 GLU A C 1
ATOM 3222 O O . GLU A 1 398 ? 6.542 -8.183 19.030 1.00 78.06 398 GLU A O 1
ATOM 3227 N N . ILE A 1 399 ? 8.150 -6.862 19.870 1.00 75.81 399 ILE A N 1
ATOM 3228 C CA . ILE A 1 399 ? 8.718 -6.511 18.558 1.00 75.81 399 ILE A CA 1
ATOM 3229 C C . ILE A 1 399 ? 9.191 -7.776 17.821 1.00 75.81 399 ILE A C 1
ATOM 3231 O O . ILE A 1 399 ? 8.916 -7.949 16.636 1.00 75.81 399 ILE A O 1
ATOM 3235 N N . ALA A 1 400 ? 9.879 -8.690 18.513 1.00 76.50 400 ALA A N 1
ATOM 3236 C CA . ALA A 1 400 ? 10.331 -9.942 17.910 1.00 76.50 400 ALA A CA 1
ATOM 3237 C C . ALA A 1 400 ? 9.165 -10.867 17.511 1.00 76.50 400 ALA A C 1
ATOM 3239 O O . ALA A 1 400 ? 9.243 -11.526 16.474 1.00 76.50 400 ALA A O 1
ATOM 3240 N N . GLU A 1 401 ? 8.091 -10.919 18.305 1.00 81.50 401 GLU A N 1
ATOM 3241 C CA . GLU A 1 401 ? 6.878 -11.678 17.978 1.00 81.50 401 GLU A CA 1
ATOM 3242 C C . GLU A 1 401 ? 6.205 -11.141 16.707 1.00 81.50 401 GLU A C 1
ATOM 3244 O O . GLU A 1 401 ? 5.933 -11.930 15.797 1.00 81.50 401 GLU A O 1
ATOM 3249 N N . ASP A 1 402 ? 6.032 -9.821 16.592 1.00 78.19 402 ASP A N 1
ATOM 3250 C CA . ASP A 1 402 ? 5.498 -9.172 15.388 1.00 78.19 402 ASP A CA 1
ATOM 3251 C C . ASP A 1 402 ? 6.362 -9.485 14.148 1.00 78.19 402 ASP A C 1
ATOM 3253 O O . ASP A 1 402 ? 5.847 -9.862 13.088 1.00 78.19 402 ASP A O 1
ATOM 3257 N N . MET A 1 403 ? 7.694 -9.407 14.274 1.00 79.12 403 MET A N 1
ATOM 3258 C CA . MET A 1 403 ? 8.626 -9.720 13.181 1.00 79.12 403 MET A CA 1
ATOM 3259 C C . MET A 1 403 ? 8.523 -11.181 12.715 1.00 79.12 403 MET A C 1
ATOM 3261 O O . MET A 1 403 ? 8.564 -11.452 11.514 1.00 79.12 403 MET A O 1
ATOM 3265 N N . VAL A 1 404 ? 8.363 -12.135 13.640 1.00 80.50 404 VAL A N 1
ATOM 3266 C CA . VAL A 1 404 ? 8.213 -13.568 13.315 1.00 80.50 404 VAL A CA 1
ATOM 3267 C C . VAL A 1 404 ? 6.859 -13.864 12.663 1.00 80.50 404 VAL A C 1
ATOM 3269 O O . VAL A 1 404 ? 6.772 -14.717 11.776 1.00 80.50 404 VAL A O 1
ATOM 3272 N N . GLN A 1 405 ? 5.805 -13.159 13.072 1.00 86.56 405 GLN A N 1
ATOM 3273 C CA . GLN A 1 405 ? 4.452 -13.300 12.525 1.00 86.56 405 GLN A CA 1
ATOM 3274 C C . GLN A 1 405 ? 4.303 -12.681 11.127 1.00 86.56 405 GLN A C 1
ATOM 3276 O O . GLN A 1 405 ? 3.505 -13.151 10.309 1.00 86.56 405 GLN A O 1
ATOM 3281 N N . SER A 1 406 ? 5.107 -11.666 10.821 1.00 85.19 406 SER A N 1
ATOM 3282 C CA . SER A 1 406 ? 4.986 -10.853 9.611 1.00 85.19 406 SER A CA 1
ATOM 3283 C C . SER A 1 406 ? 4.986 -11.638 8.283 1.00 85.19 406 SER A C 1
ATOM 3285 O O . SER A 1 406 ? 4.044 -11.457 7.507 1.00 85.19 406 SER A O 1
ATOM 3287 N N . PRO A 1 407 ? 5.916 -12.580 8.000 1.00 85.88 407 PRO A N 1
ATOM 3288 C CA . PRO A 1 407 ? 5.872 -13.376 6.767 1.00 85.88 407 PRO A CA 1
ATOM 3289 C C . PRO A 1 407 ? 4.560 -14.150 6.579 1.00 85.88 407 PRO A C 1
ATOM 3291 O O . PRO A 1 407 ? 4.036 -14.243 5.466 1.00 85.88 407 PRO A O 1
ATOM 3294 N N . VAL A 1 408 ? 4.019 -14.709 7.667 1.00 88.19 408 VAL A N 1
ATOM 3295 C CA . VAL A 1 408 ? 2.755 -15.457 7.637 1.00 88.19 408 VAL A CA 1
ATOM 3296 C C . VAL A 1 408 ? 1.607 -14.507 7.330 1.00 88.19 408 VAL A C 1
ATOM 3298 O O . VAL A 1 408 ? 0.779 -14.818 6.469 1.00 88.19 408 VAL A O 1
ATOM 3301 N N . ASN A 1 409 ? 1.590 -13.331 7.966 1.00 89.00 409 ASN A N 1
ATOM 3302 C CA . ASN A 1 409 ? 0.586 -12.318 7.679 1.00 89.00 409 ASN A CA 1
ATOM 3303 C C . ASN A 1 409 ? 0.635 -11.907 6.198 1.00 89.00 409 ASN A C 1
ATOM 3305 O O . ASN A 1 409 ? -0.394 -11.966 5.533 1.00 89.00 409 ASN A O 1
ATOM 3309 N N . VAL A 1 410 ? 1.814 -11.624 5.628 1.00 88.56 410 VAL A N 1
ATOM 3310 C CA . VAL A 1 410 ? 1.955 -11.264 4.201 1.00 88.56 410 VAL A CA 1
ATOM 3311 C C . VAL A 1 410 ? 1.379 -12.335 3.270 1.00 88.56 410 VAL A C 1
ATOM 3313 O O . VAL A 1 410 ? 0.656 -12.011 2.322 1.00 88.56 410 VAL A O 1
ATOM 3316 N N . ILE A 1 411 ? 1.665 -13.615 3.529 1.00 88.69 411 ILE A N 1
ATOM 3317 C CA . ILE A 1 411 ? 1.166 -14.729 2.707 1.00 88.69 411 ILE A CA 1
ATOM 3318 C C . ILE A 1 411 ? -0.360 -14.830 2.794 1.00 88.69 411 ILE A C 1
ATOM 3320 O O . ILE A 1 411 ? -1.028 -14.926 1.763 1.00 88.69 411 ILE A O 1
ATOM 3324 N N . VAL A 1 412 ? -0.923 -14.778 4.004 1.00 88.19 412 VAL A N 1
ATOM 3325 C CA . VAL A 1 412 ? -2.377 -14.865 4.215 1.00 88.19 412 VAL A CA 1
ATOM 3326 C C . VAL A 1 412 ? -3.092 -13.639 3.642 1.00 88.19 412 VAL A C 1
ATOM 3328 O O . VAL A 1 412 ? -4.141 -13.774 3.008 1.00 88.19 412 VAL A O 1
ATOM 3331 N N . GLN A 1 413 ? -2.521 -12.441 3.797 1.00 88.38 413 GLN A N 1
ATOM 3332 C CA . GLN A 1 413 ? -3.078 -11.224 3.210 1.00 88.38 413 GLN A CA 1
ATOM 3333 C C . GLN A 1 413 ? -3.057 -11.261 1.680 1.00 88.38 413 GLN A C 1
ATOM 3335 O O . GLN A 1 413 ? -4.004 -10.781 1.055 1.00 88.38 413 GLN A O 1
ATOM 3340 N N . GLY A 1 414 ? -2.010 -11.844 1.094 1.00 86.75 414 GLY A N 1
ATOM 3341 C CA . GLY A 1 414 ? -1.819 -11.971 -0.347 1.00 86.75 414 GLY A CA 1
ATOM 3342 C C . GLY A 1 414 ? -2.590 -13.102 -1.026 1.00 86.75 414 GLY A C 1
ATOM 3343 O O . GLY A 1 414 ? -2.636 -13.150 -2.259 1.00 86.75 414 GLY A O 1
ATOM 3344 N N . ALA A 1 415 ? -3.194 -14.001 -0.247 1.00 88.38 415 ALA A N 1
ATOM 3345 C CA . ALA A 1 415 ? -3.958 -15.127 -0.760 1.00 88.38 415 ALA A CA 1
ATOM 3346 C C . ALA A 1 415 ? -5.124 -14.678 -1.657 1.00 88.38 415 ALA A C 1
ATOM 3348 O O . ALA A 1 415 ? -5.730 -13.619 -1.475 1.00 88.38 415 ALA A O 1
ATOM 3349 N N . THR A 1 416 ? -5.450 -15.516 -2.640 1.00 85.62 416 THR A N 1
ATOM 3350 C CA . THR A 1 416 ? -6.510 -15.253 -3.613 1.00 85.62 416 THR A CA 1
ATOM 3351 C C . THR A 1 416 ? -7.853 -14.956 -2.930 1.00 85.62 416 THR A C 1
ATOM 3353 O O . THR A 1 416 ? -8.247 -15.660 -1.989 1.00 85.62 416 THR A O 1
ATOM 3356 N N . PRO A 1 417 ? -8.604 -13.945 -3.411 1.00 86.06 417 PRO A N 1
ATOM 3357 C CA . PRO A 1 417 ? -9.917 -13.597 -2.862 1.00 86.06 417 PRO A CA 1
ATOM 3358 C C . PRO A 1 417 ? -10.898 -14.773 -2.905 1.00 86.06 417 PRO A C 1
ATOM 3360 O O . PRO A 1 417 ? -11.776 -14.856 -2.055 1.00 86.06 417 PRO A O 1
ATOM 3363 N N . PHE A 1 418 ? -10.743 -15.690 -3.865 1.00 85.69 418 PHE A N 1
ATOM 3364 C CA . PHE A 1 418 ? -11.648 -16.822 -4.067 1.00 85.69 418 PHE A CA 1
ATOM 3365 C C . PHE A 1 418 ? -11.523 -17.902 -2.988 1.00 85.69 418 PHE A C 1
ATOM 3367 O O . PHE A 1 418 ? -12.415 -18.731 -2.859 1.00 85.69 418 PHE A O 1
ATOM 3374 N N . ILE A 1 419 ? -10.449 -17.874 -2.198 1.00 85.25 419 ILE A N 1
ATOM 3375 C CA . ILE A 1 419 ? -10.275 -18.736 -1.022 1.00 85.25 419 ILE A CA 1
ATOM 3376 C C . ILE A 1 419 ? -10.510 -17.915 0.244 1.00 85.25 419 ILE A C 1
ATOM 3378 O O . ILE A 1 419 ? -11.295 -18.305 1.109 1.00 85.25 419 ILE A O 1
ATOM 3382 N N . LYS A 1 420 ? -9.859 -16.750 0.329 1.00 88.44 420 LYS A N 1
ATOM 3383 C CA . LYS A 1 420 ? -9.850 -15.916 1.529 1.00 88.44 420 LYS A CA 1
ATOM 3384 C C . LYS A 1 420 ? -11.242 -15.381 1.881 1.00 88.44 420 LYS A C 1
ATOM 3386 O O . LYS A 1 420 ? -11.725 -15.630 2.980 1.00 88.44 420 LYS A O 1
ATOM 3391 N N . VAL A 1 421 ? -11.923 -14.723 0.938 1.00 89.81 421 VAL A N 1
ATOM 3392 C CA . VAL A 1 421 ? -13.209 -14.059 1.213 1.00 89.81 421 VAL A CA 1
ATOM 3393 C C . VAL A 1 421 ? -14.299 -15.062 1.615 1.00 89.81 421 VAL A C 1
ATOM 3395 O O . VAL A 1 421 ? -14.979 -14.807 2.609 1.00 89.81 421 VAL A O 1
ATOM 3398 N N . PRO A 1 422 ? -14.474 -16.220 0.940 1.00 89.62 422 PRO A N 1
ATOM 3399 C CA . PRO A 1 422 ? -15.415 -17.236 1.408 1.00 89.62 422 PRO A CA 1
ATOM 3400 C C . PRO A 1 422 ? -15.091 -17.761 2.809 1.00 89.62 422 PRO A C 1
ATOM 3402 O O . PRO A 1 422 ? -16.001 -17.874 3.628 1.00 89.62 422 PRO A O 1
ATOM 3405 N N . ALA A 1 423 ? -13.817 -18.030 3.118 1.00 89.19 423 ALA A N 1
ATOM 3406 C CA . ALA A 1 423 ? -13.410 -18.481 4.449 1.00 89.19 423 ALA A CA 1
ATOM 3407 C C . ALA A 1 423 ? -13.727 -17.433 5.533 1.00 89.19 423 ALA A C 1
ATOM 3409 O O . ALA A 1 423 ? -14.270 -17.771 6.587 1.00 89.19 423 ALA A O 1
ATOM 3410 N N . GLU A 1 424 ? -13.469 -16.154 5.261 1.00 92.38 424 GLU A N 1
ATOM 3411 C CA . GLU A 1 424 ? -13.779 -15.037 6.162 1.00 92.38 424 GLU A CA 1
ATOM 3412 C C . GLU A 1 424 ? -15.294 -14.858 6.352 1.00 92.38 424 GLU A C 1
ATOM 3414 O O . GLU A 1 424 ? -15.774 -14.706 7.474 1.00 92.38 424 GLU A O 1
ATOM 3419 N N . ILE A 1 425 ? -16.088 -14.959 5.281 1.00 92.25 425 ILE A N 1
ATOM 3420 C CA . ILE A 1 425 ? -17.558 -14.896 5.346 1.00 92.25 425 ILE A CA 1
ATOM 3421 C C . ILE A 1 425 ? -18.134 -16.054 6.174 1.00 92.25 425 ILE A C 1
ATOM 3423 O O . ILE A 1 425 ? -19.047 -15.837 6.984 1.00 92.25 425 ILE A O 1
ATOM 3427 N N . LEU A 1 426 ? -17.622 -17.273 5.977 1.00 89.31 426 LEU A N 1
ATOM 3428 C CA . LEU A 1 426 ? -18.062 -18.472 6.694 1.00 89.31 426 LEU A CA 1
ATOM 3429 C C . LEU A 1 426 ? -17.749 -18.367 8.187 1.00 89.31 426 LEU A C 1
ATOM 3431 O O . LEU A 1 426 ? -18.647 -18.543 9.008 1.00 89.31 426 LEU A O 1
ATOM 3435 N N . THR A 1 427 ? -16.510 -18.011 8.523 1.00 90.50 427 THR A N 1
ATOM 3436 C CA . THR A 1 427 ? -16.041 -17.875 9.913 1.00 90.50 427 THR A CA 1
ATOM 3437 C C . THR A 1 427 ? -16.514 -16.587 10.589 1.00 90.50 427 THR A C 1
ATOM 3439 O O . THR A 1 427 ? -16.416 -16.465 11.807 1.00 90.50 427 THR A O 1
ATOM 3442 N N . GLN A 1 428 ? -17.010 -15.617 9.813 1.00 90.62 428 GLN A N 1
ATOM 3443 C CA . GLN A 1 428 ? -17.309 -14.250 10.255 1.00 90.62 428 GLN A CA 1
ATOM 3444 C C . GLN A 1 428 ? -16.112 -13.568 10.938 1.00 90.62 428 GLN A C 1
ATOM 3446 O O . GLN A 1 428 ? -16.269 -12.673 11.776 1.00 90.62 428 GLN A O 1
ATOM 3451 N N . ARG A 1 429 ? -14.901 -13.980 10.556 1.00 91.75 429 ARG A N 1
ATOM 3452 C CA . ARG A 1 429 ? -13.637 -13.416 11.012 1.00 91.75 429 ARG A CA 1
ATOM 3453 C C . ARG A 1 429 ? -12.922 -12.801 9.824 1.00 91.75 429 ARG A C 1
ATOM 3455 O O . ARG A 1 429 ? -12.651 -13.483 8.849 1.00 91.75 429 ARG A O 1
ATOM 3462 N N . SER A 1 430 ? -12.629 -11.510 9.913 1.00 92.00 430 SER A N 1
ATOM 3463 C CA . SER A 1 430 ? -11.765 -10.822 8.958 1.00 92.00 430 SER A CA 1
ATOM 3464 C C . SER A 1 430 ? -10.326 -11.085 9.361 1.00 92.00 430 SER A C 1
ATOM 3466 O O . SER A 1 430 ? -9.933 -10.705 10.463 1.00 92.00 430 SER A O 1
ATOM 3468 N N . LEU A 1 431 ? -9.547 -11.689 8.470 1.00 89.81 431 LEU A N 1
ATOM 3469 C CA . LEU A 1 431 ? -8.111 -11.874 8.665 1.00 89.81 431 LEU A CA 1
ATOM 3470 C C . LEU A 1 431 ? -7.340 -10.593 8.332 1.00 89.81 431 LEU A C 1
ATOM 3472 O O . LEU A 1 431 ? -6.158 -10.508 8.615 1.00 89.81 431 LEU A O 1
ATOM 3476 N N . PHE A 1 432 ? -7.978 -9.591 7.718 1.00 86.75 432 PHE A N 1
ATOM 3477 C CA . PHE A 1 432 ? -7.389 -8.269 7.496 1.00 86.75 432 PHE A CA 1
ATOM 3478 C C . PHE A 1 432 ? -7.591 -7.341 8.713 1.00 86.75 432 PHE A C 1
ATOM 3480 O O . PHE A 1 432 ? -8.716 -7.301 9.233 1.00 86.75 432 PHE A O 1
ATOM 3487 N N . PRO A 1 433 ? -6.588 -6.516 9.093 1.00 83.06 433 PRO A N 1
ATOM 3488 C CA . PRO A 1 433 ? -5.245 -6.399 8.493 1.00 83.06 433 PRO A CA 1
ATOM 3489 C C . PRO A 1 433 ? -4.220 -7.422 9.007 1.00 83.06 433 PRO A C 1
ATOM 3491 O O . PRO A 1 433 ? -3.178 -7.601 8.378 1.00 83.06 433 PRO A O 1
ATOM 3494 N N . ASP A 1 434 ? -4.527 -8.088 10.117 1.00 86.81 434 ASP A N 1
ATOM 3495 C CA . ASP A 1 434 ? -3.640 -9.016 10.812 1.00 86.81 434 ASP A CA 1
ATOM 3496 C C . ASP A 1 434 ? -4.374 -10.336 11.102 1.00 86.81 434 ASP A C 1
ATOM 3498 O O . ASP A 1 434 ? -5.413 -10.357 11.771 1.00 86.81 434 ASP A O 1
ATOM 3502 N N . VAL A 1 435 ? -3.826 -11.443 10.591 1.00 88.81 435 VAL A N 1
ATOM 3503 C CA . VAL A 1 435 ? -4.370 -12.798 10.769 1.00 88.81 435 VAL A CA 1
ATOM 3504 C C . VAL A 1 435 ? -4.342 -13.254 12.232 1.00 88.81 435 VAL A C 1
ATOM 3506 O O . VAL A 1 435 ? -5.195 -14.043 12.640 1.00 88.81 435 VAL A O 1
ATOM 3509 N N . PHE A 1 436 ? -3.409 -12.736 13.033 1.00 87.31 436 PHE A N 1
ATOM 3510 C CA . PHE A 1 436 ? -3.260 -13.065 14.451 1.00 87.31 436 PHE A CA 1
ATOM 3511 C C . PHE A 1 436 ? -4.187 -12.232 15.343 1.00 87.31 436 PHE A C 1
ATOM 3513 O O . PHE A 1 436 ? -4.437 -12.592 16.494 1.00 87.31 436 PHE A O 1
ATOM 3520 N N . LYS A 1 437 ? -4.771 -11.155 14.801 1.00 85.81 437 LYS A N 1
ATOM 3521 C CA . LYS A 1 437 ? -5.740 -10.285 15.484 1.00 85.81 437 LYS A CA 1
ATOM 3522 C C . LYS A 1 437 ? -7.038 -10.162 14.660 1.00 85.81 437 LYS A C 1
ATOM 3524 O O . LYS A 1 437 ? -7.407 -9.059 14.249 1.00 85.81 437 LYS A O 1
ATOM 3529 N N . PRO A 1 438 ? -7.774 -11.270 14.423 1.00 87.31 438 PRO A N 1
ATOM 3530 C CA . PRO A 1 438 ? -8.890 -11.278 13.485 1.00 87.31 438 PRO A CA 1
ATOM 3531 C C . PRO A 1 438 ? -10.083 -10.442 13.969 1.00 87.31 438 PRO A C 1
ATOM 3533 O O . PRO A 1 438 ? -10.634 -10.643 15.058 1.00 87.31 438 PRO A O 1
ATOM 3536 N N . GLY A 1 439 ? -10.545 -9.540 13.103 1.00 87.12 439 GLY A N 1
ATOM 3537 C CA . GLY A 1 439 ? -11.727 -8.712 13.336 1.00 87.12 439 GLY A CA 1
ATOM 3538 C C . GLY A 1 439 ? -13.039 -9.481 13.153 1.00 87.12 439 GLY A C 1
ATOM 3539 O O . GLY A 1 439 ? -13.087 -10.525 12.509 1.00 87.12 439 GLY A O 1
ATOM 3540 N N . THR A 1 440 ? -14.141 -8.958 13.688 1.00 90.06 440 THR A N 1
ATOM 3541 C CA . THR A 1 440 ? -15.479 -9.551 13.510 1.00 90.06 440 THR A CA 1
ATOM 3542 C C . THR A 1 440 ? -16.185 -8.998 12.272 1.00 90.06 440 THR A C 1
ATOM 3544 O O . THR A 1 440 ? -16.324 -7.781 12.125 1.00 90.06 440 THR A O 1
ATOM 3547 N N . ILE A 1 441 ? -16.740 -9.885 11.444 1.00 91.56 441 ILE A N 1
ATOM 3548 C CA . ILE A 1 441 ? -17.619 -9.543 10.320 1.00 91.56 441 ILE A CA 1
ATOM 3549 C C . ILE A 1 441 ? -19.078 -9.608 10.786 1.00 91.56 441 ILE A C 1
ATOM 3551 O O . ILE A 1 441 ? -19.620 -10.685 11.014 1.00 91.56 441 ILE A O 1
ATOM 3555 N N . ARG A 1 442 ? -19.716 -8.439 10.928 1.00 90.44 442 ARG A N 1
ATOM 3556 C CA . ARG A 1 442 ? -21.132 -8.323 11.335 1.00 90.44 442 ARG A CA 1
ATOM 3557 C C . ARG A 1 442 ? -22.104 -8.485 10.169 1.00 90.44 442 ARG A C 1
ATOM 3559 O O . ARG A 1 442 ? -23.139 -9.120 10.327 1.00 90.44 442 ARG A O 1
ATOM 3566 N N . ASP A 1 443 ? -21.749 -7.929 9.013 1.00 92.25 443 ASP A N 1
ATOM 3567 C CA . ASP A 1 443 ? -22.537 -7.983 7.782 1.00 92.25 443 ASP A CA 1
ATOM 3568 C C . ASP A 1 443 ? -21.677 -8.582 6.660 1.00 92.25 443 ASP A C 1
ATOM 3570 O O . ASP A 1 443 ? -20.645 -8.029 6.268 1.00 92.25 443 ASP A O 1
ATOM 3574 N N . ARG A 1 444 ? -22.104 -9.751 6.170 1.00 92.62 444 ARG A N 1
ATOM 3575 C CA . ARG A 1 444 ? -21.419 -10.515 5.120 1.00 92.62 444 ARG A CA 1
ATOM 3576 C C . ARG A 1 444 ? -21.527 -9.843 3.751 1.00 92.62 444 ARG A C 1
ATOM 3578 O O . ARG A 1 444 ? -20.564 -9.884 2.989 1.00 92.62 444 ARG A O 1
ATOM 3585 N N . GLY A 1 445 ? -22.669 -9.229 3.444 1.00 91.88 445 GLY A N 1
ATOM 3586 C CA . GLY A 1 445 ? -22.874 -8.519 2.184 1.00 91.88 445 GLY A CA 1
ATOM 3587 C C . GLY A 1 445 ? -22.035 -7.247 2.140 1.00 91.88 445 GLY A C 1
ATOM 3588 O O . GLY A 1 445 ? -21.319 -7.021 1.165 1.00 91.88 445 GLY A O 1
ATOM 3589 N N . PHE A 1 446 ? -22.003 -6.498 3.245 1.00 93.31 446 PHE A N 1
ATOM 3590 C CA . PHE A 1 446 ? -21.117 -5.346 3.400 1.00 93.31 446 PHE A CA 1
ATOM 3591 C C . PHE A 1 446 ? -19.644 -5.749 3.269 1.00 93.31 446 PHE A C 1
ATOM 3593 O O . PHE A 1 446 ? -18.875 -5.078 2.582 1.00 93.31 446 PHE A O 1
ATOM 3600 N N . TYR A 1 447 ? -19.245 -6.872 3.876 1.00 93.75 447 TYR A N 1
ATOM 3601 C CA . TYR A 1 447 ? -17.881 -7.388 3.766 1.00 93.75 447 TYR A CA 1
ATOM 3602 C C . TYR A 1 447 ? -17.496 -7.742 2.325 1.00 93.75 447 TYR A C 1
ATOM 3604 O O . TYR A 1 447 ? -16.430 -7.347 1.844 1.00 93.75 447 TYR A O 1
ATOM 3612 N N . LEU A 1 448 ? -18.385 -8.430 1.604 1.00 91.56 448 LEU A N 1
ATOM 3613 C CA . LEU A 1 448 ? -18.184 -8.746 0.194 1.00 91.56 448 LEU A CA 1
ATOM 3614 C C . LEU A 1 448 ? -18.094 -7.468 -0.653 1.00 91.56 448 LEU A C 1
ATOM 3616 O O . LEU A 1 448 ? -17.165 -7.328 -1.451 1.00 91.56 448 LEU A O 1
ATOM 3620 N N . ALA A 1 449 ? -18.994 -6.506 -0.443 1.00 91.19 449 ALA A N 1
ATOM 3621 C CA . ALA A 1 449 ? -18.976 -5.227 -1.145 1.00 91.19 449 ALA A CA 1
ATOM 3622 C C . ALA A 1 449 ? -17.673 -4.456 -0.882 1.00 91.19 449 ALA A C 1
ATOM 3624 O O . ALA A 1 449 ? -17.034 -3.972 -1.818 1.00 91.19 449 ALA A O 1
ATOM 3625 N N . ARG A 1 450 ? -17.208 -4.428 0.372 1.00 91.31 450 ARG A N 1
ATOM 3626 C CA . ARG A 1 450 ? -15.909 -3.869 0.769 1.00 91.31 450 ARG A CA 1
ATOM 3627 C C . ARG A 1 450 ? -14.741 -4.538 0.053 1.00 91.31 450 ARG A C 1
ATOM 3629 O O . ARG A 1 450 ? -13.866 -3.836 -0.456 1.00 91.31 450 ARG A O 1
ATOM 3636 N N . SER A 1 451 ? -14.750 -5.866 -0.078 1.00 88.69 451 SER A N 1
ATOM 3637 C CA . SER A 1 451 ? -13.712 -6.585 -0.832 1.00 88.69 451 SER A CA 1
ATOM 3638 C C . SER A 1 451 ? -13.633 -6.121 -2.295 1.00 88.69 451 SER A C 1
ATOM 3640 O O . SER A 1 451 ? -12.542 -6.018 -2.855 1.00 88.69 451 SER A O 1
ATOM 3642 N N . LEU A 1 452 ? -14.765 -5.729 -2.888 1.00 86.25 452 LEU A N 1
ATOM 3643 C CA . LEU A 1 452 ? -14.864 -5.199 -4.251 1.00 86.25 452 LEU A CA 1
ATOM 3644 C C . LEU A 1 452 ? -14.658 -3.677 -4.334 1.00 86.25 452 LEU A C 1
ATOM 3646 O O . LEU A 1 452 ? -14.569 -3.135 -5.432 1.00 86.25 452 LEU A O 1
ATOM 3650 N N . GLY A 1 453 ? -14.519 -2.978 -3.204 1.00 88.00 453 GLY A N 1
ATOM 3651 C CA . GLY A 1 453 ? -14.445 -1.514 -3.153 1.00 88.00 453 GLY A CA 1
ATOM 3652 C C . GLY A 1 453 ? -15.785 -0.814 -3.400 1.00 88.00 453 GLY A C 1
ATOM 3653 O O . GLY A 1 453 ? -15.778 0.337 -3.813 1.00 88.00 453 GLY A O 1
ATOM 3654 N N . LEU A 1 454 ? -16.902 -1.505 -3.163 1.00 89.12 454 LEU A N 1
ATOM 3655 C CA . LEU A 1 454 ? -18.282 -1.028 -3.321 1.00 89.12 454 LEU A CA 1
ATOM 3656 C C . LEU A 1 454 ? -18.993 -0.841 -1.967 1.00 89.12 454 LEU A C 1
ATOM 3658 O O . LEU A 1 454 ? -20.209 -0.967 -1.851 1.00 89.12 454 LEU A O 1
ATOM 3662 N N . GLU A 1 455 ? -18.224 -0.618 -0.900 1.00 91.44 455 GLU A N 1
ATOM 3663 C CA . GLU A 1 455 ? -18.753 -0.509 0.465 1.00 91.44 455 GLU A CA 1
ATOM 3664 C C . GLU A 1 455 ? -19.730 0.657 0.643 1.00 91.44 455 GLU A C 1
ATOM 3666 O O . GLU A 1 455 ? -20.695 0.527 1.389 1.00 91.44 455 GLU A O 1
ATOM 3671 N N . ASN A 1 456 ? -19.511 1.777 -0.046 1.00 90.62 456 ASN A N 1
ATOM 3672 C CA . ASN A 1 456 ? -20.357 2.962 0.088 1.00 90.62 456 ASN A CA 1
ATOM 3673 C C . ASN A 1 456 ? -21.673 2.794 -0.675 1.00 90.62 456 ASN A C 1
ATOM 3675 O O . ASN A 1 456 ? -22.725 3.137 -0.152 1.00 90.62 456 ASN A O 1
ATOM 3679 N N . GLU A 1 457 ? -21.626 2.192 -1.864 1.00 89.38 457 GLU A N 1
ATOM 3680 C CA . GLU A 1 457 ? -22.809 1.818 -2.641 1.00 89.38 457 GLU A CA 1
ATOM 3681 C C . GLU A 1 457 ? -23.669 0.809 -1.877 1.00 89.38 457 GLU A C 1
ATOM 3683 O O . GLU A 1 457 ? -24.889 0.938 -1.830 1.00 89.38 457 GLU A O 1
ATOM 3688 N N . TYR A 1 458 ? -23.036 -0.182 -1.241 1.00 91.81 458 TYR A N 1
ATOM 3689 C CA . TYR A 1 458 ? -23.759 -1.150 -0.423 1.00 91.81 458 TYR A CA 1
ATOM 3690 C C . TYR A 1 458 ? -24.375 -0.501 0.817 1.00 91.81 458 TYR A C 1
ATOM 3692 O O . TYR A 1 458 ? -25.518 -0.811 1.132 1.00 91.81 458 TYR A O 1
ATOM 3700 N N . ARG A 1 459 ? -23.654 0.392 1.519 1.00 91.19 459 ARG A N 1
ATOM 3701 C CA . ARG A 1 459 ? -24.210 1.101 2.687 1.00 91.19 459 ARG A CA 1
ATOM 3702 C C . ARG A 1 459 ? -25.483 1.852 2.327 1.00 91.19 459 ARG A C 1
ATOM 3704 O O . ARG A 1 459 ? -26.464 1.710 3.046 1.00 91.19 459 ARG A O 1
ATOM 3711 N N . GLU A 1 460 ? -25.465 2.566 1.207 1.00 88.75 460 GLU A N 1
ATOM 3712 C CA . GLU A 1 460 ? -26.620 3.313 0.711 1.00 88.75 460 GLU A CA 1
ATOM 3713 C C . GLU A 1 460 ? -27.805 2.379 0.423 1.00 88.75 460 GLU A C 1
ATOM 3715 O O . GLU A 1 460 ? -28.886 2.537 0.980 1.00 88.75 460 GLU A O 1
ATOM 3720 N N . ILE A 1 461 ? -27.587 1.330 -0.378 1.00 89.50 461 ILE A N 1
ATOM 3721 C CA . ILE A 1 461 ? -28.651 0.399 -0.793 1.00 89.50 461 ILE A CA 1
ATOM 3722 C C . ILE A 1 461 ? -29.211 -0.400 0.395 1.00 89.50 461 ILE A C 1
ATOM 3724 O O . ILE A 1 461 ? -30.408 -0.671 0.457 1.00 89.50 461 ILE A O 1
ATOM 3728 N N . ALA A 1 462 ? -28.356 -0.797 1.338 1.00 89.31 462 ALA A N 1
ATOM 3729 C CA . ALA A 1 462 ? -28.754 -1.560 2.520 1.00 89.31 462 ALA A CA 1
ATOM 3730 C C . ALA A 1 462 ? -29.293 -0.670 3.662 1.00 89.31 462 ALA A C 1
ATOM 3732 O O . ALA A 1 462 ? -29.747 -1.186 4.692 1.00 89.31 462 ALA A O 1
ATOM 3733 N N . GLY A 1 463 ? -29.241 0.660 3.516 1.00 88.50 463 GLY A N 1
ATOM 3734 C CA . GLY A 1 463 ? -29.566 1.616 4.575 1.00 88.50 463 GLY A CA 1
ATOM 3735 C C . GLY A 1 463 ? -28.736 1.370 5.839 1.00 88.50 463 GLY A C 1
ATOM 3736 O O . GLY A 1 463 ? -29.283 1.279 6.946 1.00 88.50 463 GLY A O 1
ATOM 3737 N N . LEU A 1 464 ? -27.437 1.119 5.672 1.00 92.75 464 LEU A N 1
ATOM 3738 C CA . LEU A 1 464 ? -26.478 1.066 6.773 1.00 92.75 464 LEU A CA 1
ATOM 3739 C C . LEU A 1 464 ? -26.064 2.492 7.157 1.00 92.75 464 LEU A C 1
ATOM 3741 O O . LEU A 1 464 ? -26.016 3.352 6.281 1.00 92.75 464 LEU A O 1
ATOM 3745 N N . PRO A 1 465 ? -25.689 2.733 8.425 1.00 93.38 465 PRO A N 1
ATOM 3746 C CA . PRO A 1 465 ? -25.263 4.060 8.851 1.00 93.38 465 PRO A CA 1
ATOM 3747 C C . PRO A 1 465 ? -24.079 4.568 8.022 1.00 93.38 465 PRO A C 1
ATOM 3749 O O . PRO A 1 465 ? -23.108 3.827 7.808 1.00 93.38 465 PRO A O 1
ATOM 3752 N N . SER A 1 466 ? -24.122 5.831 7.594 1.00 90.75 466 SER A N 1
ATOM 3753 C CA . SER A 1 466 ? -23.038 6.437 6.811 1.00 90.75 466 SER A CA 1
ATOM 3754 C C . SER A 1 466 ? -22.803 7.912 7.158 1.00 90.75 466 SER A C 1
ATOM 3756 O O . SER A 1 466 ? -23.715 8.592 7.607 1.00 90.75 466 SER A O 1
ATOM 3758 N N . LYS A 1 467 ? -21.593 8.433 6.889 1.00 85.81 467 LYS A N 1
ATOM 3759 C CA . LYS A 1 467 ? -21.304 9.887 6.884 1.00 85.81 467 LYS A CA 1
ATOM 3760 C C . LYS A 1 467 ? -21.881 10.593 5.626 1.00 85.81 467 LYS A C 1
ATOM 3762 O O . LYS A 1 467 ? -21.519 11.724 5.330 1.00 85.81 467 LYS A O 1
ATOM 3767 N N . GLY A 1 468 ? -22.729 9.913 4.847 1.00 84.94 468 GLY A N 1
ATOM 3768 C CA . GLY A 1 468 ? -23.259 10.372 3.562 1.00 84.94 468 GLY A CA 1
ATOM 3769 C C . GLY A 1 468 ? -22.417 9.955 2.347 1.00 84.94 468 GLY A C 1
ATOM 3770 O O . GLY A 1 468 ? -21.189 9.840 2.398 1.00 84.94 468 GLY A O 1
ATOM 3771 N N . TYR A 1 469 ? -23.079 9.744 1.204 1.00 85.44 469 TYR A N 1
ATOM 3772 C CA . TYR A 1 469 ? -22.410 9.301 -0.027 1.00 85.44 469 TYR A CA 1
ATOM 3773 C C . TYR A 1 469 ? -21.446 10.352 -0.607 1.00 85.44 469 TYR A C 1
ATOM 3775 O O . TYR A 1 469 ? -20.413 9.987 -1.177 1.00 85.44 469 TYR A O 1
ATOM 3783 N N . GLY A 1 470 ? -21.736 11.648 -0.434 1.00 84.56 470 GLY A N 1
ATOM 3784 C CA . GLY A 1 470 ? -20.881 12.753 -0.892 1.00 84.56 470 GLY A CA 1
ATOM 3785 C C . GLY A 1 470 ? -19.491 12.747 -0.247 1.00 84.56 470 GLY A C 1
ATOM 3786 O O . GLY A 1 470 ? -18.488 12.916 -0.938 1.00 84.56 470 GLY A O 1
ATOM 3787 N N . GLU A 1 471 ? -19.414 12.416 1.042 1.00 81.38 471 GLU A N 1
ATOM 3788 C CA . GLU A 1 471 ? -18.154 12.257 1.781 1.00 81.38 471 GLU A CA 1
ATOM 3789 C C . GLU A 1 471 ? -17.287 11.131 1.190 1.00 81.38 471 GLU A C 1
ATOM 3791 O O . GLU A 1 471 ? -16.056 11.194 1.124 1.00 81.38 471 GLU A O 1
ATOM 3796 N N . SER A 1 472 ? -17.938 10.098 0.648 1.00 84.25 472 SER A N 1
ATOM 3797 C CA . SER A 1 472 ? -17.245 9.012 -0.043 1.00 84.25 472 SER A CA 1
ATOM 3798 C C . SER A 1 472 ? -16.574 9.454 -1.348 1.00 84.25 472 SER A C 1
ATOM 3800 O O . SER A 1 472 ? -15.655 8.769 -1.803 1.00 84.25 472 SER A O 1
ATOM 3802 N N . LEU A 1 473 ? -17.020 10.564 -1.957 1.00 83.88 473 LEU A N 1
ATOM 3803 C CA . LEU A 1 473 ? -16.450 11.108 -3.193 1.00 83.88 473 LEU A CA 1
ATOM 3804 C C . LEU A 1 473 ? -15.119 11.821 -2.933 1.00 83.88 473 LEU A C 1
ATOM 3806 O O . LEU A 1 473 ? -14.185 11.641 -3.713 1.00 83.88 473 LEU A O 1
ATOM 3810 N N . LYS A 1 474 ? -14.992 12.543 -1.807 1.00 81.31 474 LYS A N 1
ATOM 3811 C CA . LYS A 1 474 ? -13.716 13.139 -1.356 1.00 81.31 474 LYS A CA 1
ATOM 3812 C C . LYS A 1 474 ? -12.623 12.060 -1.251 1.00 81.31 474 LYS A C 1
ATOM 3814 O O . LYS A 1 474 ? -11.497 12.225 -1.722 1.00 81.31 474 LYS A O 1
ATOM 3819 N N . ASN A 1 475 ? -13.015 10.885 -0.759 1.00 82.00 475 ASN A N 1
ATOM 3820 C CA . ASN A 1 475 ? -12.152 9.720 -0.570 1.00 82.00 475 ASN A CA 1
ATOM 3821 C C . ASN A 1 475 ? -11.786 8.948 -1.858 1.00 82.00 475 ASN A C 1
ATOM 3823 O O . ASN A 1 475 ? -11.117 7.914 -1.771 1.00 82.00 475 ASN A O 1
ATOM 3827 N N . PHE A 1 476 ? -12.187 9.397 -3.056 1.00 83.25 476 PHE A N 1
ATOM 3828 C CA . PHE A 1 476 ? -11.713 8.783 -4.311 1.00 83.25 476 PHE A CA 1
ATOM 3829 C C . PHE A 1 476 ? -10.218 9.014 -4.535 1.00 83.25 476 PHE A C 1
ATOM 3831 O O . PHE A 1 476 ? -9.526 8.135 -5.052 1.00 83.25 476 PHE A O 1
ATOM 3838 N N . PHE A 1 477 ? -9.728 10.194 -4.157 1.00 85.56 477 PHE A N 1
ATOM 3839 C CA . PHE A 1 477 ? -8.377 10.638 -4.487 1.00 85.56 477 PHE A CA 1
ATOM 3840 C C . PHE A 1 477 ? -7.429 10.487 -3.302 1.00 85.56 477 PHE A C 1
ATOM 3842 O O . PHE A 1 477 ? -6.397 9.826 -3.414 1.00 85.56 477 PHE A O 1
ATOM 3849 N N . LEU A 1 478 ? -7.821 11.038 -2.156 1.00 87.00 478 LEU A N 1
ATOM 3850 C CA . LEU A 1 478 ? -7.023 11.063 -0.933 1.00 87.00 478 LEU A CA 1
ATOM 3851 C C . LEU A 1 478 ? -7.676 10.193 0.148 1.00 87.00 478 LEU A C 1
ATOM 3853 O O . LEU A 1 478 ? -8.789 9.683 -0.028 1.00 87.00 478 LEU A O 1
ATOM 3857 N N . TYR A 1 479 ? -6.940 9.920 1.218 1.00 89.06 479 TYR A N 1
ATOM 3858 C CA . TYR A 1 479 ? -7.488 9.345 2.441 1.00 89.06 479 TYR A CA 1
ATOM 3859 C C . TYR A 1 479 ? -7.747 10.469 3.440 1.00 89.06 479 TYR A C 1
ATOM 3861 O O . TYR A 1 479 ? -7.114 11.521 3.378 1.00 89.06 479 TYR A O 1
ATOM 3869 N N . SER A 1 480 ? -8.689 10.221 4.337 1.00 90.00 480 SER A N 1
ATOM 3870 C CA . SER A 1 480 ? -9.021 11.103 5.445 1.00 90.00 480 SER A CA 1
ATOM 3871 C C . SER A 1 480 ? -8.870 10.304 6.737 1.00 90.00 480 SER A C 1
ATOM 3873 O O . SER A 1 480 ? -9.355 9.167 6.815 1.00 90.00 480 SER A O 1
ATOM 3875 N N . ALA A 1 481 ? -8.152 10.875 7.699 1.00 90.12 481 ALA A N 1
ATOM 3876 C CA . ALA A 1 481 ? -7.958 10.342 9.037 1.00 90.12 481 ALA A CA 1
ATOM 3877 C C . ALA A 1 481 ? -8.648 11.262 10.044 1.00 90.12 481 ALA A C 1
ATOM 3879 O O . ALA A 1 481 ? -8.378 12.458 10.097 1.00 90.12 481 ALA A O 1
ATOM 3880 N N . ASP A 1 482 ? -9.556 10.685 10.822 1.00 90.69 482 ASP A N 1
ATOM 3881 C CA . ASP A 1 482 ? -10.316 11.360 11.873 1.00 90.69 482 ASP A CA 1
ATOM 3882 C C . ASP A 1 482 ? -9.493 11.277 13.178 1.00 90.69 482 ASP A C 1
ATOM 3884 O O . ASP A 1 482 ? -9.332 10.163 13.699 1.00 90.69 482 ASP A O 1
ATOM 3888 N N . PRO A 1 483 ? -8.919 12.394 13.681 1.00 91.12 483 PRO A N 1
ATOM 3889 C CA . PRO A 1 483 ? -7.972 12.371 14.800 1.00 91.12 483 PRO A CA 1
ATOM 3890 C C . PRO A 1 483 ? -8.571 11.785 16.079 1.00 91.12 483 PRO A C 1
ATOM 3892 O O . PRO A 1 483 ? -7.936 10.965 16.745 1.00 91.12 483 PRO A O 1
ATOM 3895 N N . ASN A 1 484 ? -9.824 12.125 16.389 1.00 90.81 484 ASN A N 1
ATOM 3896 C CA . ASN A 1 484 ? -10.512 11.642 17.589 1.00 90.81 484 ASN A CA 1
ATOM 3897 C C . ASN A 1 484 ? -10.779 10.141 17.474 1.00 90.81 484 ASN A C 1
ATOM 3899 O O . ASN A 1 484 ? -10.584 9.379 18.425 1.00 90.81 484 ASN A O 1
ATOM 3903 N N . GLN A 1 485 ? -11.174 9.679 16.282 1.00 88.62 485 GLN A N 1
ATOM 3904 C CA . GLN A 1 485 ? -11.325 8.252 16.028 1.00 88.62 485 GLN A CA 1
ATOM 3905 C C . GLN A 1 485 ? -9.983 7.510 16.142 1.00 88.62 485 GLN A C 1
ATOM 3907 O O . GLN A 1 485 ? -9.954 6.422 16.724 1.00 88.62 485 GLN A O 1
ATOM 3912 N N . GLY A 1 486 ? -8.898 8.068 15.599 1.00 89.12 486 GLY A N 1
ATOM 3913 C CA . GLY A 1 486 ? -7.547 7.517 15.715 1.00 89.12 486 GLY A CA 1
ATOM 3914 C C . GLY A 1 486 ? -7.124 7.379 17.176 1.00 89.12 486 GLY A C 1
ATOM 3915 O O . GLY A 1 486 ? -6.879 6.267 17.645 1.00 89.12 486 GLY A O 1
ATOM 3916 N N . ALA A 1 487 ? -7.179 8.484 17.923 1.00 91.31 487 ALA A N 1
ATOM 3917 C CA . ALA A 1 487 ? -6.867 8.536 19.347 1.00 91.31 487 ALA A CA 1
ATOM 3918 C C . ALA A 1 487 ? -7.697 7.533 20.164 1.00 91.31 487 ALA A C 1
ATOM 3920 O O . ALA A 1 487 ? -7.168 6.824 21.021 1.00 91.31 487 ALA A O 1
ATOM 3921 N N . TYR A 1 488 ? -8.992 7.400 19.859 1.00 91.56 488 TYR A N 1
ATOM 3922 C CA . TYR A 1 488 ? -9.857 6.419 20.506 1.00 91.56 488 TYR A CA 1
ATOM 3923 C C . TYR A 1 488 ? -9.360 4.982 20.330 1.00 91.56 488 TYR A C 1
ATOM 3925 O O . TYR A 1 488 ? -9.314 4.224 21.302 1.00 91.56 488 TYR A O 1
ATOM 3933 N N . TYR A 1 489 ? -9.022 4.580 19.103 1.00 89.25 489 TYR A N 1
ATOM 3934 C CA . TYR A 1 489 ? -8.573 3.214 18.838 1.00 89.25 489 TYR A CA 1
ATOM 3935 C C . TYR A 1 489 ? -7.182 2.937 19.405 1.00 89.25 489 TYR A C 1
ATOM 3937 O O . TYR A 1 489 ? -6.991 1.858 19.969 1.00 89.25 489 TYR A O 1
ATOM 3945 N N . ASP A 1 490 ? -6.276 3.912 19.354 1.00 89.06 490 ASP A N 1
ATOM 3946 C CA . ASP A 1 490 ? -4.945 3.800 19.956 1.00 89.06 490 ASP A CA 1
ATOM 3947 C C . ASP A 1 490 ? -5.061 3.557 21.471 1.00 89.06 490 ASP A C 1
ATOM 3949 O O . ASP A 1 490 ? -4.503 2.601 22.011 1.00 89.06 490 ASP A O 1
ATOM 3953 N N . ILE A 1 491 ? -5.904 4.328 22.166 1.00 92.44 491 ILE A N 1
ATOM 3954 C CA . ILE A 1 491 ? -6.141 4.149 23.607 1.00 92.44 491 ILE A CA 1
ATOM 3955 C C . ILE A 1 491 ? -6.826 2.819 23.932 1.00 92.44 491 ILE A C 1
ATOM 3957 O O . ILE A 1 491 ? -6.534 2.209 24.965 1.00 92.44 491 ILE A O 1
ATOM 3961 N N . GLN A 1 492 ? -7.725 2.324 23.076 1.00 90.00 492 GLN A N 1
ATOM 3962 C CA . GLN A 1 492 ? -8.297 0.986 23.261 1.00 90.00 492 GLN A CA 1
ATOM 3963 C C . GLN A 1 492 ? -7.231 -0.107 23.138 1.00 90.00 492 GLN A C 1
ATOM 3965 O O . GLN A 1 492 ? -7.302 -1.094 23.872 1.00 90.00 492 GLN A O 1
ATOM 3970 N N . GLU A 1 493 ? -6.250 0.058 22.249 1.00 87.00 493 GLU A N 1
ATOM 3971 C CA . GLU A 1 493 ? -5.133 -0.874 22.109 1.00 87.00 493 GLU A CA 1
ATOM 3972 C C . GLU A 1 493 ? -4.212 -0.838 23.335 1.00 87.00 493 GLU A C 1
ATOM 3974 O O . GLU A 1 493 ? -3.938 -1.895 23.910 1.00 87.00 493 GLU A O 1
ATOM 3979 N N . VAL A 1 494 ? -3.842 0.357 23.809 1.00 89.38 494 VAL A N 1
ATOM 3980 C CA . VAL A 1 494 ? -3.058 0.542 25.046 1.00 89.38 494 VAL A CA 1
ATOM 3981 C C . VAL A 1 494 ? -3.776 -0.088 26.243 1.00 89.38 494 VAL A C 1
ATOM 3983 O O . VAL A 1 494 ? -3.198 -0.889 26.978 1.00 89.38 494 VAL A O 1
ATOM 3986 N N . LYS A 1 495 ? -5.079 0.177 26.403 1.00 91.00 495 LYS A N 1
ATOM 3987 C CA . LYS A 1 495 ? -5.899 -0.428 27.464 1.00 91.00 495 LYS A CA 1
ATOM 3988 C C . LYS A 1 495 ? -5.959 -1.949 27.353 1.00 91.00 495 LYS A C 1
ATOM 3990 O O . LYS A 1 495 ? -5.912 -2.640 28.370 1.00 91.00 495 LYS A O 1
ATOM 3995 N N . LYS A 1 496 ? -6.091 -2.487 26.137 1.00 88.38 496 LYS A N 1
ATOM 3996 C CA . LYS A 1 496 ? -6.123 -3.936 25.907 1.00 88.38 496 LYS A CA 1
ATOM 3997 C C . LYS A 1 496 ? -4.803 -4.584 26.328 1.00 88.38 496 LYS A C 1
ATOM 3999 O O . LYS A 1 496 ? -4.856 -5.600 27.017 1.00 88.38 496 LYS A O 1
ATOM 4004 N N . ARG A 1 497 ? -3.661 -3.994 25.956 1.00 86.25 497 ARG A N 1
ATOM 4005 C CA . ARG A 1 497 ? -2.321 -4.468 26.344 1.00 86.25 497 ARG A CA 1
ATOM 4006 C C . ARG A 1 497 ? -2.162 -4.464 27.863 1.00 86.25 497 ARG A C 1
ATOM 4008 O O . ARG A 1 497 ? -1.892 -5.508 28.447 1.00 86.25 497 ARG A O 1
ATOM 4015 N N . TRP A 1 498 ? -2.498 -3.345 28.506 1.00 90.25 498 TRP A N 1
ATOM 4016 C CA . TRP A 1 498 ? -2.478 -3.223 29.965 1.00 90.25 498 TRP A CA 1
ATOM 4017 C C . TRP A 1 498 ? -3.346 -4.293 30.651 1.00 90.25 498 TRP A C 1
ATOM 4019 O O . TRP A 1 498 ? -2.903 -4.967 31.575 1.00 90.25 498 TRP A O 1
ATOM 4029 N N . LEU A 1 499 ? -4.574 -4.531 30.171 1.00 88.75 499 LEU A N 1
ATOM 4030 C CA . LEU A 1 499 ? -5.440 -5.583 30.722 1.00 88.75 499 LEU A CA 1
ATOM 4031 C C . LEU A 1 499 ? -4.850 -6.990 30.548 1.00 88.75 499 LEU A C 1
ATOM 4033 O O . LEU A 1 499 ? -5.011 -7.822 31.442 1.00 88.75 499 LEU A O 1
ATOM 4037 N N . GLN A 1 500 ? -4.183 -7.271 29.426 1.00 86.81 500 GLN A N 1
ATOM 4038 C CA . GLN A 1 500 ? -3.520 -8.555 29.182 1.00 86.81 500 GLN A CA 1
ATOM 4039 C C . GLN A 1 500 ? -2.349 -8.784 30.143 1.00 86.81 500 GLN A C 1
ATOM 4041 O O . GLN A 1 500 ? -2.239 -9.878 30.694 1.00 86.81 500 GLN A O 1
ATOM 4046 N N . GLU A 1 501 ? -1.542 -7.758 30.414 1.00 85.81 501 GLU A N 1
ATOM 4047 C CA . GLU A 1 501 ? -0.465 -7.809 31.415 1.00 85.81 501 GLU A CA 1
ATOM 4048 C C . GLU A 1 501 ? -0.997 -8.093 32.825 1.00 85.81 501 GLU A C 1
ATOM 4050 O O . GLU A 1 501 ? -0.375 -8.816 33.599 1.00 85.81 501 GLU A O 1
ATOM 4055 N N . GLN A 1 502 ? -2.194 -7.591 33.144 1.00 86.00 502 GLN A N 1
ATOM 4056 C CA . GLN A 1 502 ? -2.893 -7.886 34.400 1.00 86.00 502 GLN A CA 1
ATOM 4057 C C . GLN A 1 502 ? -3.617 -9.250 34.397 1.00 86.00 502 GLN A C 1
ATOM 4059 O O . GLN A 1 502 ? -4.368 -9.554 35.327 1.00 86.00 502 GLN A O 1
ATOM 4064 N N . GLY A 1 503 ? -3.449 -10.067 33.350 1.00 84.44 503 GLY A N 1
ATOM 4065 C CA . GLY A 1 503 ? -4.084 -11.381 33.211 1.00 84.44 503 GLY A CA 1
ATOM 4066 C C . GLY A 1 503 ? -5.584 -11.340 32.892 1.00 84.44 503 GLY A C 1
ATOM 4067 O O . GLY A 1 503 ? -6.271 -12.349 33.035 1.00 84.44 503 GLY A O 1
ATOM 4068 N N . LYS A 1 504 ? -6.120 -10.191 32.461 1.00 81.38 504 LYS A N 1
ATOM 4069 C CA . LYS A 1 504 ? -7.554 -9.949 32.206 1.00 81.38 504 LYS A CA 1
ATOM 4070 C C . LYS A 1 504 ? -7.896 -9.892 30.715 1.00 81.38 504 LYS A C 1
ATOM 4072 O O . LYS A 1 504 ? -8.633 -9.017 30.259 1.00 81.38 504 LYS A O 1
ATOM 4077 N N . GLY A 1 505 ? -7.380 -10.845 29.944 1.00 64.19 505 GLY A N 1
ATOM 4078 C CA . GLY A 1 505 ? -7.758 -11.012 28.542 1.00 64.19 505 GLY A CA 1
ATOM 4079 C C . GLY A 1 505 ? -9.163 -11.604 28.409 1.00 64.19 505 GLY A C 1
ATOM 4080 O O . GLY A 1 505 ? -9.406 -12.719 28.861 1.00 64.19 505 GLY A O 1
ATOM 4081 N N . ALA A 1 506 ? -10.087 -10.883 27.772 1.00 55.53 506 ALA A N 1
ATOM 4082 C CA . ALA A 1 506 ? -11.371 -11.439 27.354 1.00 55.53 506 ALA A CA 1
ATOM 4083 C C . ALA A 1 506 ? -11.375 -11.634 25.835 1.00 55.53 506 ALA A C 1
ATOM 4085 O O . ALA A 1 506 ? -11.337 -10.665 25.074 1.00 55.53 506 ALA A O 1
ATOM 4086 N N . GLU A 1 507 ? -11.457 -12.888 25.395 1.00 51.97 507 GLU A N 1
ATOM 4087 C CA . GLU A 1 507 ? -11.733 -13.232 24.004 1.00 51.97 507 GLU A CA 1
ATOM 4088 C C . GLU A 1 507 ? -13.158 -13.761 23.883 1.00 51.97 507 GLU A C 1
ATOM 4090 O O . GLU A 1 507 ? -13.541 -14.754 24.495 1.00 51.97 507 GLU A O 1
ATOM 4095 N N . GLY A 1 508 ? -13.969 -13.071 23.092 1.00 54.59 508 GLY A N 1
ATOM 4096 C CA . GLY A 1 508 ? -15.333 -13.489 22.824 1.00 54.59 508 GLY A CA 1
ATOM 4097 C C . GLY A 1 508 ? -16.103 -12.394 22.115 1.00 54.59 508 GLY A C 1
ATOM 4098 O O . GLY A 1 508 ? -16.072 -11.230 22.509 1.00 54.59 508 GLY A O 1
ATOM 4099 N N . PHE A 1 509 ? -16.806 -12.763 21.054 1.00 62.38 509 PHE A N 1
ATOM 4100 C CA . PHE A 1 509 ? -17.793 -11.896 20.432 1.00 62.38 509 PHE A CA 1
ATOM 4101 C C . PHE A 1 509 ? -19.048 -12.725 20.189 1.00 62.38 509 PHE A C 1
ATOM 4103 O O . PHE A 1 509 ? -18.972 -13.867 19.742 1.00 62.38 509 PHE A O 1
ATOM 4110 N N . TRP A 1 510 ? -20.201 -12.139 20.487 1.00 67.19 510 TRP A N 1
ATOM 4111 C CA . TRP A 1 510 ? -21.496 -12.750 20.226 1.00 67.19 510 TRP A CA 1
ATOM 4112 C C . TRP A 1 510 ? -22.234 -11.879 19.221 1.00 67.19 510 TRP A C 1
ATOM 4114 O O . TRP A 1 510 ? -22.506 -10.705 19.486 1.00 67.19 510 TRP A O 1
ATOM 4124 N N . LEU A 1 511 ? -22.542 -12.444 18.056 1.00 81.62 511 LEU A N 1
ATOM 4125 C CA . LEU A 1 511 ? -23.391 -11.788 17.071 1.00 81.62 511 LEU A CA 1
ATOM 4126 C C . LEU A 1 511 ? -24.838 -12.129 17.384 1.00 81.62 511 LEU A C 1
ATOM 4128 O O . LEU A 1 511 ? -25.270 -13.268 17.248 1.00 81.62 511 LEU A O 1
ATOM 4132 N N . THR A 1 512 ? -25.584 -11.121 17.817 1.00 88.69 512 THR A N 1
ATOM 4133 C CA . THR A 1 512 ? -27.030 -11.224 18.012 1.00 88.69 512 THR A CA 1
ATOM 4134 C C . THR A 1 512 ? -27.708 -10.136 17.187 1.00 88.69 512 THR A C 1
ATOM 4136 O O . THR A 1 512 ? -27.134 -9.049 17.064 1.00 88.69 512 THR A O 1
ATOM 4139 N N . PRO A 1 513 ? -28.923 -10.369 16.657 1.00 90.69 513 PRO A N 1
ATOM 4140 C CA . PRO A 1 513 ? -29.673 -9.334 15.945 1.00 90.69 513 PRO A CA 1
ATOM 4141 C C . PRO A 1 513 ? -29.788 -8.045 16.769 1.00 90.69 513 PRO A C 1
ATOM 4143 O O . PRO A 1 513 ? -29.426 -6.968 16.303 1.00 90.69 513 PRO A O 1
ATOM 4146 N N . LYS A 1 514 ? -30.148 -8.172 18.055 1.00 91.88 514 LYS A N 1
ATOM 4147 C CA . LYS A 1 514 ? -30.220 -7.051 19.004 1.00 91.88 514 LYS A CA 1
ATOM 4148 C C . LYS A 1 514 ? -28.882 -6.318 19.155 1.00 91.88 514 LYS A C 1
ATOM 4150 O O . LYS A 1 514 ? -28.844 -5.091 19.178 1.00 91.88 514 LYS A O 1
ATOM 4155 N N . GLY A 1 515 ? -27.779 -7.059 19.275 1.00 88.88 515 GLY A N 1
ATOM 4156 C CA . GLY A 1 515 ? -26.436 -6.488 19.383 1.00 88.88 515 GLY A CA 1
ATOM 4157 C C . GLY A 1 515 ? -25.987 -5.769 18.108 1.00 88.88 515 GLY A C 1
ATOM 4158 O O . GLY A 1 515 ? -25.329 -4.734 18.201 1.00 88.88 515 GLY A O 1
ATOM 4159 N N . ASN A 1 516 ? -26.373 -6.274 16.935 1.00 91.94 516 ASN A N 1
ATOM 4160 C CA . ASN A 1 516 ? -26.100 -5.639 15.645 1.00 91.94 516 ASN A CA 1
ATOM 4161 C C . ASN A 1 516 ? -26.918 -4.356 15.462 1.00 91.94 516 ASN A C 1
ATOM 4163 O O . ASN A 1 516 ? -26.340 -3.333 15.099 1.00 91.94 516 ASN A O 1
ATOM 4167 N N . ALA A 1 517 ? -28.211 -4.370 15.801 1.00 92.81 517 ALA A N 1
ATOM 4168 C CA . ALA A 1 517 ? -29.043 -3.167 15.815 1.00 92.81 517 ALA A CA 1
ATOM 4169 C C . ALA A 1 517 ? -28.460 -2.100 16.756 1.00 92.81 517 ALA A C 1
ATOM 4171 O O . ALA A 1 517 ? -28.294 -0.947 16.369 1.00 92.81 517 ALA A O 1
ATOM 4172 N N . LEU A 1 518 ? -28.027 -2.494 17.959 1.00 92.69 518 LEU A N 1
ATOM 4173 C CA . LEU A 1 518 ? -27.372 -1.583 18.901 1.00 92.69 518 LEU A CA 1
ATOM 4174 C C . LEU A 1 518 ? -26.022 -1.057 18.386 1.00 92.69 518 LEU A C 1
ATOM 4176 O O . LEU A 1 518 ? -25.666 0.093 18.634 1.00 92.69 518 LEU A O 1
ATOM 4180 N N . TYR A 1 519 ? -25.247 -1.887 17.684 1.00 91.50 519 TYR A N 1
ATOM 4181 C CA . TYR A 1 519 ? -23.997 -1.469 17.048 1.00 91.50 519 TYR A CA 1
ATOM 4182 C C . TYR A 1 519 ? -24.248 -0.419 15.959 1.00 91.50 519 TYR A C 1
ATOM 4184 O O . TYR A 1 519 ? -23.620 0.638 15.988 1.00 91.50 519 TYR A O 1
ATOM 4192 N N . ASN A 1 520 ? -25.193 -0.679 15.054 1.00 94.25 520 ASN A N 1
ATOM 4193 C CA . ASN A 1 520 ? -25.542 0.245 13.979 1.00 94.25 520 ASN A CA 1
ATOM 4194 C C . ASN A 1 520 ? -26.187 1.528 14.515 1.00 94.25 520 ASN A C 1
ATOM 4196 O O . ASN A 1 520 ? -25.877 2.601 14.015 1.00 94.25 520 ASN A O 1
ATOM 4200 N N . LEU A 1 521 ? -26.989 1.455 15.582 1.00 93.94 521 LEU A N 1
ATOM 4201 C CA . LEU A 1 521 ? -27.517 2.637 16.265 1.00 93.94 521 LEU A CA 1
ATOM 4202 C C . LEU A 1 521 ? -26.387 3.543 16.775 1.00 93.94 521 LEU A C 1
ATOM 4204 O O . LEU A 1 521 ? -26.410 4.747 16.540 1.00 93.94 521 LEU A O 1
ATOM 4208 N N . LYS A 1 522 ? -25.368 2.976 17.434 1.00 92.06 522 LYS A N 1
ATOM 4209 C CA . LYS A 1 522 ? -24.197 3.747 17.893 1.00 92.06 522 LYS A CA 1
ATOM 4210 C C . LYS A 1 522 ? -23.430 4.377 16.735 1.00 92.06 522 LYS A C 1
ATOM 4212 O O . LYS A 1 522 ? -22.968 5.508 16.848 1.00 92.06 522 LYS A O 1
ATOM 4217 N N . LEU A 1 523 ? -23.300 3.646 15.631 1.00 91.25 523 LEU A N 1
ATOM 4218 C CA . LEU A 1 523 ? -22.640 4.142 14.430 1.00 91.25 523 LEU A CA 1
ATOM 4219 C C . LEU A 1 523 ? -23.434 5.286 13.779 1.00 91.25 523 LEU A C 1
ATOM 4221 O O . LEU A 1 523 ? -22.843 6.287 13.396 1.00 91.25 523 LEU A O 1
ATOM 4225 N N . ALA A 1 524 ? -24.762 5.172 13.725 1.00 93.69 524 ALA A N 1
ATOM 4226 C CA . ALA A 1 524 ? -25.653 6.205 13.206 1.00 93.69 524 ALA A CA 1
ATOM 4227 C C . ALA A 1 524 ? -25.603 7.486 14.044 1.00 93.69 524 ALA A C 1
ATOM 4229 O O . ALA A 1 524 ? -25.487 8.570 13.484 1.00 93.69 524 ALA A O 1
ATOM 4230 N N . ILE A 1 525 ? -25.593 7.364 15.378 1.00 91.06 525 ILE A N 1
ATOM 4231 C CA . ILE A 1 525 ? -25.409 8.511 16.281 1.00 91.06 525 ILE A CA 1
ATOM 4232 C C . ILE A 1 525 ? -24.068 9.196 16.001 1.00 91.06 525 ILE A C 1
ATOM 4234 O O . ILE A 1 525 ? -24.024 10.413 15.855 1.00 91.06 525 ILE A O 1
ATOM 4238 N N . ARG A 1 526 ? -22.985 8.417 15.872 1.00 86.94 526 ARG A N 1
ATOM 4239 C CA . ARG A 1 526 ? -21.648 8.947 15.563 1.00 86.94 526 ARG A CA 1
ATOM 4240 C C . ARG A 1 526 ? -21.611 9.691 14.229 1.00 86.94 526 ARG A C 1
ATOM 4242 O O . ARG A 1 526 ? -20.952 10.715 14.129 1.00 86.94 526 ARG A O 1
ATOM 4249 N N . TYR A 1 527 ? -22.279 9.167 13.208 1.00 89.19 527 TYR A N 1
ATOM 4250 C CA . TYR A 1 527 ? -22.322 9.786 11.882 1.00 89.19 527 TYR A CA 1
ATOM 4251 C C . TYR A 1 527 ? -23.400 10.861 11.739 1.00 89.19 527 TYR A C 1
ATOM 4253 O O . TYR A 1 527 ? -23.524 11.434 10.663 1.00 89.19 527 TYR A O 1
ATOM 4261 N N . GLN A 1 528 ? -24.157 11.141 12.806 1.00 90.69 528 GLN A N 1
ATOM 4262 C CA . GLN A 1 528 ? -25.280 12.081 12.800 1.00 90.69 528 GLN A CA 1
ATOM 4263 C C . GLN A 1 528 ? -26.346 11.732 11.739 1.00 90.69 528 GLN A C 1
ATOM 4265 O O . GLN A 1 528 ? -27.064 12.591 11.234 1.00 90.69 528 GLN A O 1
ATOM 4270 N N . ASP A 1 529 ? -26.478 10.441 11.429 1.00 93.44 529 ASP A N 1
ATOM 4271 C CA . ASP A 1 529 ? -27.401 9.896 10.436 1.00 93.44 529 ASP A CA 1
ATOM 4272 C C . ASP A 1 529 ? -28.765 9.636 11.093 1.00 93.44 529 ASP A C 1
ATOM 4274 O O . ASP A 1 529 ? -29.035 8.552 11.617 1.00 93.44 529 ASP A O 1
ATOM 4278 N N . LEU A 1 530 ? -29.614 10.668 11.133 1.00 92.81 530 LEU A N 1
ATOM 4279 C CA . LEU A 1 530 ? -30.905 10.627 11.833 1.00 92.81 530 LEU A CA 1
ATOM 4280 C C . LEU A 1 530 ? -31.849 9.541 11.297 1.00 92.81 530 LEU A C 1
ATOM 4282 O O . LEU A 1 530 ? -32.600 8.941 12.071 1.00 92.81 530 LEU A O 1
ATOM 4286 N N . GLU A 1 531 ? -31.810 9.265 9.994 1.00 92.75 531 GLU A N 1
ATOM 4287 C CA . GLU A 1 531 ? -32.632 8.223 9.381 1.00 92.75 531 GLU A CA 1
ATOM 4288 C C . GLU A 1 531 ? -32.201 6.839 9.877 1.00 92.75 531 GLU A C 1
ATOM 4290 O O . GLU A 1 531 ? -33.029 6.065 10.377 1.00 92.75 531 GLU A O 1
ATOM 4295 N N . ALA A 1 532 ? -30.894 6.557 9.855 1.00 94.00 532 ALA A N 1
ATOM 4296 C CA . ALA A 1 532 ? -30.356 5.323 10.411 1.00 94.00 532 ALA A CA 1
ATOM 4297 C C . ALA A 1 532 ? -30.568 5.237 11.933 1.00 94.00 532 ALA A C 1
ATOM 4299 O O . ALA A 1 532 ? -30.864 4.153 12.442 1.00 94.00 532 ALA A O 1
ATOM 4300 N N . VAL A 1 533 ? -30.482 6.351 12.672 1.00 94.12 533 VAL A N 1
ATOM 4301 C CA . VAL A 1 533 ? -30.787 6.382 14.114 1.00 94.12 533 VAL A CA 1
ATOM 4302 C C . VAL A 1 533 ? -32.212 5.900 14.359 1.00 94.12 533 VAL A C 1
ATOM 4304 O O . VAL A 1 533 ? -32.409 4.998 15.171 1.00 94.12 533 VAL A O 1
ATOM 4307 N N . ASN A 1 534 ? -33.197 6.441 13.641 1.00 94.81 534 ASN A N 1
ATOM 4308 C CA . ASN A 1 534 ? -34.596 6.048 13.805 1.00 94.81 534 ASN A CA 1
ATOM 4309 C C . ASN A 1 534 ? -34.814 4.571 13.453 1.00 94.81 534 ASN A C 1
ATOM 4311 O O . ASN A 1 534 ? -35.410 3.830 14.241 1.00 94.81 534 ASN A O 1
ATOM 4315 N N . LYS A 1 535 ? -34.262 4.123 12.319 1.00 95.12 535 LYS A N 1
ATOM 4316 C CA . LYS A 1 535 ? -34.328 2.727 11.862 1.00 95.12 535 LYS A CA 1
ATOM 4317 C C . LYS A 1 535 ? -33.768 1.758 12.905 1.00 95.12 535 LYS A C 1
ATOM 4319 O O . LYS A 1 535 ? -34.475 0.859 13.360 1.00 95.12 535 LYS A O 1
ATOM 4324 N N . TYR A 1 536 ? -32.515 1.946 13.315 1.00 95.38 536 TYR A N 1
ATOM 4325 C CA . TYR A 1 536 ? -31.847 1.012 14.223 1.00 95.38 536 TYR A CA 1
ATOM 4326 C C . TYR A 1 536 ? -32.313 1.150 15.672 1.00 95.38 536 TYR A C 1
ATOM 4328 O O . TYR A 1 536 ? -32.204 0.194 16.438 1.00 95.38 536 TYR A O 1
ATOM 4336 N N . MET A 1 537 ? -32.877 2.297 16.061 1.00 94.38 537 MET A N 1
ATOM 4337 C CA . MET A 1 537 ? -33.546 2.437 17.352 1.00 94.38 537 MET A CA 1
ATOM 4338 C C . MET A 1 537 ? -34.833 1.609 17.397 1.00 94.38 537 MET A C 1
ATOM 4340 O O . MET A 1 537 ? -35.036 0.865 18.357 1.00 94.38 537 MET A O 1
ATOM 4344 N N . TYR A 1 538 ? -35.665 1.684 16.355 1.00 95.56 538 TYR A N 1
ATOM 4345 C CA . TYR A 1 538 ? -36.856 0.845 16.227 1.00 95.56 538 TYR A CA 1
ATOM 4346 C C . TYR A 1 538 ? -36.495 -0.649 16.205 1.00 95.56 538 TYR A C 1
ATOM 4348 O O . TYR A 1 538 ? -37.052 -1.443 16.966 1.00 95.56 538 TYR A O 1
ATOM 4356 N N . GLU A 1 539 ? -35.501 -1.033 15.402 1.00 95.19 539 GLU A N 1
ATOM 4357 C CA . GLU A 1 539 ? -35.020 -2.416 15.316 1.00 95.19 539 GLU A CA 1
ATOM 4358 C C . GLU A 1 539 ? -34.467 -2.923 16.661 1.00 95.19 539 GLU A C 1
ATOM 4360 O O . GLU A 1 539 ? -34.756 -4.036 17.094 1.00 95.19 539 GLU A O 1
ATOM 4365 N N . TYR A 1 540 ? -33.726 -2.086 17.392 1.00 95.88 540 TYR A N 1
ATOM 4366 C CA . TYR A 1 540 ? -33.205 -2.452 18.706 1.00 95.88 540 TYR A CA 1
ATOM 4367 C C . TYR A 1 540 ? -34.323 -2.772 19.709 1.00 95.88 540 TYR A C 1
ATOM 4369 O O . TYR A 1 540 ? -34.242 -3.788 20.402 1.00 95.88 540 TYR A O 1
ATOM 4377 N N . TYR A 1 541 ? -35.368 -1.942 19.787 1.00 96.00 541 TYR A N 1
ATOM 4378 C CA . TYR A 1 541 ? -36.476 -2.162 20.722 1.00 96.00 541 TYR A CA 1
ATOM 4379 C C . TYR A 1 541 ? -37.373 -3.334 20.316 1.00 96.00 541 TYR A C 1
ATOM 4381 O O . TYR A 1 541 ? -37.765 -4.120 21.177 1.00 96.00 541 TYR A O 1
ATOM 4389 N N . THR A 1 542 ? -37.647 -3.505 19.021 1.00 96.25 542 THR A N 1
ATOM 4390 C CA . THR A 1 542 ? -38.429 -4.653 18.519 1.00 96.25 542 THR A CA 1
ATOM 4391 C C . THR A 1 542 ? -37.738 -5.989 18.790 1.00 96.25 542 THR A C 1
ATOM 4393 O O . THR A 1 542 ? -38.403 -6.978 19.087 1.00 96.25 542 THR A O 1
ATOM 4396 N N . LEU A 1 543 ? -36.403 -6.014 18.801 1.00 95.50 543 LEU A N 1
ATOM 4397 C CA . LEU A 1 543 ? -35.596 -7.182 19.169 1.00 95.50 543 LEU A CA 1
ATOM 4398 C C . LEU A 1 543 ? -35.410 -7.355 20.693 1.00 95.50 543 LEU A C 1
ATOM 4400 O O . LEU A 1 543 ? -34.519 -8.089 21.133 1.00 95.50 543 LEU A O 1
ATOM 4404 N N . GLY A 1 544 ? -36.220 -6.678 21.516 1.00 93.38 544 GLY A N 1
ATOM 4405 C CA . GLY A 1 544 ? -36.192 -6.785 22.979 1.00 93.38 544 GLY A CA 1
ATOM 4406 C C . GLY A 1 544 ? -35.077 -5.976 23.651 1.00 93.38 544 GLY A C 1
ATOM 4407 O O . GLY A 1 544 ? -34.609 -6.325 24.738 1.00 93.38 544 GLY A O 1
ATOM 4408 N N . GLY A 1 545 ? -34.581 -4.930 22.990 1.00 92.31 545 GLY A N 1
ATOM 4409 C CA . GLY A 1 545 ? -33.722 -3.916 23.594 1.00 92.31 545 GLY A CA 1
ATOM 4410 C C . GLY A 1 545 ? -34.456 -3.087 24.650 1.00 92.31 545 GLY A C 1
ATOM 4411 O O . GLY A 1 545 ? -35.675 -2.953 24.613 1.00 92.31 545 GLY A O 1
ATOM 4412 N N . THR A 1 546 ? -33.720 -2.513 25.602 1.00 93.31 546 THR A N 1
ATOM 4413 C CA . THR A 1 546 ? -34.293 -1.679 26.672 1.00 93.31 546 THR A CA 1
ATOM 4414 C C . THR A 1 546 ? -33.623 -0.313 26.712 1.00 93.31 546 THR A C 1
ATOM 4416 O O . THR A 1 546 ? -32.465 -0.162 26.316 1.00 93.31 546 THR A O 1
ATOM 4419 N N . ALA A 1 547 ? -34.330 0.703 27.215 1.00 91.44 547 ALA A N 1
ATOM 4420 C CA . ALA A 1 547 ? -33.766 2.047 27.348 1.00 91.44 547 ALA A CA 1
ATOM 4421 C C . ALA A 1 547 ? -32.510 2.046 28.239 1.00 91.44 547 ALA A C 1
ATOM 4423 O O . ALA A 1 547 ? -31.522 2.706 27.915 1.00 91.44 547 ALA A O 1
ATOM 4424 N N . GLN A 1 548 ? -32.529 1.234 29.300 1.00 90.81 548 GLN A N 1
ATOM 4425 C CA . GLN A 1 548 ? -31.389 1.015 30.186 1.00 90.81 548 GLN A CA 1
ATOM 4426 C C . GLN A 1 548 ? -30.206 0.374 29.445 1.00 90.81 548 GLN A C 1
ATOM 4428 O O . GLN A 1 548 ? -29.102 0.907 29.485 1.00 90.81 548 GLN A O 1
ATOM 4433 N N . GLY A 1 549 ? -30.433 -0.706 28.688 1.00 88.06 549 GLY A N 1
ATOM 4434 C CA . GLY A 1 549 ? -29.371 -1.367 27.921 1.00 88.06 549 GLY A CA 1
ATOM 4435 C C . GLY A 1 549 ? -28.759 -0.469 26.840 1.00 88.06 549 GLY A C 1
ATOM 4436 O O . GLY A 1 549 ? -27.553 -0.526 26.591 1.00 88.06 549 GLY A O 1
ATOM 4437 N N . LYS A 1 550 ? -29.567 0.409 26.231 1.00 90.19 550 LYS A N 1
ATOM 4438 C CA . LYS A 1 550 ? -29.084 1.453 25.318 1.00 90.19 550 LYS A CA 1
ATOM 4439 C C . LYS A 1 550 ? -28.170 2.438 26.047 1.00 90.19 550 LYS A C 1
ATOM 4441 O O . LYS A 1 550 ? -27.061 2.678 25.575 1.00 90.19 550 LYS A O 1
ATOM 4446 N N . LYS A 1 551 ? -28.624 2.985 27.181 1.00 90.94 551 LYS A N 1
ATOM 4447 C CA . LYS A 1 551 ? -27.861 3.945 27.993 1.00 90.94 551 LYS A CA 1
ATOM 4448 C C . LYS A 1 551 ? -26.518 3.354 28.420 1.00 90.94 551 LYS A C 1
ATOM 4450 O O . LYS A 1 551 ? -25.481 3.924 28.101 1.00 90.94 551 LYS A O 1
ATOM 4455 N N . GLU A 1 552 ? -26.530 2.160 29.007 1.00 88.56 552 GLU A N 1
ATOM 4456 C CA . GLU A 1 552 ? -25.310 1.450 29.405 1.00 88.56 552 GLU A CA 1
ATOM 4457 C C . GLU A 1 552 ? -24.371 1.200 28.220 1.00 88.56 552 GLU A C 1
ATOM 4459 O O . GLU A 1 552 ? -23.154 1.314 28.344 1.00 88.56 552 GLU A O 1
ATOM 4464 N N . SER A 1 553 ? -24.903 0.860 27.042 1.00 86.25 553 SER A N 1
ATOM 4465 C CA . SER A 1 553 ? -24.052 0.646 25.872 1.00 86.25 553 SER A CA 1
ATOM 4466 C C . SER A 1 553 ? -23.444 1.932 25.316 1.00 86.25 553 SER A C 1
ATOM 4468 O O . SER A 1 553 ? -22.385 1.832 24.691 1.00 86.25 553 SER A O 1
ATOM 4470 N N . LEU A 1 554 ? -24.105 3.080 25.464 1.00 87.31 554 LEU A N 1
ATOM 4471 C CA . LEU A 1 554 ? -23.550 4.379 25.085 1.00 87.31 554 LEU A CA 1
ATOM 4472 C C . LEU A 1 554 ? -22.472 4.801 26.085 1.00 87.31 554 LEU A C 1
ATOM 4474 O O . LEU A 1 554 ? -21.382 5.174 25.674 1.00 87.31 554 LEU A O 1
ATOM 4478 N N . GLU A 1 555 ? -22.705 4.613 27.384 1.00 87.81 555 GLU A N 1
ATOM 4479 C CA . GLU A 1 555 ? -21.690 4.836 28.426 1.00 87.81 555 GLU A CA 1
ATOM 4480 C C . GLU A 1 555 ? -20.457 3.940 28.225 1.00 87.81 555 GLU A C 1
ATOM 4482 O O . GLU A 1 555 ? -19.318 4.363 28.422 1.00 87.81 555 GLU A O 1
ATOM 4487 N N . ARG A 1 556 ? -20.655 2.708 27.736 1.00 86.12 556 ARG A N 1
ATOM 4488 C CA . ARG A 1 556 ? -19.557 1.805 27.358 1.00 86.12 556 ARG A CA 1
ATOM 4489 C C . ARG A 1 556 ? -18.761 2.266 26.135 1.00 86.12 556 ARG A C 1
ATOM 4491 O O . ARG A 1 556 ? -17.712 1.680 25.876 1.00 86.12 556 ARG A O 1
ATOM 4498 N N . MET A 1 557 ? -19.206 3.280 25.391 1.00 84.56 557 MET A N 1
ATOM 4499 C CA . MET A 1 557 ? -18.386 3.864 24.327 1.00 84.56 557 MET A CA 1
ATOM 4500 C C . MET A 1 557 ? -17.216 4.671 24.878 1.00 84.56 557 MET A C 1
ATOM 4502 O O . MET A 1 557 ? -16.239 4.799 24.155 1.00 84.56 557 MET A O 1
ATOM 4506 N N . HIS A 1 558 ? -17.260 5.139 26.129 1.00 90.56 558 HIS A N 1
ATOM 4507 C CA . HIS A 1 558 ? -16.149 5.863 26.748 1.00 90.56 558 HIS A CA 1
ATOM 4508 C C . HIS A 1 558 ? -14.840 5.043 26.677 1.00 90.56 558 HIS A C 1
ATOM 4510 O O . HIS A 1 558 ? -14.876 3.842 26.970 1.00 90.56 558 HIS A O 1
ATOM 4516 N N . PRO A 1 559 ? -13.675 5.636 26.338 1.00 90.31 559 PRO A N 1
ATOM 4517 C CA . PRO A 1 559 ? -12.424 4.889 26.149 1.00 90.31 559 PRO A CA 1
ATOM 4518 C C . PRO A 1 559 ? -12.020 4.067 27.385 1.00 90.31 559 PRO A C 1
ATOM 4520 O O . PRO A 1 559 ? -11.615 2.910 27.270 1.00 90.31 559 PRO A O 1
ATOM 4523 N N . LEU A 1 560 ? -12.255 4.607 28.584 1.00 91.44 560 LEU A N 1
ATOM 4524 C CA . LEU A 1 560 ? -11.997 3.942 29.875 1.00 91.44 560 LEU A CA 1
ATOM 4525 C C . LEU A 1 560 ? -13.103 2.978 30.352 1.00 91.44 560 LEU A C 1
ATOM 4527 O O . LEU A 1 560 ? -13.090 2.528 31.502 1.00 91.44 560 LEU A O 1
ATOM 4531 N N . SER A 1 561 ? -14.100 2.674 29.518 1.00 88.69 561 SER A N 1
ATOM 4532 C CA . SER A 1 561 ? -15.144 1.717 29.885 1.00 88.69 561 SER A CA 1
ATOM 4533 C C . SER A 1 561 ? -14.564 0.316 30.126 1.00 88.69 561 SER A C 1
ATOM 4535 O O . SER A 1 561 ? -13.567 -0.087 29.516 1.00 88.69 561 SER A O 1
ATOM 4537 N N . GLY A 1 562 ? -15.190 -0.423 31.047 1.00 84.19 562 GLY A N 1
ATOM 4538 C CA . GLY A 1 562 ? -14.741 -1.755 31.471 1.00 84.19 562 GLY A CA 1
ATOM 4539 C C . GLY A 1 562 ? -13.700 -1.762 32.597 1.00 84.19 562 GLY A C 1
ATOM 4540 O O . GLY A 1 562 ? -13.440 -2.826 33.142 1.00 84.19 562 GLY A O 1
ATOM 4541 N N . LEU A 1 563 ? -13.160 -0.599 32.984 1.00 89.62 563 LEU A N 1
ATOM 4542 C CA . LEU A 1 563 ? -12.261 -0.454 34.133 1.00 89.62 563 LEU A CA 1
ATOM 4543 C C . LEU A 1 563 ? -13.030 -0.013 35.387 1.00 89.62 563 LEU A C 1
ATOM 4545 O O . LEU A 1 563 ? -13.799 0.959 35.343 1.00 89.62 563 LEU A O 1
ATOM 4549 N N . SER A 1 564 ? -12.784 -0.688 36.511 1.00 89.38 564 SER A N 1
ATOM 4550 C CA . SER A 1 564 ? -13.211 -0.253 37.847 1.00 89.38 564 SER A CA 1
ATOM 4551 C C . SER A 1 564 ? -12.515 1.055 38.259 1.00 89.38 564 SER A C 1
ATOM 4553 O O . SER A 1 564 ? -11.468 1.389 37.705 1.00 89.38 564 SER A O 1
ATOM 4555 N N . PRO A 1 565 ? -13.027 1.805 39.254 1.00 91.38 565 PRO A N 1
ATOM 4556 C CA . PRO A 1 565 ? -12.400 3.056 39.691 1.00 91.38 565 PRO A CA 1
ATOM 4557 C C . PRO A 1 565 ? -10.916 2.913 40.067 1.00 91.38 565 PRO A C 1
ATOM 4559 O O . PRO A 1 565 ? -10.102 3.754 39.695 1.00 91.38 565 PRO A O 1
ATOM 4562 N N . LYS A 1 566 ? -10.548 1.809 40.733 1.00 91.56 566 LYS A N 1
ATOM 4563 C CA . LYS A 1 566 ? -9.152 1.508 41.078 1.00 91.56 566 LYS A CA 1
ATOM 4564 C C . LYS A 1 566 ? -8.306 1.245 39.829 1.00 91.56 566 LYS A C 1
ATOM 4566 O O . LYS A 1 566 ? -7.201 1.762 39.717 1.00 91.56 566 LYS A O 1
ATOM 4571 N N . GLU A 1 567 ? -8.826 0.459 38.889 1.00 92.50 567 GLU A N 1
ATOM 4572 C CA . GLU A 1 567 ? -8.136 0.157 37.628 1.00 92.50 567 GLU A CA 1
ATOM 4573 C C . GLU A 1 567 ? -7.972 1.390 36.754 1.00 92.50 567 GLU A C 1
ATOM 4575 O O . GLU A 1 567 ? -6.929 1.538 36.138 1.00 92.50 567 GLU A O 1
ATOM 4580 N N . ARG A 1 568 ? -8.947 2.305 36.747 1.00 92.69 568 ARG A N 1
ATOM 4581 C CA . ARG A 1 568 ? -8.805 3.593 36.062 1.00 92.69 568 ARG A CA 1
ATOM 4582 C C . ARG A 1 568 ? -7.627 4.376 36.621 1.00 92.69 568 ARG A C 1
ATOM 4584 O O . ARG A 1 568 ? -6.818 4.843 35.837 1.00 92.69 568 ARG A O 1
ATOM 4591 N N . GLY A 1 569 ? -7.502 4.472 37.946 1.00 92.50 569 GLY A N 1
ATOM 4592 C CA . GLY A 1 569 ? -6.357 5.134 38.576 1.00 92.50 569 GLY A CA 1
ATOM 4593 C C . GLY A 1 569 ? -5.025 4.506 38.161 1.00 92.50 569 GLY A C 1
ATOM 4594 O O . GLY A 1 569 ? -4.134 5.210 37.705 1.00 92.50 569 GLY A O 1
ATOM 4595 N N . MET A 1 570 ? -4.919 3.175 38.233 1.00 92.88 570 MET A N 1
ATOM 4596 C CA . MET A 1 570 ? -3.697 2.457 37.840 1.00 92.88 570 MET A CA 1
ATOM 4597 C C . MET A 1 570 ? -3.378 2.599 36.346 1.00 92.88 570 MET A C 1
ATOM 4599 O O . MET A 1 570 ? -2.222 2.799 35.991 1.00 92.88 570 MET A O 1
ATOM 4603 N N . PHE A 1 571 ? -4.392 2.519 35.482 1.00 93.94 571 PHE A N 1
ATOM 4604 C CA . PHE A 1 571 ? -4.236 2.688 34.041 1.00 93.94 571 PHE A CA 1
ATOM 4605 C C . PHE A 1 571 ? -3.773 4.105 33.701 1.00 93.94 571 PHE A C 1
ATOM 4607 O O . PHE A 1 571 ? -2.786 4.261 32.994 1.00 93.94 571 PHE A O 1
ATOM 4614 N N . LEU A 1 572 ? -4.418 5.132 34.260 1.00 94.00 572 LEU A N 1
ATOM 4615 C CA . LEU A 1 572 ? -4.043 6.532 34.041 1.00 94.00 572 LEU A CA 1
ATOM 4616 C C . LEU A 1 572 ? -2.606 6.816 34.491 1.00 94.00 572 LEU A C 1
ATOM 4618 O O . LEU A 1 572 ? -1.873 7.488 33.778 1.00 94.00 572 LEU A O 1
ATOM 4622 N N . SER A 1 573 ? -2.181 6.265 35.631 1.00 92.00 573 SER A N 1
ATOM 4623 C CA . SER A 1 573 ? -0.797 6.392 36.106 1.00 92.00 573 SER A CA 1
ATOM 4624 C C . SER A 1 573 ? 0.225 5.624 35.264 1.00 92.00 573 SER A C 1
ATOM 4626 O O . SER A 1 573 ? 1.416 5.885 35.398 1.00 92.00 573 SER A O 1
ATOM 4628 N N . SER A 1 574 ? -0.212 4.674 34.432 1.00 90.00 574 SER A N 1
ATOM 4629 C CA . SER A 1 574 ? 0.669 3.925 33.528 1.00 90.00 574 SER A CA 1
ATOM 4630 C C . SER A 1 574 ? 0.878 4.600 32.171 1.00 90.00 574 SER A C 1
ATOM 4632 O O . SER A 1 574 ? 1.756 4.175 31.426 1.00 90.00 574 SER A O 1
ATOM 4634 N N . LEU A 1 575 ? 0.088 5.629 31.843 1.00 90.88 575 LEU A N 1
ATOM 4635 C CA . LEU A 1 575 ? 0.168 6.300 30.547 1.00 90.88 575 LEU A CA 1
ATOM 4636 C C . LEU A 1 575 ? 1.413 7.186 30.452 1.00 90.88 575 LEU A C 1
ATOM 4638 O O . LEU A 1 575 ? 1.734 7.933 31.379 1.00 90.88 575 LEU A O 1
ATOM 4642 N N . SER A 1 576 ? 2.069 7.155 29.293 1.00 88.50 576 SER A N 1
ATOM 4643 C CA . SER A 1 576 ? 3.063 8.163 28.919 1.00 88.50 576 SER A CA 1
ATOM 4644 C C . SER A 1 576 ? 2.401 9.535 28.707 1.00 88.50 576 SER A C 1
ATOM 4646 O O . SER A 1 576 ? 1.184 9.636 28.534 1.00 88.50 576 SER A O 1
ATOM 4648 N N . GLU A 1 577 ? 3.186 10.618 28.681 1.00 88.00 577 GLU A N 1
ATOM 4649 C CA . GLU A 1 577 ? 2.648 11.968 28.433 1.00 88.00 577 GLU A CA 1
ATOM 4650 C C . GLU A 1 577 ? 1.910 12.052 27.082 1.00 88.00 577 GLU A C 1
ATOM 4652 O O . GLU A 1 577 ? 0.838 12.652 26.984 1.00 88.00 577 GLU A O 1
ATOM 4657 N N . SER A 1 578 ? 2.438 11.399 26.041 1.00 84.81 578 SER A N 1
ATOM 4658 C CA . SER A 1 578 ? 1.784 11.326 24.730 1.00 84.81 578 SER A CA 1
ATOM 4659 C C . SER A 1 578 ? 0.474 10.542 24.777 1.00 84.81 578 SER A C 1
ATOM 4661 O O . SER A 1 578 ? -0.513 10.958 24.170 1.00 84.81 578 SER A O 1
ATOM 4663 N N . GLN A 1 579 ? 0.428 9.435 25.522 1.00 89.62 579 GLN A N 1
ATOM 4664 C CA . GLN A 1 579 ? -0.794 8.648 25.686 1.00 89.62 579 GLN A CA 1
ATOM 4665 C C . GLN A 1 579 ? -1.853 9.393 26.504 1.00 89.62 579 GLN A C 1
ATOM 4667 O O . GLN A 1 579 ? -3.038 9.290 26.197 1.00 89.62 579 GLN A O 1
ATOM 4672 N N . ALA A 1 580 ? -1.453 10.183 27.503 1.00 90.94 580 ALA A N 1
ATOM 4673 C CA . ALA A 1 580 ? -2.372 11.035 28.250 1.00 90.94 580 ALA A CA 1
ATOM 4674 C C . ALA A 1 580 ? -3.041 12.077 27.333 1.00 90.94 580 ALA A C 1
ATOM 4676 O O . ALA A 1 580 ? -4.266 12.180 27.325 1.00 90.94 580 ALA A O 1
ATOM 4677 N N . LYS A 1 581 ? -2.266 12.752 26.470 1.00 90.00 581 LYS A N 1
ATOM 4678 C CA . LYS A 1 581 ? -2.805 13.684 25.459 1.00 90.00 581 LYS A CA 1
ATOM 4679 C C . LYS A 1 581 ? -3.732 12.988 24.455 1.00 90.00 581 LYS A C 1
ATOM 4681 O O . LYS A 1 581 ? -4.781 13.525 24.106 1.00 90.00 581 LYS A O 1
ATOM 4686 N N . ARG A 1 582 ? -3.396 11.770 24.005 1.00 90.12 582 ARG A N 1
ATOM 4687 C CA . ARG A 1 582 ? -4.302 10.974 23.150 1.00 90.12 582 ARG A CA 1
ATOM 4688 C C . ARG A 1 582 ? -5.587 10.585 23.880 1.00 90.12 582 ARG A C 1
ATOM 4690 O O . ARG A 1 582 ? -6.646 10.571 23.263 1.00 90.12 582 ARG A O 1
ATOM 4697 N N . LEU A 1 583 ? -5.529 10.285 25.177 1.00 93.88 583 LEU A N 1
ATOM 4698 C CA . LEU A 1 583 ? -6.725 9.985 25.962 1.00 93.88 583 LEU A CA 1
ATOM 4699 C C . LEU A 1 583 ? -7.667 11.188 26.054 1.00 93.88 583 LEU A C 1
ATOM 4701 O O . LEU A 1 583 ? -8.873 10.989 25.947 1.00 93.88 583 LEU A O 1
ATOM 4705 N N . GLU A 1 584 ? -7.141 12.401 26.216 1.00 92.19 584 GLU A N 1
ATOM 4706 C CA . GLU A 1 584 ? -7.951 13.627 26.206 1.00 92.19 584 GLU A CA 1
ATOM 4707 C C . GLU A 1 584 ? -8.714 13.762 24.881 1.00 92.19 584 GLU A C 1
ATOM 4709 O O . GLU A 1 584 ? -9.943 13.822 24.892 1.00 92.19 584 GLU A O 1
ATOM 4714 N N . LYS A 1 585 ? -8.017 13.640 23.745 1.00 90.31 585 LYS A N 1
ATOM 4715 C CA . LYS A 1 585 ? -8.640 13.645 22.406 1.00 90.31 585 LYS A CA 1
ATOM 4716 C C . LYS A 1 585 ? -9.638 12.507 22.184 1.00 90.31 585 LYS A C 1
ATOM 4718 O O . LYS A 1 585 ? -10.608 12.661 21.460 1.00 90.31 585 LYS A O 1
ATOM 4723 N N . ALA A 1 586 ? -9.410 11.341 22.788 1.00 90.50 586 ALA A N 1
ATOM 4724 C CA . ALA A 1 586 ? -10.314 10.195 22.681 1.00 90.50 586 ALA A CA 1
ATOM 4725 C C . ALA A 1 586 ? -11.627 10.364 23.472 1.00 90.50 586 ALA A C 1
ATOM 4727 O O . ALA A 1 586 ? -12.539 9.543 23.311 1.00 90.50 586 ALA A O 1
ATOM 4728 N N . ILE A 1 587 ? -11.684 11.332 24.392 1.00 89.75 587 ILE A N 1
ATOM 4729 C CA . ILE A 1 587 ? -12.861 11.641 25.216 1.00 89.75 587 ILE A CA 1
ATOM 4730 C C . ILE A 1 587 ? -13.749 12.699 24.544 1.00 89.75 587 ILE A C 1
ATOM 4732 O O . ILE A 1 587 ? -14.963 12.658 24.759 1.00 89.75 587 ILE A O 1
ATOM 4736 N N . GLU A 1 588 ? -13.157 13.598 23.751 1.00 80.50 588 GLU A N 1
ATOM 4737 C CA . GLU A 1 588 ? -13.850 14.576 22.894 1.00 80.50 588 GLU A CA 1
ATOM 4738 C C . GLU A 1 588 ? -14.675 13.905 21.785 1.00 80.50 588 GLU A C 1
ATOM 4740 O O . GLU A 1 588 ? -15.876 14.249 21.673 1.00 80.50 588 GLU A O 1
#

Sequence (588 aa):
MVDSIPAKLAEKLHSGALKELGITEKDLRKSLAIGGPRKELILKEEIASTLDELVKTKSASVVGNADRELLRGWKVWQLISPRRFFKYNFRNLTGDADGAFVGNPRGFLKSPQAVRELAGVFLGKKEIKGELKEFFDRGGFQATLQAQEMGELPKLWVFDRLYREQNIPGIKEVPYRIWKKYWKTSRLSTDMRETILRYANYLDYLEQMKADPNGRPKNFGASKSEEIMGLKDIRDRAYWLSNDLLGAYDRVSVMGQALRQYVFPFWSWKEVNFKRYAQFAKNLGEDGQLAQAVGRKAIGTLAKTPFMAYKVGKFLISATAFWSALQVWNNTMFPEEEDDLSENEQSQPHIIFGRDPEGNVILFNRIGALGDFLEWFGLDNTPKYVDSWMKGEMTLKEIAEDMVQSPVNVIVQGATPFIKVPAEILTQRSLFPDVFKPGTIRDRGFYLARSLGLENEYREIAGLPSKGYGESLKNFFLYSADPNQGAYYDIQEVKKRWLQEQGKGAEGFWLTPKGNALYNLKLAIRYQDLEAVNKYMYEYYTLGGTAQGKKESLERMHPLSGLSPKERGMFLSSLSESQAKRLEKAIE

pLDDT: mean 79.05, std 15.9, range [25.8, 97.38]